Protein AF-A0A518F0Y2-F1 (afdb_monomer_lite)

InterPro domains:
  IPR009056 Cytochrome c-like domain [PS51007] (23-108)
  IPR011047 Quinoprotein alcohol dehydrogenase-like superfamily [SSF50998] (307-714)
  IPR011429 Cytochrome C, Planctomycete-type [PF07635] (36-89)
  IPR032675 Leucine-rich repeat domain superfamily [G3DSA:3.80.10.10] (140-283)
  IPR036909 Cytochrome c-like domain superfamily [SSF46626] (6-109)

pLDDT: mean 71.18, std 20.07, range [22.66, 96.62]

Structure (mmCIF, N/CA/C/O backbone):
data_AF-A0A518F0Y2-F1
#
_entry.id   AF-A0A518F0Y2-F1
#
loop_
_atom_site.group_PDB
_atom_site.id
_atom_site.type_symbol
_atom_site.label_atom_id
_atom_site.label_alt_id
_atom_site.label_comp_id
_atom_site.label_asym_id
_atom_site.label_entity_id
_atom_site.label_seq_id
_atom_site.pdbx_PDB_ins_code
_atom_site.Cartn_x
_atom_site.Cartn_y
_atom_site.Cartn_z
_atom_site.occupancy
_atom_site.B_iso_or_equiv
_atom_site.auth_seq_id
_atom_site.auth_comp_id
_atom_site.auth_asym_id
_atom_site.auth_atom_id
_atom_site.pdbx_PDB_model_num
ATOM 1 N N . MET A 1 1 ? 1.409 -26.902 78.560 1.00 34.28 1 MET A N 1
ATOM 2 C CA . MET A 1 1 ? 1.433 -27.677 77.304 1.00 34.28 1 MET A CA 1
ATOM 3 C C . MET A 1 1 ? 0.020 -27.699 76.756 1.00 34.28 1 MET A C 1
ATOM 5 O O . MET A 1 1 ? -0.877 -28.073 77.493 1.00 34.28 1 MET A O 1
ATOM 9 N N . SER A 1 2 ? -0.119 -27.240 75.514 1.00 31.28 2 SER A N 1
ATOM 10 C CA . SER A 1 2 ? -1.080 -27.724 74.513 1.00 31.28 2 SER A CA 1
ATOM 11 C C . SER A 1 2 ? -2.583 -27.605 74.809 1.00 31.28 2 SER A C 1
ATOM 13 O O . SER A 1 2 ? -3.170 -28.407 75.525 1.00 31.28 2 SER A O 1
ATOM 15 N N . ALA A 1 3 ? -3.190 -26.620 74.146 1.00 28.39 3 ALA A N 1
ATOM 16 C CA . ALA A 1 3 ? -4.611 -26.537 73.790 1.00 28.39 3 ALA A CA 1
ATOM 17 C C . ALA A 1 3 ? -4.981 -27.620 72.730 1.00 28.39 3 ALA A C 1
ATOM 19 O O . ALA A 1 3 ? -4.119 -28.451 72.432 1.00 28.39 3 ALA A O 1
ATOM 20 N N . PRO A 1 4 ? -6.125 -27.574 72.007 1.00 48.03 4 PRO A N 1
ATOM 21 C CA . PRO A 1 4 ? -7.420 -26.915 72.232 1.00 48.03 4 PRO A CA 1
ATOM 22 C C . PRO A 1 4 ? -8.639 -27.823 71.916 1.00 48.03 4 PRO A C 1
ATOM 24 O O . PRO A 1 4 ? -8.541 -28.927 71.387 1.00 48.03 4 PRO A O 1
ATOM 27 N N . THR A 1 5 ? -9.816 -27.273 72.198 1.00 36.25 5 THR A N 1
ATOM 28 C CA . THR A 1 5 ? -11.145 -27.632 71.694 1.00 36.25 5 THR A CA 1
ATOM 29 C C . THR A 1 5 ? -11.364 -27.178 70.238 1.00 36.25 5 THR A C 1
ATOM 31 O O . THR A 1 5 ? -11.044 -26.055 69.863 1.00 36.25 5 THR A O 1
ATOM 34 N N . LEU A 1 6 ? -11.979 -28.057 69.449 1.00 35.78 6 LEU A N 1
ATOM 35 C CA . LEU A 1 6 ? -12.622 -27.879 68.136 1.00 35.78 6 LEU A CA 1
ATOM 36 C C . LEU A 1 6 ? -13.903 -28.743 68.234 1.00 35.78 6 LEU A C 1
ATOM 38 O O . LEU A 1 6 ? -13.894 -29.727 68.965 1.00 35.78 6 LEU A O 1
ATOM 42 N N . LEU A 1 7 ? -15.043 -28.530 67.588 1.00 29.47 7 LEU A N 1
ATOM 43 C CA . LEU A 1 7 ? -15.467 -27.753 66.429 1.00 29.47 7 LEU A CA 1
ATOM 44 C C . LEU A 1 7 ? -16.998 -27.974 66.373 1.00 29.47 7 LEU A C 1
ATOM 46 O O . LEU A 1 7 ? -17.438 -29.057 66.748 1.00 29.47 7 LEU A O 1
ATOM 50 N N . TRP A 1 8 ? -17.778 -27.002 65.890 1.00 25.17 8 TRP A N 1
ATOM 51 C CA . TRP A 1 8 ? -18.892 -27.173 64.930 1.00 25.17 8 TRP A CA 1
ATOM 52 C C . TRP A 1 8 ? -19.729 -25.891 64.856 1.00 25.17 8 TRP A C 1
ATOM 54 O O . TRP A 1 8 ? -20.584 -25.646 65.700 1.00 25.17 8 TRP A O 1
ATOM 64 N N . ALA A 1 9 ? -19.511 -25.113 63.796 1.00 28.66 9 ALA A N 1
ATOM 65 C CA . ALA A 1 9 ? -20.587 -24.488 63.030 1.00 28.66 9 ALA A CA 1
ATOM 66 C C . ALA A 1 9 ? -20.048 -24.126 61.638 1.00 28.66 9 ALA A C 1
ATOM 68 O O . ALA A 1 9 ? -19.031 -23.449 61.505 1.00 28.66 9 ALA A O 1
ATOM 69 N N . LEU A 1 10 ? -20.715 -24.669 60.623 1.00 31.75 10 LEU A N 1
ATOM 70 C CA . LEU A 1 10 ? -20.417 -24.565 59.202 1.00 31.75 10 LEU A CA 1
ATOM 71 C C . LEU A 1 10 ? -21.051 -23.305 58.586 1.00 31.75 10 LEU A C 1
ATOM 73 O O . LEU A 1 10 ? -22.204 -22.991 58.860 1.00 31.75 10 LEU A O 1
ATOM 77 N N . TRP A 1 11 ? -20.276 -22.707 57.679 1.00 33.47 11 TRP A N 1
ATOM 78 C CA . TRP A 1 11 ? -20.659 -22.126 56.382 1.00 33.47 11 TRP A CA 1
ATOM 79 C C . TRP A 1 11 ? -21.450 -20.811 56.355 1.00 33.47 11 TRP A C 1
ATOM 81 O O . TRP A 1 11 ? -22.664 -20.777 56.193 1.00 33.47 11 TRP A O 1
ATOM 91 N N . ALA A 1 12 ? -20.680 -19.723 56.309 1.00 27.97 12 ALA A N 1
ATOM 92 C CA . ALA A 1 12 ? -20.886 -18.638 55.355 1.00 27.97 12 ALA A CA 1
ATOM 93 C C . ALA A 1 12 ? -19.501 -18.258 54.805 1.00 27.97 12 ALA A C 1
ATOM 95 O O . ALA A 1 12 ? -18.705 -17.619 55.491 1.00 27.97 12 ALA A O 1
ATOM 96 N N . SER A 1 13 ? -19.159 -18.729 53.605 1.00 30.70 13 SER A N 1
ATOM 97 C CA . SER A 1 13 ? -17.982 -18.254 52.879 1.00 30.70 13 SER A CA 1
ATOM 98 C C . SER A 1 13 ? -18.293 -16.861 52.337 1.00 30.70 13 SER A C 1
ATOM 100 O O . SER A 1 13 ? -18.835 -16.721 51.244 1.00 30.70 13 SER A O 1
ATOM 102 N N . ALA A 1 14 ? -17.991 -15.838 53.133 1.00 32.81 14 ALA A N 1
ATOM 103 C CA . ALA A 1 14 ? -17.827 -14.490 52.618 1.00 32.81 14 ALA A CA 1
ATOM 104 C C . ALA A 1 14 ? -16.587 -14.487 51.711 1.00 32.81 14 ALA A C 1
ATOM 106 O O . ALA A 1 14 ? -15.484 -14.802 52.163 1.00 32.81 14 ALA A O 1
ATOM 107 N N . LEU A 1 15 ? -16.790 -14.188 50.427 1.00 33.59 15 LEU A N 1
ATOM 108 C CA . LEU A 1 15 ? -15.713 -13.813 49.513 1.00 33.59 15 LEU A CA 1
ATOM 109 C C . LEU A 1 15 ? -14.981 -12.585 50.089 1.00 33.59 15 LEU A C 1
ATOM 111 O O . LEU A 1 15 ? -15.625 -11.742 50.721 1.00 33.59 15 LEU A O 1
ATOM 115 N N . PRO A 1 16 ? -13.655 -12.470 49.917 1.00 37.22 16 PRO A N 1
ATOM 116 C CA . PRO A 1 16 ? -12.916 -11.324 50.420 1.00 37.22 16 PRO A CA 1
ATOM 117 C C . PRO A 1 16 ? -13.244 -10.090 49.569 1.00 37.22 16 PRO A C 1
ATOM 119 O O . PRO A 1 16 ? -12.707 -9.913 48.484 1.00 37.22 16 PRO A O 1
ATOM 122 N N . THR A 1 17 ? -14.119 -9.225 50.077 1.00 36.81 17 THR A N 1
ATOM 123 C CA . THR A 1 17 ? -14.357 -7.874 49.552 1.00 36.81 17 THR A CA 1
ATOM 124 C C . THR A 1 17 ? -13.256 -6.945 50.070 1.00 36.81 17 THR A C 1
ATOM 126 O O . THR A 1 17 ? -13.396 -6.323 51.127 1.00 36.81 17 THR A O 1
ATOM 129 N N . GLY A 1 18 ? -12.119 -6.910 49.382 1.00 38.72 18 GLY A N 1
ATOM 130 C CA . GLY A 1 18 ? -11.084 -5.889 49.555 1.00 38.72 18 GLY A CA 1
ATOM 131 C C . GLY A 1 18 ? -10.828 -5.187 48.218 1.00 38.72 18 GLY A C 1
ATOM 132 O O . GLY A 1 18 ? -11.017 -5.827 47.184 1.00 38.72 18 GLY A O 1
ATOM 133 N N . PRO A 1 19 ? -10.421 -3.902 48.205 1.00 43.97 19 PRO A N 1
ATOM 134 C CA . PRO A 1 19 ? -10.054 -3.227 46.961 1.00 43.97 19 PRO A CA 1
ATOM 135 C C . PRO A 1 19 ? -8.930 -4.012 46.270 1.00 43.97 19 PRO A C 1
ATOM 137 O O . PRO A 1 19 ? -7.999 -4.462 46.944 1.00 43.97 19 PRO A O 1
ATOM 140 N N . ALA A 1 20 ? -9.035 -4.205 44.949 1.00 52.69 20 ALA A N 1
ATOM 141 C CA . ALA A 1 20 ? -7.972 -4.817 44.150 1.00 52.69 20 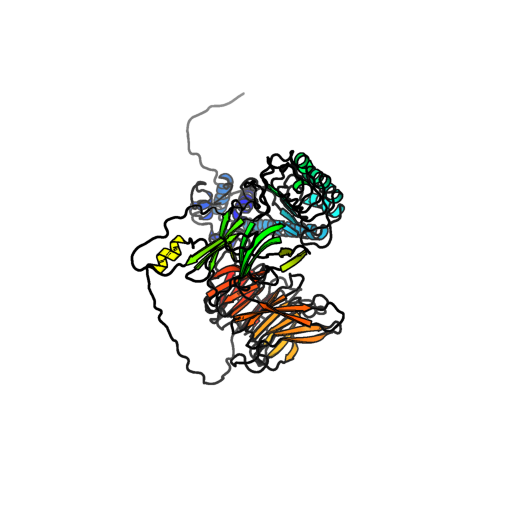ALA A CA 1
ATOM 142 C C . ALA A 1 20 ? -6.644 -4.106 44.448 1.00 52.69 20 ALA A C 1
ATOM 144 O O . ALA A 1 20 ? -6.603 -2.875 44.465 1.00 52.69 20 ALA A O 1
ATOM 145 N N . SER A 1 21 ? -5.567 -4.850 44.716 1.00 61.75 21 SER A N 1
ATOM 146 C CA . SER A 1 21 ? -4.260 -4.205 44.854 1.00 61.75 21 SER A CA 1
ATOM 147 C C . SER A 1 21 ? -3.838 -3.626 43.496 1.00 61.75 21 SER A C 1
ATOM 149 O O . SER A 1 21 ? -4.169 -4.205 42.461 1.00 61.75 21 SER A O 1
ATOM 151 N N . ASP A 1 22 ? -3.084 -2.519 43.468 1.00 72.19 22 ASP A N 1
ATOM 152 C CA . ASP A 1 22 ? -2.592 -1.898 42.217 1.00 72.19 22 ASP A CA 1
ATOM 153 C C . ASP A 1 22 ? -1.890 -2.905 41.287 1.00 72.19 22 ASP A C 1
ATOM 155 O O . ASP A 1 22 ? -1.898 -2.769 40.063 1.00 72.19 22 ASP A O 1
ATOM 159 N N . LYS A 1 23 ? -1.304 -3.956 41.873 1.00 81.81 23 LYS A N 1
ATOM 160 C CA . LYS A 1 23 ? -0.696 -5.070 41.150 1.00 81.81 23 LYS A CA 1
ATOM 161 C C . LYS A 1 23 ? -1.731 -5.972 40.467 1.00 81.81 23 LYS A C 1
ATOM 163 O O . LYS A 1 23 ? -1.532 -6.330 39.312 1.00 81.81 23 LYS A O 1
ATOM 168 N N . ASP A 1 24 ? -2.818 -6.324 41.149 1.00 86.38 24 ASP A N 1
ATOM 169 C CA . ASP A 1 24 ? -3.848 -7.216 40.600 1.00 86.38 24 ASP A CA 1
ATOM 170 C C . ASP A 1 24 ? -4.545 -6.584 39.386 1.00 86.38 24 ASP A C 1
ATOM 172 O O . ASP A 1 24 ? -4.853 -7.274 38.412 1.00 86.38 24 ASP A O 1
ATOM 176 N N . LEU A 1 25 ? -4.747 -5.260 39.421 1.00 87.75 25 LEU A N 1
ATOM 177 C CA . LEU A 1 25 ? -5.256 -4.498 38.281 1.00 87.75 25 LEU A CA 1
ATOM 178 C C . LEU A 1 25 ? -4.242 -4.450 37.131 1.00 87.75 25 LEU A C 1
ATOM 180 O O . LEU A 1 25 ? -4.625 -4.625 35.977 1.00 87.75 25 LEU A O 1
ATOM 184 N N . ALA A 1 26 ? -2.955 -4.245 37.428 1.00 87.19 26 ALA A N 1
ATOM 185 C CA . ALA A 1 26 ? -1.901 -4.234 36.416 1.00 87.19 26 ALA A CA 1
ATOM 186 C C . ALA A 1 26 ? -1.762 -5.590 35.698 1.00 87.19 26 ALA A C 1
ATOM 188 O O . ALA A 1 26 ? -1.655 -5.625 34.471 1.00 87.19 26 ALA A O 1
ATOM 189 N N . ASP A 1 27 ? -1.817 -6.699 36.441 1.00 86.75 27 ASP A N 1
ATOM 190 C CA . ASP A 1 27 ? -1.743 -8.059 35.892 1.00 86.75 27 ASP A CA 1
ATOM 191 C C . ASP A 1 27 ? -2.977 -8.371 35.016 1.00 86.75 27 ASP A C 1
ATOM 193 O O . ASP A 1 27 ? -2.870 -8.953 33.927 1.00 86.75 27 ASP A O 1
ATOM 197 N N . ALA A 1 28 ? -4.164 -7.921 35.440 1.00 90.25 28 ALA A N 1
ATOM 198 C CA . ALA A 1 28 ? -5.382 -8.047 34.646 1.00 90.25 28 ALA A CA 1
ATOM 199 C C . ALA A 1 28 ? -5.334 -7.193 33.369 1.00 90.25 28 ALA A C 1
ATOM 201 O O . ALA A 1 28 ? -5.647 -7.689 32.283 1.00 90.25 28 ALA A O 1
ATOM 202 N N . PHE A 1 29 ? -4.873 -5.943 33.474 1.00 91.00 29 PHE A N 1
ATOM 203 C CA . PHE A 1 29 ? -4.671 -5.053 32.334 1.00 91.00 29 PHE A CA 1
ATOM 204 C C . PHE A 1 29 ? -3.691 -5.647 31.323 1.00 91.00 29 PHE A C 1
ATOM 206 O O . PHE A 1 29 ? -3.992 -5.647 30.136 1.00 91.00 29 PHE A O 1
ATOM 213 N N . ALA A 1 30 ? -2.564 -6.213 31.764 1.00 86.56 30 ALA A N 1
ATOM 214 C CA . ALA A 1 30 ? -1.592 -6.846 30.871 1.00 86.56 30 ALA A CA 1
ATOM 215 C C . ALA A 1 30 ? -2.219 -7.991 30.055 1.00 86.56 30 ALA A C 1
ATOM 217 O O . ALA A 1 30 ? -1.937 -8.155 28.867 1.00 86.56 30 ALA A O 1
ATOM 218 N N . THR A 1 31 ? -3.137 -8.745 30.664 1.00 86.62 31 THR A N 1
ATOM 219 C CA . THR A 1 31 ? -3.864 -9.809 29.963 1.00 86.62 31 THR A CA 1
ATOM 220 C C . THR A 1 31 ? -4.841 -9.241 28.925 1.00 86.62 31 THR A C 1
ATOM 222 O O . THR A 1 31 ? -4.953 -9.785 27.824 1.00 86.62 31 THR A O 1
ATOM 225 N N . VAL A 1 32 ? -5.517 -8.127 29.235 1.00 88.31 32 VAL A N 1
ATOM 226 C CA . VAL A 1 32 ? -6.382 -7.406 28.282 1.00 88.31 32 VAL A CA 1
ATOM 227 C C . VAL A 1 32 ? -5.562 -6.780 27.150 1.00 88.31 32 VAL A C 1
ATOM 229 O O . VAL A 1 32 ? -5.931 -6.921 25.985 1.00 88.31 32 VAL A O 1
ATOM 232 N N . GLU A 1 33 ? -4.426 -6.154 27.455 1.00 85.56 33 GLU A N 1
ATOM 233 C CA . GLU A 1 33 ? -3.478 -5.613 26.474 1.00 85.56 33 GLU A CA 1
ATOM 234 C C . GLU A 1 33 ? -3.060 -6.707 25.484 1.00 85.56 33 GLU A C 1
ATOM 236 O O . GLU A 1 33 ? -3.120 -6.523 24.270 1.00 85.56 33 GLU A O 1
ATOM 241 N N . ALA A 1 34 ? -2.723 -7.895 25.979 1.00 77.50 34 ALA A N 1
ATOM 242 C CA . ALA A 1 34 ? -2.258 -8.980 25.129 1.00 77.50 34 ALA A CA 1
ATOM 243 C C . ALA A 1 34 ? -3.354 -9.636 24.270 1.00 77.50 34 ALA A C 1
ATOM 245 O O . ALA A 1 34 ? -3.082 -10.064 23.148 1.00 77.50 34 ALA A O 1
ATOM 246 N N . ARG A 1 35 ? -4.581 -9.757 24.792 1.00 83.12 35 ARG A N 1
ATOM 247 C CA . ARG A 1 35 ? -5.659 -10.550 24.167 1.00 83.12 35 ARG A CA 1
ATOM 248 C C . ARG A 1 35 ? -6.687 -9.699 23.421 1.00 83.12 35 ARG A C 1
ATOM 250 O O . ARG A 1 35 ? -7.344 -10.203 22.513 1.00 83.12 35 ARG A O 1
ATOM 257 N N . CYS A 1 36 ? -6.827 -8.425 23.784 1.00 83.94 36 CYS A N 1
ATOM 258 C CA . CYS A 1 36 ? -7.900 -7.565 23.288 1.00 83.94 36 CYS A CA 1
ATOM 259 C C . CYS A 1 36 ? -7.391 -6.420 22.405 1.00 83.94 36 CYS A C 1
ATOM 261 O O . CYS A 1 36 ? -8.071 -6.081 21.437 1.00 83.94 36 CYS A O 1
ATOM 263 N N . PHE A 1 37 ? -6.202 -5.851 22.656 1.00 82.81 37 PHE A N 1
ATOM 264 C CA . PHE A 1 37 ? -5.726 -4.663 21.917 1.00 82.81 37 PHE A CA 1
ATOM 265 C C . PHE A 1 37 ? -5.473 -4.947 20.433 1.00 82.81 37 PHE A C 1
ATOM 267 O O . PHE A 1 37 ? -5.514 -4.045 19.607 1.00 82.81 37 PHE A O 1
ATOM 274 N N . GLU A 1 38 ? -5.290 -6.206 20.040 1.00 72.19 38 GLU A N 1
ATOM 275 C CA . GLU A 1 38 ? -5.215 -6.545 18.617 1.00 72.19 38 GLU A CA 1
ATOM 276 C C . GLU A 1 38 ? -6.479 -6.133 17.847 1.00 72.19 38 GLU A C 1
ATOM 278 O O . GLU A 1 38 ? -6.395 -5.740 16.684 1.00 72.19 38 GLU A O 1
ATOM 283 N N . CYS A 1 39 ? -7.643 -6.248 18.489 1.00 76.12 39 CYS A N 1
ATOM 284 C CA . CYS A 1 39 ? -8.940 -5.915 17.911 1.00 76.12 39 CYS A CA 1
ATOM 285 C C . CYS A 1 39 ? -9.560 -4.649 18.506 1.00 76.12 39 CYS A C 1
ATOM 287 O O . CYS A 1 39 ? -10.537 -4.172 17.944 1.00 76.12 39 CYS A O 1
ATOM 289 N N . HIS A 1 40 ? -9.036 -4.137 19.619 1.00 82.81 40 HIS A N 1
ATOM 290 C CA . HIS A 1 40 ? -9.579 -3.005 20.368 1.00 82.81 40 HIS A CA 1
ATOM 291 C C . HIS A 1 40 ? -8.502 -1.963 20.723 1.00 82.81 40 HIS A C 1
ATOM 293 O O . HIS A 1 40 ? -8.590 -1.353 21.779 1.00 82.81 40 HIS A O 1
ATOM 299 N N . ALA A 1 41 ? -7.480 -1.760 19.890 1.00 72.62 41 ALA A N 1
ATOM 300 C CA . ALA A 1 41 ? -6.503 -0.681 20.040 1.00 72.62 41 ALA A CA 1
ATOM 301 C C . ALA A 1 41 ? -5.992 -0.125 18.701 1.00 72.62 41 ALA A C 1
ATOM 303 O O . ALA A 1 41 ? -6.023 -0.790 17.659 1.00 72.62 41 ALA A O 1
ATOM 304 N N . GLY A 1 42 ? -5.467 1.101 18.722 1.00 68.56 42 GLY A N 1
ATOM 305 C CA . GLY A 1 42 ? -4.908 1.773 17.553 1.00 68.56 42 GLY A CA 1
ATOM 306 C C . GLY A 1 42 ? -5.925 1.876 16.414 1.00 68.56 42 GLY A C 1
ATOM 307 O O . GLY A 1 42 ? -7.042 2.357 16.608 1.00 68.56 42 GLY A O 1
ATOM 308 N N . SER A 1 43 ? -5.549 1.413 15.220 1.00 50.19 43 SER A N 1
ATOM 309 C CA . SER A 1 43 ? -6.425 1.349 14.040 1.00 50.19 43 SER A CA 1
ATOM 310 C C . SER A 1 43 ? -7.285 0.082 13.972 1.00 50.19 43 SER A C 1
ATOM 312 O O . SER A 1 43 ? -7.968 -0.126 12.976 1.00 50.19 43 SER A O 1
ATOM 314 N N . ASN A 1 44 ? -7.264 -0.782 14.991 1.00 51.94 44 ASN A N 1
ATOM 315 C CA . ASN A 1 44 ? -8.153 -1.932 15.108 1.00 51.94 44 ASN A CA 1
ATOM 316 C C . ASN A 1 44 ? -9.048 -1.722 16.310 1.00 51.94 44 ASN A C 1
ATOM 318 O O . ASN A 1 44 ? -8.670 -1.993 17.438 1.00 51.94 44 ASN A O 1
ATOM 322 N N . VAL A 1 45 ? -10.248 -1.243 16.070 1.00 75.69 45 VAL A N 1
ATOM 323 C CA . VAL A 1 45 ? -11.259 -1.109 17.098 1.00 75.69 45 VAL A CA 1
ATOM 324 C C . VAL A 1 45 ? -12.407 -2.030 16.595 1.00 75.69 45 VAL A C 1
ATOM 326 O O . VAL A 1 45 ? -12.759 -2.057 15.420 1.00 75.69 45 VAL A O 1
ATOM 329 N N . LYS A 1 46 ? -12.929 -2.967 17.371 1.00 69.69 46 LYS A N 1
ATOM 330 C CA . LYS A 1 46 ? -14.047 -3.830 16.941 1.00 69.69 46 LYS A CA 1
ATOM 331 C C . LYS A 1 46 ? -15.225 -3.496 17.827 1.00 69.69 46 LYS A C 1
ATOM 333 O O . LYS A 1 46 ? -15.048 -3.118 18.980 1.00 69.69 46 LYS A O 1
ATOM 338 N N . GLY A 1 47 ? -16.430 -3.511 17.269 1.00 72.69 47 GLY A N 1
ATOM 339 C CA . GLY A 1 47 ? -17.634 -3.183 18.040 1.00 72.69 47 GLY A CA 1
ATOM 340 C C . GLY A 1 47 ? -17.659 -1.780 18.674 1.00 72.69 47 GLY A C 1
ATOM 341 O O . GLY A 1 47 ? -18.425 -1.558 19.600 1.00 72.69 47 GLY A O 1
ATOM 342 N N . GLY A 1 48 ? -16.848 -0.817 18.222 1.00 72.94 48 GLY A N 1
ATOM 343 C CA . GLY A 1 48 ? -16.895 0.562 18.744 1.00 72.94 48 GLY A CA 1
ATOM 344 C C . GLY A 1 48 ? -16.112 0.785 20.020 1.00 72.94 48 GLY A C 1
ATOM 345 O O . GLY A 1 48 ? -16.321 1.818 20.661 1.00 72.94 48 GLY A O 1
ATOM 346 N N . LEU A 1 49 ? -15.276 -0.181 20.401 1.00 80.38 49 LEU A N 1
ATOM 347 C CA . LEU A 1 49 ? -14.606 -0.227 21.690 1.00 80.38 49 LEU A CA 1
ATOM 348 C C . LEU A 1 49 ? -13.085 -0.141 21.522 1.00 80.38 49 LEU A C 1
ATOM 350 O O . LEU A 1 49 ? -12.487 -1.036 20.921 1.00 80.38 49 LEU A O 1
ATOM 354 N N . ARG A 1 50 ? -12.485 0.932 22.053 1.00 82.56 50 ARG A N 1
ATOM 355 C CA . ARG A 1 50 ? -11.045 1.232 22.003 1.00 82.56 50 ARG A CA 1
ATOM 356 C C . ARG A 1 50 ? -10.442 1.154 23.415 1.00 82.56 50 ARG A C 1
ATOM 358 O O . ARG A 1 50 ? -10.580 2.084 24.196 1.00 82.56 50 ARG A O 1
ATOM 365 N N . LEU A 1 51 ? -9.819 0.030 23.750 1.00 86.56 51 LEU A N 1
ATOM 366 C CA . LEU A 1 51 ? -9.268 -0.294 25.070 1.00 86.56 51 LEU A CA 1
ATOM 367 C C . LEU A 1 51 ? -7.839 0.230 25.301 1.00 86.56 51 LEU A C 1
ATOM 369 O O . LEU A 1 51 ? -7.346 0.128 26.418 1.00 86.56 51 LEU A O 1
ATOM 373 N N . ASP A 1 52 ? -7.170 0.815 24.306 1.00 81.94 52 ASP A N 1
ATOM 374 C CA . ASP A 1 52 ? -5.937 1.597 24.518 1.00 81.94 52 ASP A CA 1
ATOM 375 C C . ASP A 1 52 ? -6.208 3.065 24.892 1.00 81.94 52 ASP A C 1
ATOM 377 O O . ASP A 1 52 ? -5.279 3.857 25.035 1.00 81.94 52 ASP A O 1
ATOM 381 N N . GLU A 1 53 ? -7.472 3.421 25.126 1.00 83.94 53 GLU A N 1
ATOM 382 C CA . GLU A 1 53 ? -7.892 4.722 25.637 1.00 83.94 53 GLU A CA 1
ATOM 383 C C . GLU A 1 53 ? -8.815 4.581 26.843 1.00 83.94 53 GLU A C 1
ATOM 385 O O . GLU A 1 53 ? -9.654 3.682 26.909 1.00 83.94 53 GLU A O 1
ATOM 390 N N . MET A 1 54 ? -8.740 5.551 27.758 1.00 88.56 54 MET A N 1
ATOM 391 C CA . MET A 1 54 ? -9.625 5.619 28.925 1.00 88.56 54 MET A CA 1
ATOM 392 C C . MET A 1 54 ? -11.109 5.608 28.534 1.00 88.56 54 MET A C 1
ATOM 394 O O . MET A 1 54 ? -11.935 4.976 29.190 1.00 88.56 54 MET A O 1
ATOM 398 N N . SER A 1 55 ? -11.442 6.286 27.433 1.00 85.50 55 SER A N 1
ATOM 399 C CA . SER A 1 55 ? -12.807 6.422 26.924 1.00 85.50 55 SER A CA 1
ATOM 400 C C . SER A 1 55 ? -13.469 5.065 26.651 1.00 85.50 55 SER A C 1
ATOM 402 O O . SER A 1 55 ? -14.650 4.888 26.952 1.00 85.50 55 SER A O 1
ATOM 404 N N . GLY A 1 56 ? -12.725 4.087 26.124 1.00 86.56 56 GLY A N 1
ATOM 405 C CA . GLY A 1 56 ? -13.264 2.760 25.852 1.00 86.56 56 GLY A CA 1
ATOM 406 C C . GLY A 1 56 ? -13.464 1.938 27.114 1.00 86.56 56 GLY A C 1
ATOM 407 O O . GLY A 1 56 ? -14.503 1.295 27.230 1.00 86.56 56 GLY A O 1
ATOM 408 N N . TRP A 1 57 ? -12.546 2.016 28.082 1.00 92.00 57 TRP A N 1
ATOM 409 C CA . TRP A 1 57 ? -12.737 1.373 29.386 1.00 92.00 57 TRP A CA 1
ATOM 410 C C . TRP A 1 57 ? -14.011 1.880 30.056 1.00 92.00 57 TRP A C 1
ATOM 412 O O . TRP A 1 57 ? -14.893 1.076 30.349 1.00 92.00 57 TRP A O 1
ATOM 422 N N . LEU A 1 58 ? -14.167 3.203 30.177 1.00 87.88 58 LEU A N 1
ATOM 423 C CA . LEU A 1 58 ? -15.340 3.831 30.793 1.00 87.88 58 LEU A CA 1
ATOM 424 C C . LEU A 1 58 ? -16.652 3.522 30.062 1.00 87.88 58 LEU A C 1
ATOM 426 O O . LEU A 1 58 ? -17.687 3.384 30.701 1.00 87.88 58 LEU A O 1
ATOM 430 N N . LYS A 1 59 ? -16.623 3.388 28.732 1.00 87.19 59 LYS A N 1
ATOM 431 C CA . LYS A 1 59 ? -17.802 3.015 27.932 1.00 87.19 59 LYS A CA 1
ATOM 432 C C . LYS A 1 59 ? -18.198 1.542 28.095 1.00 87.19 59 LYS A C 1
ATOM 434 O O . LYS A 1 59 ? -19.320 1.175 27.761 1.00 87.19 59 LYS A O 1
ATOM 439 N N . SER A 1 60 ? -17.270 0.697 28.536 1.00 88.75 60 SER A N 1
ATOM 440 C CA . SER A 1 60 ? -17.432 -0.762 28.581 1.00 88.75 60 SER A CA 1
ATOM 441 C C . SER A 1 60 ? -17.741 -1.324 29.969 1.00 88.75 60 SER A C 1
ATOM 443 O O . SER A 1 60 ? -18.018 -2.519 30.097 1.00 88.75 60 SER A O 1
ATOM 445 N N . ILE A 1 61 ? -17.701 -0.466 30.989 1.00 91.81 61 ILE A N 1
ATOM 446 C CA . ILE A 1 61 ? -17.978 -0.809 32.381 1.00 91.81 61 ILE A CA 1
ATOM 447 C C . ILE A 1 61 ? -19.191 -0.037 32.891 1.00 91.81 61 ILE A C 1
ATOM 449 O O . ILE A 1 61 ? -19.424 1.105 32.499 1.00 91.81 61 ILE A O 1
ATOM 453 N N . ASP A 1 62 ? -19.921 -0.647 33.813 1.00 87.81 62 ASP A N 1
ATOM 454 C CA . ASP A 1 62 ? -20.981 -0.003 34.575 1.00 87.81 62 ASP A CA 1
ATOM 455 C C . ASP A 1 62 ? -20.522 0.130 36.037 1.00 87.81 62 ASP A C 1
ATOM 457 O O . ASP A 1 62 ? -20.261 -0.858 36.724 1.00 87.81 62 ASP A O 1
ATOM 461 N N . ARG A 1 63 ? -20.364 1.378 36.499 1.00 85.94 63 ARG A N 1
ATOM 462 C CA . ARG A 1 63 ? -19.892 1.700 37.860 1.00 85.94 63 ARG A CA 1
ATOM 463 C C . ARG A 1 63 ? -20.979 1.497 38.917 1.00 85.94 63 ARG A C 1
ATOM 465 O O . ARG A 1 63 ? -20.650 1.361 40.091 1.00 85.94 63 ARG A O 1
ATOM 472 N N . GLU A 1 64 ? -22.251 1.529 38.525 1.00 81.50 64 GLU A N 1
ATOM 473 C CA . GLU A 1 64 ? -23.389 1.334 39.427 1.00 81.50 64 GLU A CA 1
ATOM 474 C C . GLU A 1 64 ? -23.732 -0.153 39.559 1.00 81.50 64 GLU A C 1
ATOM 476 O O . GLU A 1 64 ? -24.107 -0.606 40.642 1.00 81.50 64 GLU A O 1
ATOM 481 N N . SER A 1 65 ? -23.541 -0.915 38.480 1.00 83.44 65 SER A N 1
ATOM 482 C CA . SER A 1 65 ? -23.741 -2.361 38.441 1.00 83.44 65 SER A CA 1
ATOM 483 C C . SER A 1 65 ? -22.575 -3.069 37.738 1.00 83.44 65 SER A C 1
ATOM 485 O O . SER A 1 65 ? -22.648 -3.375 36.550 1.00 83.44 65 SER A O 1
ATOM 487 N N . PRO A 1 66 ? -21.489 -3.402 38.463 1.00 77.81 66 PRO A N 1
ATOM 488 C CA . PRO A 1 66 ? -20.300 -4.024 37.876 1.00 77.81 66 PRO A CA 1
ATOM 489 C C . PRO A 1 66 ? -20.604 -5.293 37.073 1.00 77.81 66 PRO A C 1
ATOM 491 O O . PRO A 1 66 ? -20.015 -5.502 36.016 1.00 77.81 66 PRO A O 1
ATOM 494 N N . VAL A 1 67 ? -21.568 -6.101 37.523 1.00 75.00 67 VAL A N 1
ATOM 495 C CA . VAL A 1 67 ? -22.011 -7.331 36.842 1.00 75.00 67 VAL A CA 1
ATOM 496 C C . VAL A 1 67 ? -22.689 -7.086 35.490 1.00 75.00 67 VAL A C 1
ATOM 498 O O . VAL A 1 67 ? -22.679 -7.983 34.651 1.00 75.00 67 VAL A O 1
ATOM 501 N N . ASP A 1 68 ? -23.216 -5.882 35.260 1.00 83.19 68 ASP A N 1
ATOM 502 C CA . ASP A 1 68 ? -23.836 -5.472 33.995 1.00 83.19 68 ASP A CA 1
ATOM 503 C C . ASP A 1 68 ? -22.817 -4.834 33.028 1.00 83.19 68 ASP A C 1
ATOM 505 O O . ASP A 1 68 ? -23.167 -4.410 31.927 1.00 83.19 68 ASP A O 1
ATOM 509 N N . SER A 1 69 ? -21.531 -4.794 33.403 1.00 90.75 69 SER A N 1
ATOM 510 C CA . SER A 1 69 ? -20.455 -4.324 32.526 1.00 90.75 69 SER A CA 1
ATOM 511 C C . SER A 1 69 ? -20.320 -5.222 31.295 1.00 90.75 69 SER A C 1
ATOM 513 O O . SER A 1 69 ? -19.898 -6.376 31.400 1.00 90.75 69 SER A O 1
ATOM 515 N N . GLU A 1 70 ? -20.580 -4.665 30.110 1.00 90.69 70 GLU A N 1
ATOM 516 C CA . GLU A 1 70 ? -20.460 -5.359 28.818 1.00 90.69 70 GLU A CA 1
ATOM 517 C C . GLU A 1 70 ? -19.077 -6.012 28.635 1.00 90.69 70 GLU A C 1
ATOM 519 O O . GLU A 1 70 ? -18.965 -7.116 28.092 1.00 90.69 70 GLU A O 1
ATOM 524 N N . LEU A 1 71 ? -18.016 -5.361 29.131 1.00 91.12 71 LEU A N 1
ATOM 525 C CA . LEU A 1 71 ? -16.657 -5.901 29.117 1.00 91.12 71 LEU A CA 1
ATOM 526 C C . LEU A 1 71 ? -16.562 -7.219 29.901 1.00 91.12 71 LEU A C 1
ATOM 528 O O . LEU A 1 71 ? -16.099 -8.225 29.362 1.00 91.12 71 LEU A O 1
ATOM 532 N N . LEU A 1 72 ? -17.035 -7.232 31.152 1.00 91.75 72 LEU A N 1
ATOM 533 C CA . LEU A 1 72 ? -16.992 -8.418 32.012 1.00 91.75 72 LEU A CA 1
ATOM 534 C C . LEU A 1 72 ? -17.904 -9.530 31.492 1.00 91.75 72 LEU A C 1
ATOM 536 O O . LEU A 1 72 ? -17.507 -10.698 31.519 1.00 91.75 72 LEU A O 1
ATOM 540 N N . TYR A 1 73 ? -19.080 -9.175 30.969 1.00 92.00 73 TYR A N 1
ATOM 541 C CA . TYR A 1 73 ? -20.009 -10.119 30.353 1.00 92.00 73 TYR A CA 1
ATOM 542 C C . TYR A 1 73 ? -19.329 -10.899 29.221 1.00 92.00 73 TYR A C 1
ATOM 544 O O . TYR A 1 73 ? -19.201 -12.122 29.305 1.00 92.00 73 TYR A O 1
ATOM 552 N N . ARG A 1 74 ? -18.783 -10.207 28.210 1.00 92.06 74 ARG A N 1
ATOM 553 C CA . ARG A 1 74 ? -18.151 -10.860 27.045 1.00 92.06 74 ARG A CA 1
ATOM 554 C C . ARG A 1 74 ? -16.929 -11.702 27.403 1.00 92.06 74 ARG A C 1
ATOM 556 O O . ARG A 1 74 ? -16.667 -12.721 26.755 1.00 92.06 74 ARG A O 1
ATOM 563 N N . MET A 1 75 ? -16.182 -11.284 28.423 1.00 92.06 75 MET A N 1
ATOM 564 C CA . MET A 1 75 ? -14.994 -11.988 28.915 1.00 92.06 75 MET A CA 1
ATOM 565 C C . MET A 1 75 ? -15.349 -13.278 29.664 1.00 92.06 75 MET A C 1
ATOM 567 O O . MET A 1 75 ? -14.610 -14.260 29.559 1.00 92.06 75 MET A O 1
ATOM 571 N N . SER A 1 76 ? -16.500 -13.305 30.339 1.00 89.62 76 SER A N 1
ATOM 572 C CA . SER A 1 76 ? -16.959 -14.431 31.166 1.00 89.62 76 SER A CA 1
ATOM 573 C C . SER A 1 76 ? -17.717 -15.517 30.392 1.00 89.62 76 SER A C 1
ATOM 575 O O . SER A 1 76 ? -17.941 -16.602 30.927 1.00 89.62 76 SER A O 1
ATOM 577 N N . LEU A 1 77 ? -18.121 -15.251 29.145 1.00 90.19 77 LEU A N 1
ATOM 578 C CA . LEU A 1 77 ? -18.848 -16.218 28.317 1.00 90.19 77 LEU A CA 1
ATOM 579 C C . LEU A 1 77 ? -18.008 -17.472 27.968 1.00 90.19 77 LEU A C 1
ATOM 581 O O . LEU A 1 77 ? -16.781 -17.378 27.838 1.00 90.19 77 LEU A O 1
ATOM 585 N N . PRO A 1 78 ? -18.649 -18.643 27.765 1.00 86.62 78 PRO A N 1
ATOM 586 C CA . PRO A 1 78 ? -17.991 -19.849 27.259 1.00 86.62 78 PRO A CA 1
ATOM 587 C C . PRO A 1 78 ? -17.278 -19.626 25.918 1.00 86.62 78 PRO A C 1
ATOM 589 O O . PRO A 1 78 ? -17.694 -18.806 25.108 1.00 86.62 78 PRO A O 1
ATOM 592 N N . ALA A 1 79 ? -16.200 -20.372 25.656 1.00 79.44 79 ALA A N 1
ATOM 593 C CA . ALA A 1 79 ? -15.370 -20.174 24.460 1.00 79.44 79 ALA A CA 1
ATOM 594 C C . ALA A 1 79 ? -16.082 -20.484 23.127 1.00 79.44 79 ALA A C 1
ATOM 596 O O . ALA A 1 79 ? -15.618 -20.048 22.077 1.00 79.44 79 ALA A O 1
ATOM 597 N N . ASP A 1 80 ? -17.165 -21.258 23.163 1.00 82.94 80 ASP A N 1
ATOM 598 C CA . ASP A 1 80 ? -18.005 -21.611 22.018 1.00 82.94 80 ASP A CA 1
ATOM 599 C C . ASP A 1 80 ? -19.176 -20.640 21.793 1.00 82.94 80 ASP A C 1
ATOM 601 O O . ASP A 1 80 ? -19.881 -20.757 20.788 1.00 82.94 80 ASP A O 1
ATOM 605 N N . ASP A 1 81 ? -19.368 -19.672 22.690 1.00 89.75 81 ASP A N 1
ATOM 606 C CA . ASP A 1 81 ? -20.394 -18.647 22.553 1.00 89.75 81 ASP A CA 1
ATOM 607 C C . ASP A 1 81 ? -19.965 -17.573 21.532 1.00 89.75 81 ASP A C 1
ATOM 609 O O . ASP A 1 81 ? -18.808 -17.150 21.462 1.00 89.75 81 ASP A O 1
ATOM 613 N N . VAL A 1 82 ? -20.915 -17.149 20.697 1.00 85.88 82 VAL A N 1
ATOM 614 C CA . VAL A 1 82 ? -20.689 -16.224 19.577 1.00 85.88 82 VAL A CA 1
ATOM 615 C C . VAL A 1 82 ? -20.325 -14.809 20.023 1.00 85.88 82 VAL A C 1
ATOM 617 O O . VAL A 1 82 ? -19.658 -14.093 19.275 1.00 85.88 82 VAL A O 1
ATOM 620 N N . ASP A 1 83 ? -20.748 -14.407 21.221 1.00 86.88 83 ASP A N 1
ATOM 621 C CA . ASP A 1 83 ? -20.484 -13.084 21.790 1.00 86.88 83 ASP A CA 1
ATOM 622 C C . ASP A 1 83 ? -19.230 -13.050 22.663 1.00 86.88 83 ASP A C 1
ATOM 624 O O . ASP A 1 83 ? -18.777 -11.977 23.087 1.00 86.88 83 ASP A O 1
ATOM 628 N N . ALA A 1 84 ? -18.647 -14.221 22.900 1.00 88.25 84 ALA A N 1
ATOM 629 C CA . ALA A 1 84 ? -17.517 -14.402 23.773 1.00 88.25 84 ALA A CA 1
ATOM 630 C C . ALA A 1 84 ? -16.255 -13.770 23.168 1.00 88.25 84 ALA A C 1
ATOM 632 O O . ALA A 1 84 ? -15.871 -14.043 22.031 1.00 88.25 84 ALA A O 1
ATOM 633 N N . MET A 1 85 ? -15.559 -12.958 23.966 1.00 88.19 85 MET A N 1
ATOM 634 C CA . MET A 1 85 ? -14.327 -12.285 23.550 1.00 88.19 85 MET A CA 1
ATOM 635 C C . MET A 1 85 ? -13.114 -12.782 24.363 1.00 88.19 85 MET A C 1
ATOM 637 O O . MET A 1 85 ? -13.219 -12.902 25.585 1.00 88.19 85 MET A O 1
ATOM 641 N N . PRO A 1 86 ? -11.954 -13.050 23.725 1.00 85.69 86 PRO A N 1
ATOM 642 C CA . PRO A 1 86 ? -11.706 -12.963 22.284 1.00 85.69 86 PRO A CA 1
ATOM 643 C C . PRO A 1 86 ? -12.403 -14.103 21.502 1.00 85.69 86 PRO A C 1
ATOM 645 O O . PRO A 1 86 ? -12.584 -15.192 22.048 1.00 85.69 86 PRO A O 1
ATOM 648 N N . PRO A 1 87 ? -12.770 -13.884 20.220 1.00 77.06 87 PRO A N 1
ATOM 649 C CA . PRO A 1 87 ? -13.501 -14.868 19.409 1.00 77.06 87 PRO A CA 1
ATOM 650 C C . PRO A 1 87 ? -12.615 -16.032 18.937 1.00 77.06 87 PRO A C 1
ATOM 652 O O . PRO A 1 87 ? -13.105 -17.050 18.454 1.00 77.06 87 PRO A O 1
ATOM 655 N N . LYS A 1 88 ? -11.292 -15.853 19.001 1.00 71.12 88 LYS A N 1
ATOM 656 C CA . LYS A 1 88 ? -10.262 -16.856 18.720 1.00 71.12 88 LYS A CA 1
ATOM 657 C C . LYS A 1 88 ? -9.094 -16.631 19.676 1.00 71.12 88 LYS A C 1
ATOM 659 O O . LYS A 1 88 ? -8.826 -15.487 20.040 1.00 71.12 88 LYS A O 1
ATOM 664 N N . GLY A 1 89 ? -8.402 -17.708 20.023 1.00 70.06 89 GLY A N 1
ATOM 665 C CA . GLY A 1 89 ? -7.296 -17.700 20.973 1.00 70.06 89 GLY A CA 1
ATOM 666 C C . GLY A 1 89 ? -7.735 -17.894 22.420 1.00 70.06 89 GLY A C 1
ATOM 667 O O . GLY A 1 89 ? -8.904 -18.134 22.728 1.00 70.06 89 GLY A O 1
ATOM 668 N N . ASP A 1 90 ? -6.758 -17.831 23.314 1.00 75.31 90 ASP A N 1
ATOM 669 C CA . ASP A 1 90 ? -6.947 -18.108 24.733 1.00 75.31 90 ASP A CA 1
ATOM 670 C C . ASP A 1 90 ? -7.866 -17.085 25.432 1.00 75.31 90 ASP A C 1
ATOM 672 O O . ASP A 1 90 ? -7.710 -15.864 25.298 1.00 75.31 90 ASP A O 1
ATOM 676 N N . ARG A 1 91 ? -8.751 -17.584 26.301 1.00 83.38 91 ARG A N 1
ATOM 677 C CA . ARG A 1 91 ? -9.609 -16.765 27.171 1.00 83.38 91 ARG A CA 1
ATOM 678 C C . ARG A 1 91 ? -8.810 -16.043 28.248 1.00 83.38 91 ARG A C 1
ATOM 680 O O . ARG A 1 91 ? -7.754 -16.515 28.682 1.00 83.38 91 ARG A O 1
ATOM 687 N N . ILE A 1 92 ? -9.327 -14.902 28.695 1.00 86.62 92 ILE A N 1
ATOM 688 C CA . ILE A 1 92 ? -8.823 -14.267 29.911 1.00 86.62 92 ILE A CA 1
ATOM 689 C C . ILE A 1 92 ? -9.107 -15.175 31.120 1.00 86.62 92 ILE A C 1
ATOM 691 O O . ILE A 1 92 ? -10.101 -15.901 31.140 1.00 86.62 92 ILE A O 1
ATOM 695 N N . SER A 1 93 ? -8.214 -15.180 32.108 1.00 87.44 93 SER A N 1
ATOM 696 C CA . SER A 1 93 ? -8.377 -16.012 33.300 1.00 87.44 93 SER A CA 1
ATOM 697 C C . SER A 1 93 ? -9.480 -15.468 34.213 1.00 87.44 93 SER A C 1
ATOM 699 O O . SER A 1 93 ? -9.649 -14.255 34.335 1.00 87.44 93 SER A O 1
ATOM 701 N N . GLU A 1 94 ? -10.181 -16.357 34.923 1.00 88.88 94 GLU A N 1
ATOM 702 C CA . GLU A 1 94 ? -11.183 -15.962 35.931 1.00 88.88 94 GLU A CA 1
ATOM 703 C C . GLU A 1 94 ? -10.591 -15.030 36.999 1.00 88.88 94 GLU A C 1
ATOM 705 O O . GLU A 1 94 ? -11.259 -14.108 37.462 1.00 88.88 94 GLU A O 1
ATOM 710 N N . ALA A 1 95 ? -9.313 -15.218 37.348 1.00 87.56 95 ALA A N 1
ATOM 711 C CA . ALA A 1 95 ? -8.596 -14.342 38.270 1.00 87.56 95 ALA A CA 1
ATOM 712 C C . ALA A 1 95 ? -8.477 -12.908 37.728 1.00 87.56 95 ALA A C 1
ATOM 714 O O . ALA A 1 95 ? -8.755 -11.961 38.456 1.00 87.56 95 ALA A O 1
ATOM 715 N N . ALA A 1 96 ? -8.129 -12.735 36.448 1.00 90.00 96 ALA A N 1
ATOM 716 C CA . ALA A 1 96 ? -8.044 -11.413 35.832 1.00 90.00 96 ALA A CA 1
ATOM 717 C C . ALA A 1 96 ? -9.428 -10.758 35.669 1.00 90.00 96 ALA A C 1
ATOM 719 O O . ALA A 1 96 ? -9.554 -9.559 35.905 1.00 90.00 96 ALA A O 1
ATOM 720 N N . ILE A 1 97 ? -10.472 -11.533 35.345 1.00 91.44 97 ILE A N 1
ATOM 721 C CA . ILE A 1 97 ? -11.863 -11.038 35.342 1.00 91.44 97 ILE A CA 1
ATOM 722 C C . ILE A 1 97 ? -12.247 -10.541 36.743 1.00 91.44 97 ILE A C 1
ATOM 724 O O . ILE A 1 97 ? -12.754 -9.431 36.882 1.00 91.44 97 ILE A O 1
ATOM 728 N N . THR A 1 98 ? -11.941 -11.324 37.781 1.00 91.50 98 THR A N 1
ATOM 729 C CA . THR A 1 98 ? -12.215 -10.966 39.183 1.00 91.50 98 THR A CA 1
ATOM 730 C C . THR A 1 98 ? -11.480 -9.682 39.584 1.00 91.50 98 THR A C 1
ATOM 732 O O . THR A 1 98 ? -12.068 -8.809 40.215 1.00 91.50 98 THR A O 1
ATOM 735 N N . SER A 1 99 ? -10.216 -9.512 39.183 1.00 91.94 99 SER A N 1
ATOM 736 C CA . SER A 1 99 ? -9.457 -8.281 39.444 1.00 91.94 99 SER A CA 1
ATOM 737 C C . SER A 1 99 ? -10.072 -7.051 38.772 1.00 91.94 99 SER A C 1
ATOM 739 O O . SER A 1 99 ? -10.140 -5.991 39.393 1.00 91.94 99 SER A O 1
ATOM 741 N N . LEU A 1 100 ? -10.557 -7.182 37.530 1.00 91.69 100 LEU A N 1
ATOM 742 C CA . LEU A 1 100 ? -11.271 -6.100 36.843 1.00 91.69 100 LEU A CA 1
ATOM 743 C C . LEU A 1 100 ? -12.599 -5.781 37.531 1.00 91.69 100 LEU A C 1
ATOM 745 O O . LEU A 1 100 ? -12.907 -4.610 37.728 1.00 91.69 100 LEU A O 1
ATOM 749 N N . GLN A 1 101 ? -13.352 -6.801 37.950 1.00 91.50 101 GLN A N 1
ATOM 750 C CA . GLN A 1 101 ? -14.588 -6.614 38.707 1.00 91.50 101 GLN A CA 1
ATOM 751 C C . GLN A 1 101 ? -14.339 -5.853 40.014 1.00 91.50 101 GLN A C 1
ATOM 753 O O . GLN A 1 101 ? -15.007 -4.854 40.272 1.00 91.50 101 GLN A O 1
ATOM 758 N N . ASN A 1 102 ? -13.331 -6.257 40.789 1.00 91.56 102 ASN A N 1
ATOM 759 C CA . ASN A 1 102 ? -12.961 -5.587 42.036 1.00 91.56 102 ASN A CA 1
ATOM 760 C C . ASN A 1 102 ? -12.536 -4.126 41.810 1.00 91.56 102 ASN A C 1
ATOM 762 O O . ASN A 1 102 ? -12.807 -3.268 42.648 1.00 91.56 102 ASN A O 1
ATOM 766 N N . TRP A 1 103 ? -11.874 -3.821 40.688 1.00 90.94 103 TRP A N 1
ATOM 767 C CA . TRP A 1 103 ? -11.541 -2.443 40.319 1.00 90.94 103 TRP A CA 1
ATOM 768 C C . TRP A 1 103 ? -12.789 -1.609 40.006 1.00 90.94 103 TRP A C 1
ATOM 770 O O . TRP A 1 103 ? -12.880 -0.470 40.465 1.00 90.94 103 TRP A O 1
ATOM 780 N N . ILE A 1 104 ? -13.774 -2.170 39.295 1.00 91.12 104 ILE A N 1
ATOM 781 C CA . ILE A 1 104 ? -15.046 -1.486 39.012 1.00 91.12 104 ILE A CA 1
ATOM 782 C C . ILE A 1 104 ? -15.831 -1.261 40.315 1.00 91.12 104 ILE A C 1
ATOM 784 O O . ILE A 1 104 ? -16.276 -0.143 40.567 1.00 91.12 104 ILE A O 1
ATOM 788 N N . GLU A 1 105 ? -15.921 -2.275 41.184 1.00 90.19 105 GLU A N 1
ATOM 789 C CA . GLU A 1 105 ? -16.565 -2.197 42.509 1.00 90.19 105 GLU A CA 1
ATOM 790 C C . GLU A 1 105 ? -15.902 -1.168 43.437 1.00 90.19 105 GLU A C 1
ATOM 792 O O . GLU A 1 105 ? -16.581 -0.496 44.215 1.00 90.19 105 GLU A O 1
ATOM 797 N N . ALA A 1 106 ? -14.583 -0.991 43.330 1.00 88.06 106 ALA A N 1
ATOM 798 C CA . ALA A 1 106 ? -13.837 0.045 44.046 1.00 88.06 106 ALA A CA 1
ATOM 799 C C . ALA A 1 106 ? -14.051 1.461 43.472 1.00 88.06 106 ALA A C 1
ATOM 801 O O . ALA A 1 106 ? -13.446 2.423 43.949 1.00 88.06 106 ALA A O 1
ATOM 802 N N . GLY A 1 107 ? -14.917 1.603 42.467 1.00 87.69 107 GLY A N 1
ATOM 803 C CA . GLY A 1 107 ? -15.278 2.870 41.852 1.00 87.69 107 GLY A CA 1
ATOM 804 C C . GLY A 1 107 ? -14.547 3.161 40.548 1.00 87.69 107 GLY A C 1
ATOM 805 O O . GLY A 1 107 ? -14.636 4.298 40.098 1.00 87.69 107 GLY A O 1
ATOM 806 N N . ALA A 1 108 ? -13.868 2.182 39.937 1.00 89.81 108 ALA A N 1
ATOM 807 C CA . ALA A 1 108 ? -13.136 2.312 38.676 1.00 89.81 108 ALA A CA 1
ATOM 808 C C . ALA A 1 108 ? -12.169 3.509 38.677 1.00 89.81 108 ALA A C 1
ATOM 810 O O . ALA A 1 108 ? -12.395 4.502 37.986 1.00 89.81 108 ALA A O 1
ATOM 811 N N . ASP A 1 109 ? -11.111 3.436 39.491 1.00 88.56 109 ASP A N 1
ATOM 812 C CA . ASP A 1 109 ? -10.111 4.505 39.588 1.00 88.56 109 ASP A CA 1
ATOM 813 C C . ASP A 1 109 ? -9.460 4.790 38.222 1.00 88.56 109 ASP A C 1
ATOM 815 O O . ASP A 1 109 ? -8.659 4.005 37.699 1.00 88.56 109 ASP A O 1
ATOM 819 N N . GLU A 1 110 ? -9.824 5.939 37.656 1.00 89.88 110 GLU A N 1
ATOM 820 C CA . GLU A 1 110 ? -9.352 6.433 36.368 1.00 89.88 110 GLU A CA 1
ATOM 821 C C . GLU A 1 110 ? -7.861 6.790 36.412 1.00 89.88 110 GLU A C 1
ATOM 823 O O . GLU A 1 110 ? -7.171 6.632 35.409 1.00 89.88 110 GLU A O 1
ATOM 828 N N . GLN A 1 111 ? -7.312 7.219 37.555 1.00 86.50 111 GLN A N 1
ATOM 829 C CA . GLN A 1 111 ? -5.885 7.555 37.640 1.00 86.50 111 GLN A CA 1
ATOM 830 C C . GLN A 1 111 ? -5.017 6.302 37.522 1.00 86.50 111 GLN A C 1
ATOM 832 O O . GLN A 1 111 ? -4.049 6.294 36.754 1.00 86.50 111 GLN A O 1
ATOM 837 N N . ALA A 1 112 ? -5.392 5.230 38.224 1.00 87.25 112 ALA A N 1
ATOM 838 C CA . ALA A 1 112 ? -4.706 3.945 38.146 1.00 87.25 112 ALA A CA 1
ATOM 839 C C . ALA A 1 112 ? -4.741 3.373 36.717 1.00 87.25 112 ALA A C 1
ATOM 841 O O . ALA A 1 112 ? -3.704 2.994 36.167 1.00 87.25 112 ALA A O 1
ATOM 842 N N . MET A 1 113 ? -5.912 3.388 36.070 1.00 89.06 113 MET A N 1
ATOM 843 C CA . MET A 1 113 ? -6.055 2.905 34.694 1.00 89.06 113 MET A CA 1
ATOM 844 C C . MET A 1 113 ? -5.305 3.795 33.684 1.00 89.06 113 MET A C 1
ATOM 846 O O . MET A 1 113 ? -4.642 3.285 32.779 1.00 89.06 113 MET A O 1
ATOM 850 N N . GLN A 1 114 ? -5.305 5.121 33.864 1.00 86.44 114 GLN A N 1
ATOM 851 C CA . GLN A 1 114 ? -4.579 6.045 32.986 1.00 86.44 114 GLN A CA 1
ATOM 852 C C . GLN A 1 114 ? -3.064 5.825 33.062 1.00 86.44 114 GLN A C 1
ATOM 854 O O . GLN A 1 114 ? -2.371 5.926 32.044 1.00 86.44 114 GLN A O 1
ATOM 859 N N . ALA A 1 115 ? -2.536 5.502 34.246 1.00 84.50 115 ALA A N 1
ATOM 860 C CA . ALA A 1 115 ? -1.126 5.175 34.422 1.00 84.50 115 ALA A CA 1
ATOM 861 C C . ALA A 1 115 ? -0.739 3.896 33.655 1.00 84.50 115 ALA A C 1
ATOM 863 O O . ALA A 1 115 ? 0.296 3.873 32.984 1.00 84.50 115 ALA A O 1
ATOM 864 N N . LEU A 1 116 ? -1.590 2.862 33.687 1.00 88.88 116 LEU A N 1
ATOM 865 C CA . LEU A 1 116 ? -1.380 1.607 32.952 1.00 88.88 116 LEU A CA 1
ATOM 866 C C . LEU A 1 116 ? -1.413 1.813 31.432 1.00 88.88 116 LEU A C 1
ATOM 868 O O . LEU A 1 116 ? -0.502 1.359 30.732 1.00 88.88 116 LEU A O 1
ATOM 872 N N . LEU A 1 117 ? -2.400 2.565 30.937 1.00 84.88 117 LEU A N 1
ATOM 873 C CA . LEU A 1 117 ? -2.513 2.946 29.526 1.00 84.88 117 LEU A CA 1
ATOM 874 C C . LEU A 1 117 ? -1.284 3.731 29.052 1.00 84.88 117 LEU A C 1
ATOM 876 O O . LEU A 1 117 ? -0.679 3.400 28.035 1.00 84.88 117 LEU A O 1
ATOM 880 N N . SER A 1 118 ? -0.849 4.725 29.829 1.00 76.06 118 SER A N 1
ATOM 881 C CA . SER A 1 118 ? 0.330 5.537 29.496 1.00 76.06 118 SER A CA 1
ATOM 882 C C . SER A 1 118 ? 1.607 4.689 29.450 1.00 76.06 118 SER A C 1
ATOM 884 O O . SER A 1 118 ? 2.432 4.846 28.547 1.00 76.06 118 SER A O 1
ATOM 886 N N . ALA A 1 119 ? 1.758 3.740 30.381 1.00 80.25 119 ALA A N 1
ATOM 887 C CA . ALA A 1 119 ? 2.882 2.810 30.391 1.00 80.25 119 ALA A CA 1
ATOM 888 C C . ALA A 1 119 ? 2.866 1.857 29.179 1.00 80.25 119 ALA A C 1
ATOM 890 O O . ALA A 1 119 ? 3.923 1.592 28.602 1.00 80.25 119 ALA A O 1
ATOM 891 N N . SER A 1 120 ? 1.692 1.370 28.764 1.00 79.69 120 SER A N 1
ATOM 892 C CA . SER A 1 120 ? 1.520 0.559 27.546 1.00 79.69 120 SER A CA 1
ATOM 893 C C . SER A 1 120 ? 1.917 1.329 26.282 1.00 79.69 120 SER A C 1
ATOM 895 O O . SER A 1 120 ? 2.730 0.846 25.481 1.00 79.69 120 SER A O 1
ATOM 897 N N . THR A 1 121 ? 1.441 2.567 26.140 1.00 73.94 121 THR A N 1
ATOM 898 C CA . THR A 1 121 ? 1.790 3.445 25.015 1.00 73.94 121 THR A CA 1
ATOM 899 C C . THR A 1 121 ? 3.294 3.704 24.957 1.00 73.94 121 THR A C 1
ATOM 901 O O . THR A 1 121 ? 3.908 3.538 23.901 1.00 73.94 121 THR A O 1
ATOM 904 N N . ALA A 1 122 ? 3.925 4.014 26.095 1.00 69.69 122 ALA A N 1
ATOM 905 C CA . ALA A 1 122 ? 5.370 4.221 26.172 1.00 69.69 122 ALA A CA 1
ATOM 906 C C . ALA A 1 122 ? 6.167 2.969 25.756 1.00 69.69 122 ALA A C 1
ATOM 908 O O . ALA A 1 122 ? 7.093 3.078 24.949 1.00 69.69 122 ALA A O 1
ATOM 909 N N . ARG A 1 123 ? 5.779 1.771 26.229 1.00 79.44 123 ARG A N 1
ATOM 910 C CA . ARG A 1 123 ? 6.398 0.495 25.810 1.00 79.44 123 ARG A CA 1
ATOM 911 C C . ARG A 1 123 ? 6.273 0.275 24.303 1.00 79.44 123 ARG A C 1
ATOM 913 O O . ARG A 1 123 ? 7.236 -0.131 23.649 1.00 79.44 123 ARG A O 1
ATOM 920 N N . THR A 1 124 ? 5.099 0.556 23.742 1.00 69.81 124 THR A N 1
ATOM 921 C CA . THR A 1 124 ? 4.826 0.395 22.308 1.00 69.81 124 THR A CA 1
ATOM 922 C C . THR A 1 124 ? 5.678 1.340 21.463 1.00 69.81 124 THR A C 1
ATOM 924 O O . THR A 1 124 ? 6.284 0.901 20.480 1.00 69.81 124 THR A O 1
ATOM 927 N N . LEU A 1 125 ? 5.778 2.611 21.859 1.00 66.06 125 LEU A N 1
ATOM 928 C CA . LEU A 1 125 ? 6.608 3.614 21.188 1.00 66.06 125 LEU A CA 1
ATOM 929 C C . LEU A 1 125 ? 8.095 3.271 21.274 1.00 66.06 125 LEU A C 1
ATOM 931 O O . LEU A 1 125 ? 8.777 3.260 20.250 1.00 66.06 125 LEU A O 1
ATOM 935 N N . GLN A 1 126 ? 8.585 2.912 22.464 1.00 71.12 126 GLN A N 1
ATOM 936 C CA . GLN A 1 126 ? 9.978 2.511 22.662 1.00 71.12 126 GLN A CA 1
ATOM 937 C C . GLN A 1 126 ? 10.338 1.332 21.756 1.00 71.12 126 GLN A C 1
ATOM 939 O O . GLN A 1 126 ? 11.340 1.373 21.044 1.00 71.12 126 GLN A O 1
ATOM 944 N N . ARG A 1 127 ? 9.488 0.302 21.725 1.00 73.81 127 ARG A N 1
ATOM 945 C CA . ARG A 1 127 ? 9.711 -0.879 20.893 1.00 73.81 127 ARG A CA 1
ATOM 946 C C . ARG A 1 127 ? 9.671 -0.554 19.400 1.00 73.81 127 ARG A C 1
ATOM 948 O O . ARG A 1 127 ? 10.516 -1.052 18.661 1.00 73.81 127 ARG A O 1
ATOM 955 N N . ARG A 1 128 ? 8.732 0.286 18.949 1.00 69.38 128 ARG A N 1
ATOM 956 C CA . ARG A 1 128 ? 8.706 0.783 17.561 1.00 69.38 128 ARG A CA 1
ATOM 957 C C . ARG A 1 128 ? 10.007 1.504 17.206 1.00 69.38 128 ARG A C 1
ATOM 959 O O . ARG A 1 128 ? 10.587 1.198 16.169 1.00 69.38 128 ARG A O 1
ATOM 966 N N . GLY A 1 129 ? 10.503 2.369 18.090 1.00 65.81 129 GLY A N 1
ATOM 967 C CA . GLY A 1 129 ? 11.788 3.049 17.923 1.00 65.81 129 GLY A CA 1
ATOM 968 C C . GLY A 1 129 ? 12.970 2.079 17.828 1.00 65.81 129 GLY A C 1
ATOM 969 O O . GLY A 1 129 ? 13.804 2.210 16.933 1.00 65.81 129 GLY A O 1
ATOM 970 N N . THR A 1 130 ? 13.021 1.054 18.686 1.00 76.69 130 THR A N 1
ATOM 971 C CA . THR A 1 130 ? 14.065 0.015 18.637 1.00 76.69 130 THR A CA 1
ATOM 972 C C . THR A 1 130 ? 14.051 -0.751 17.315 1.00 76.69 130 THR A C 1
ATOM 974 O O . THR A 1 130 ? 15.103 -0.916 16.700 1.00 76.69 130 THR A O 1
ATOM 977 N N . ILE A 1 131 ? 12.873 -1.179 16.848 1.00 81.19 131 ILE A N 1
ATOM 978 C CA . ILE A 1 131 ? 12.738 -1.912 15.582 1.00 81.19 131 ILE A CA 1
ATOM 979 C C . ILE A 1 131 ? 13.103 -1.029 14.391 1.00 81.19 131 ILE A C 1
ATOM 981 O O . ILE A 1 131 ? 13.853 -1.474 13.528 1.00 81.19 131 ILE A O 1
ATOM 985 N N . SER A 1 132 ? 12.643 0.223 14.371 1.00 70.56 132 SER A N 1
ATOM 986 C CA . SER A 1 132 ? 13.008 1.179 13.323 1.00 70.56 132 SER A CA 1
ATOM 987 C C . SER A 1 132 ? 14.520 1.410 13.281 1.00 70.56 132 SER A C 1
ATOM 989 O O . SER A 1 132 ? 15.115 1.378 12.211 1.00 70.56 132 SER A O 1
ATOM 991 N N . SER A 1 133 ? 15.165 1.579 14.440 1.00 77.81 133 SER A N 1
ATOM 992 C CA . SER A 1 133 ? 16.621 1.737 14.519 1.00 77.81 133 SER A CA 1
ATOM 993 C C . SER A 1 133 ? 17.357 0.496 14.011 1.00 77.81 133 SER A C 1
ATOM 995 O O . SER A 1 133 ? 18.326 0.616 13.260 1.00 77.81 133 SER A O 1
ATOM 997 N N . LEU A 1 134 ? 16.897 -0.701 14.384 1.00 83.25 134 LEU A N 1
ATOM 998 C CA . LEU A 1 134 ? 17.481 -1.947 13.902 1.00 83.25 134 LEU A CA 1
ATOM 999 C C . LEU A 1 134 ? 17.334 -2.084 12.382 1.00 83.25 134 LEU A C 1
ATOM 1001 O O . LEU A 1 134 ? 18.336 -2.356 11.724 1.00 83.25 134 LEU A O 1
ATOM 1005 N N . ALA A 1 135 ? 16.137 -1.837 11.841 1.00 79.56 135 ALA A N 1
ATOM 1006 C CA . ALA A 1 135 ? 15.835 -1.873 10.409 1.00 79.56 135 ALA A CA 1
ATOM 1007 C C . ALA A 1 135 ? 16.805 -0.995 9.605 1.00 79.56 135 ALA A C 1
ATOM 1009 O O . ALA A 1 135 ? 17.434 -1.476 8.660 1.00 79.56 135 ALA A O 1
ATOM 1010 N N . THR A 1 136 ? 17.027 0.248 10.049 1.00 77.12 136 THR A N 1
ATOM 1011 C CA . THR A 1 136 ? 18.000 1.163 9.436 1.00 77.12 136 THR A CA 1
ATOM 1012 C C . THR A 1 136 ? 19.429 0.620 9.510 1.00 77.12 136 THR A C 1
ATOM 1014 O O . THR A 1 136 ? 20.144 0.644 8.512 1.00 77.12 136 THR A O 1
ATOM 1017 N N . ARG A 1 137 ? 19.865 0.099 10.667 1.00 84.25 137 ARG A N 1
ATOM 1018 C CA . ARG A 1 137 ? 21.245 -0.399 10.851 1.00 84.25 137 ARG A CA 1
ATOM 1019 C C . ARG A 1 137 ? 21.564 -1.614 9.978 1.00 84.25 137 ARG A C 1
ATOM 1021 O O . ARG A 1 137 ? 22.694 -1.736 9.506 1.00 84.25 137 ARG A O 1
ATOM 1028 N N . ILE A 1 138 ? 20.598 -2.511 9.785 1.00 84.88 138 ILE A N 1
ATOM 1029 C CA . ILE A 1 138 ? 20.786 -3.743 8.998 1.00 84.88 138 ILE A CA 1
ATOM 1030 C C . ILE A 1 138 ? 20.345 -3.600 7.535 1.00 84.88 138 ILE A C 1
ATOM 1032 O O . ILE A 1 138 ? 20.507 -4.541 6.759 1.00 84.88 138 ILE A O 1
ATOM 1036 N N . GLY A 1 139 ? 19.781 -2.447 7.156 1.00 78.50 139 GLY A N 1
ATOM 1037 C CA . GLY A 1 139 ? 19.297 -2.180 5.802 1.00 78.50 139 GLY A CA 1
ATOM 1038 C C . GLY A 1 139 ? 18.139 -3.086 5.379 1.00 78.50 139 GLY A C 1
ATOM 1039 O O . GLY A 1 139 ? 18.079 -3.482 4.216 1.00 78.50 139 GLY A O 1
ATOM 1040 N N . ALA A 1 140 ? 17.255 -3.450 6.310 1.00 82.62 140 ALA A N 1
ATOM 1041 C CA . ALA A 1 140 ? 16.127 -4.344 6.050 1.00 82.62 140 ALA A CA 1
ATOM 1042 C C . ALA A 1 140 ? 14.789 -3.656 6.298 1.00 82.62 140 ALA A C 1
ATOM 1044 O O . ALA A 1 140 ? 14.673 -2.787 7.162 1.00 82.62 140 ALA A O 1
ATOM 1045 N N . VAL A 1 141 ? 13.752 -4.131 5.616 1.00 79.25 141 VAL A N 1
ATOM 1046 C CA . VAL A 1 141 ? 12.362 -3.852 5.983 1.00 79.25 141 VAL A CA 1
ATOM 1047 C C . VAL A 1 141 ? 11.938 -4.875 7.038 1.00 79.25 141 VAL A C 1
ATOM 1049 O O . VAL A 1 141 ? 12.004 -6.080 6.788 1.00 79.25 141 VAL A O 1
ATOM 1052 N N . ILE A 1 142 ? 11.529 -4.402 8.222 1.00 84.06 142 ILE A N 1
ATOM 1053 C CA . ILE A 1 142 ? 11.062 -5.247 9.332 1.00 84.06 142 ILE A CA 1
ATOM 1054 C C . ILE A 1 142 ? 9.574 -5.001 9.559 1.00 84.06 142 ILE A C 1
ATOM 1056 O O . ILE A 1 142 ? 9.165 -3.918 9.975 1.00 84.06 142 ILE A O 1
ATOM 1060 N N . GLU A 1 143 ? 8.767 -6.034 9.346 1.00 77.06 143 GLU A N 1
ATOM 1061 C CA . GLU A 1 143 ? 7.312 -5.974 9.481 1.00 77.06 143 GLU A CA 1
ATOM 1062 C C . GLU A 1 143 ? 6.840 -6.931 10.565 1.00 77.06 143 GLU A C 1
ATOM 1064 O O . GLU A 1 143 ? 7.308 -8.064 10.656 1.00 77.06 143 GLU A O 1
ATOM 1069 N N . ARG A 1 144 ? 5.875 -6.510 11.386 1.00 77.62 144 ARG A N 1
ATOM 1070 C CA . ARG A 1 144 ? 5.242 -7.413 12.354 1.00 77.62 144 ARG A CA 1
ATOM 1071 C C . ARG A 1 144 ? 4.303 -8.365 11.615 1.00 77.62 144 ARG A C 1
ATOM 1073 O O . ARG A 1 144 ? 3.407 -7.918 10.904 1.00 77.62 144 ARG A O 1
ATOM 1080 N N . VAL A 1 145 ? 4.462 -9.665 11.840 1.00 68.75 145 VAL A N 1
ATOM 1081 C CA . VAL A 1 145 ? 3.659 -10.712 11.197 1.00 68.75 145 VAL A CA 1
ATOM 1082 C C . VAL A 1 145 ? 2.730 -11.352 12.214 1.00 68.75 145 VAL A C 1
ATOM 1084 O O . VAL A 1 145 ? 3.092 -11.558 13.374 1.00 68.75 145 VAL A O 1
ATOM 1087 N N . ARG A 1 146 ? 1.521 -11.689 11.764 1.00 61.16 146 ARG A N 1
ATOM 1088 C CA . ARG A 1 146 ? 0.614 -12.556 12.513 1.00 61.16 146 ARG A CA 1
ATOM 1089 C C . ARG A 1 146 ? 0.881 -14.007 12.115 1.00 61.16 146 ARG A C 1
ATOM 1091 O O . ARG A 1 146 ? 0.846 -14.304 10.919 1.00 61.16 146 ARG A O 1
ATOM 1098 N N . PRO A 1 147 ? 1.122 -14.918 13.064 1.00 52.03 147 PRO A N 1
ATOM 1099 C CA . PRO A 1 147 ? 1.205 -16.330 12.741 1.00 52.03 147 PRO A CA 1
ATOM 1100 C C . PRO A 1 147 ? -0.156 -16.789 12.204 1.00 52.03 147 PRO A C 1
ATOM 1102 O O . PRO A 1 147 ? -1.185 -16.660 12.863 1.00 52.03 147 PRO A O 1
ATOM 1105 N N . SER A 1 148 ? -0.176 -17.310 10.983 1.00 38.81 148 SER A N 1
ATOM 1106 C CA . SER A 1 148 ? -1.350 -17.990 10.439 1.00 38.81 148 SER A CA 1
ATOM 1107 C C . SER A 1 148 ? -1.351 -19.410 11.010 1.00 38.81 148 SER A C 1
ATOM 1109 O O . SER A 1 148 ? -0.463 -20.189 10.686 1.00 38.81 148 SER A O 1
ATOM 1111 N N . GLY A 1 149 ? -2.312 -19.754 11.876 1.00 43.19 149 GLY A N 1
ATOM 1112 C CA . GLY A 1 149 ? -2.507 -21.148 12.316 1.00 43.19 149 GLY A CA 1
ATOM 1113 C C . GLY A 1 149 ? -2.225 -21.487 13.788 1.00 43.19 149 GLY A C 1
ATOM 1114 O O . GLY A 1 149 ? -1.827 -22.612 14.069 1.00 43.19 149 GLY A O 1
ATOM 1115 N N . GLY A 1 150 ? -2.451 -20.570 14.735 1.00 41.50 150 GLY A N 1
ATOM 1116 C CA . GLY A 1 150 ? -2.740 -20.920 16.141 1.00 41.50 150 GLY A CA 1
ATOM 1117 C C . GLY A 1 150 ? -1.597 -21.483 17.003 1.00 41.50 150 GLY A C 1
ATOM 1118 O O . GLY A 1 150 ? -1.838 -21.885 18.134 1.00 41.50 150 GLY A O 1
ATOM 1119 N N . ARG A 1 151 ? -0.350 -21.541 16.512 1.00 43.31 151 ARG A N 1
ATOM 1120 C CA . ARG A 1 151 ? 0.773 -22.178 17.241 1.00 43.31 151 ARG A CA 1
ATOM 1121 C C . ARG A 1 151 ? 1.565 -21.260 18.184 1.00 43.31 151 ARG A C 1
ATOM 1123 O O . ARG A 1 151 ? 2.379 -21.762 18.950 1.00 43.31 151 ARG A O 1
ATOM 1130 N N . TYR A 1 152 ? 1.337 -19.947 18.130 1.00 45.69 152 TYR A N 1
ATOM 1131 C CA . TYR A 1 152 ? 2.066 -18.931 18.911 1.00 45.69 152 TYR A CA 1
ATOM 1132 C C . TYR A 1 152 ? 1.108 -17.973 19.628 1.00 45.69 152 TYR A C 1
ATOM 1134 O O . TYR A 1 152 ? 1.354 -16.772 19.713 1.00 45.69 152 TYR A O 1
ATOM 1142 N N . GLU A 1 153 ? -0.026 -18.498 20.080 1.00 41.62 153 GLU A N 1
ATOM 1143 C CA . GLU A 1 153 ? -1.024 -17.734 20.816 1.00 41.62 153 GLU A CA 1
ATOM 1144 C C . GLU A 1 153 ? -0.751 -17.903 22.314 1.00 41.62 153 GLU A C 1
ATOM 1146 O O . GLU A 1 153 ? -0.810 -18.999 22.857 1.00 41.62 153 GLU A O 1
ATOM 1151 N N . GLY A 1 154 ? -0.363 -16.808 22.959 1.00 41.72 154 GLY A N 1
ATOM 1152 C CA . GLY A 1 154 ? -0.155 -16.703 24.397 1.00 41.72 154 GLY A CA 1
ATOM 1153 C C . GLY A 1 154 ? -0.026 -15.227 24.755 1.00 41.72 154 GLY A C 1
ATOM 1154 O O . GLY A 1 154 ? 0.527 -14.459 23.970 1.00 41.72 154 GLY A O 1
ATOM 1155 N N . ALA A 1 155 ? -0.560 -14.809 25.906 1.00 39.28 155 ALA A N 1
ATOM 1156 C CA . ALA A 1 155 ? -0.547 -13.401 26.318 1.00 39.28 155 ALA A CA 1
ATOM 1157 C C . ALA A 1 155 ? 0.882 -12.817 26.443 1.00 39.28 155 ALA A C 1
ATOM 1159 O O . ALA A 1 155 ? 1.086 -11.626 26.235 1.00 39.28 155 ALA A O 1
ATOM 1160 N N . ASP A 1 156 ? 1.872 -13.681 26.680 1.00 46.50 156 ASP A N 1
ATOM 1161 C CA . ASP A 1 156 ? 3.293 -13.330 26.790 1.00 46.50 156 ASP A CA 1
ATOM 1162 C C . ASP A 1 156 ? 4.098 -13.605 25.506 1.00 46.50 156 ASP A C 1
ATOM 1164 O O . ASP A 1 156 ? 5.329 -13.513 25.508 1.00 46.50 156 ASP A O 1
ATOM 1168 N N . ALA A 1 157 ? 3.444 -14.000 24.406 1.00 54.66 157 ALA A N 1
ATOM 1169 C CA . ALA A 1 157 ? 4.155 -14.404 23.200 1.00 54.66 157 ALA A CA 1
ATOM 1170 C C . ALA A 1 157 ? 4.880 -13.197 22.584 1.00 54.66 157 ALA A C 1
ATOM 1172 O O . ALA A 1 157 ? 4.246 -12.184 22.253 1.00 54.66 157 ALA A O 1
ATOM 1173 N N . PRO A 1 158 ? 6.211 -13.278 22.403 1.00 64.06 158 PRO A N 1
ATOM 1174 C CA . PRO A 1 158 ? 6.947 -12.182 21.832 1.00 64.06 158 PRO A CA 1
ATOM 1175 C C . PRO A 1 158 ? 6.456 -11.954 20.396 1.00 64.06 158 PRO A C 1
ATOM 1177 O O . PRO A 1 158 ? 6.167 -12.890 19.649 1.00 64.06 158 PRO A O 1
ATOM 1180 N N . PRO A 1 159 ? 6.346 -10.692 19.987 1.00 74.50 159 PRO A N 1
ATOM 1181 C CA . PRO A 1 159 ? 5.830 -10.333 18.680 1.00 74.50 159 PRO A CA 1
ATOM 1182 C C . PRO A 1 159 ? 6.740 -10.874 17.586 1.00 74.50 159 PRO A C 1
ATOM 1184 O O . PRO A 1 159 ? 7.957 -10.781 17.707 1.00 74.50 159 PRO A O 1
ATOM 1187 N N . LEU A 1 160 ? 6.138 -11.402 16.525 1.00 84.56 160 LEU A N 1
ATOM 1188 C CA . LEU A 1 160 ? 6.844 -12.057 15.432 1.00 84.56 160 LEU A CA 1
ATOM 1189 C C . LEU A 1 160 ? 7.057 -11.086 14.266 1.00 84.56 160 LEU A C 1
ATOM 1191 O O . LEU A 1 160 ? 6.223 -10.205 14.031 1.00 84.56 160 LEU A O 1
ATOM 1195 N N . TYR A 1 161 ? 8.152 -11.251 13.529 1.00 86.94 161 TYR A N 1
ATOM 1196 C CA . TYR A 1 161 ? 8.544 -10.366 12.438 1.00 86.94 161 TYR A CA 1
ATOM 1197 C C . TYR A 1 161 ? 8.931 -11.113 11.164 1.00 86.94 161 TYR A C 1
ATOM 1199 O O . TYR A 1 161 ? 9.515 -12.198 11.194 1.00 86.94 161 TYR A O 1
ATOM 1207 N N . ARG A 1 162 ? 8.651 -10.461 10.040 1.00 87.31 162 ARG A N 1
ATOM 1208 C CA . ARG A 1 162 ? 9.253 -10.702 8.734 1.00 87.31 162 ARG A CA 1
ATOM 1209 C C . ARG A 1 162 ? 10.385 -9.708 8.560 1.00 87.31 162 ARG A C 1
ATOM 1211 O O . ARG A 1 162 ? 10.205 -8.524 8.842 1.00 87.31 162 ARG A O 1
ATOM 1218 N N . VAL A 1 163 ? 11.511 -10.185 8.048 1.00 90.25 163 VAL A N 1
ATOM 1219 C CA . VAL A 1 163 ? 12.663 -9.345 7.724 1.00 90.25 163 VAL A CA 1
ATOM 1220 C C . VAL A 1 163 ? 13.029 -9.545 6.258 1.00 90.25 163 VAL A C 1
ATOM 1222 O O . VAL A 1 163 ? 13.292 -10.666 5.823 1.00 90.25 163 VAL A O 1
ATOM 1225 N N . SER A 1 164 ? 12.999 -8.469 5.476 1.00 87.44 164 SER A N 1
ATOM 1226 C CA . SER A 1 164 ? 13.170 -8.526 4.023 1.00 87.44 164 SER A CA 1
ATOM 1227 C C . SER A 1 164 ? 14.264 -7.583 3.536 1.00 87.44 164 SER A C 1
ATOM 1229 O O . SER A 1 164 ? 14.258 -6.393 3.855 1.00 87.44 164 SER A O 1
ATOM 1231 N N . TRP A 1 165 ? 15.155 -8.121 2.702 1.00 86.06 165 TRP A N 1
ATOM 1232 C CA . TRP A 1 165 ? 16.150 -7.373 1.927 1.00 86.06 165 TRP A CA 1
ATOM 1233 C C . TRP A 1 165 ? 15.813 -7.323 0.432 1.00 86.06 165 TRP A C 1
ATOM 1235 O O . TRP A 1 165 ? 16.535 -6.701 -0.335 1.00 86.06 165 TRP A O 1
ATOM 1245 N N . SER A 1 166 ? 14.705 -7.935 0.003 1.00 74.12 166 SER A N 1
ATOM 1246 C CA . SER A 1 166 ? 14.325 -8.023 -1.416 1.00 74.12 166 SER A CA 1
ATOM 1247 C C . SER A 1 166 ? 14.038 -6.677 -2.083 1.00 74.12 166 SER A C 1
ATOM 1249 O O . SER A 1 166 ? 14.112 -6.574 -3.300 1.00 74.12 166 SER A O 1
ATOM 1251 N N . HIS A 1 167 ? 13.734 -5.644 -1.296 1.00 57.31 167 HIS A N 1
ATOM 1252 C CA . HIS A 1 167 ? 13.495 -4.281 -1.783 1.00 57.31 167 HIS A CA 1
ATOM 1253 C C . HIS A 1 167 ? 14.754 -3.402 -1.737 1.00 57.31 167 HIS A C 1
ATOM 1255 O O . HIS A 1 167 ? 14.678 -2.211 -2.031 1.00 57.31 167 HIS A O 1
ATOM 1261 N N . ASN A 1 168 ? 15.901 -3.957 -1.331 1.00 59.50 168 ASN A N 1
ATOM 1262 C CA . ASN A 1 168 ? 17.137 -3.207 -1.166 1.00 59.50 168 ASN A CA 1
ATOM 1263 C C . ASN A 1 168 ? 18.132 -3.556 -2.291 1.00 59.50 168 ASN A C 1
ATOM 1265 O O . ASN A 1 168 ? 18.510 -4.723 -2.420 1.00 59.50 168 ASN A O 1
ATOM 1269 N N . PRO A 1 169 ? 18.602 -2.576 -3.090 1.00 55.59 169 PRO A N 1
ATOM 1270 C CA . PRO A 1 169 ? 19.626 -2.824 -4.106 1.00 55.59 169 PRO A CA 1
ATOM 1271 C C . PRO A 1 169 ? 21.001 -3.169 -3.506 1.00 55.59 169 PRO A C 1
ATOM 1273 O O . PRO A 1 169 ? 21.883 -3.641 -4.224 1.00 55.59 169 PRO A O 1
ATOM 1276 N N . VAL A 1 170 ? 21.205 -2.940 -2.205 1.00 69.88 170 VAL A N 1
ATOM 1277 C CA . VAL A 1 170 ? 22.460 -3.199 -1.493 1.00 69.88 170 VAL A CA 1
ATOM 1278 C C . VAL A 1 170 ? 22.360 -4.499 -0.694 1.00 69.88 170 VAL A C 1
ATOM 1280 O O . VAL A 1 170 ? 21.503 -4.653 0.175 1.00 69.88 170 VAL A O 1
ATOM 1283 N N . VAL A 1 171 ? 23.274 -5.433 -0.969 1.00 81.31 171 VAL A N 1
ATOM 1284 C CA . VAL A 1 171 ? 23.404 -6.700 -0.231 1.00 81.31 171 VAL A CA 1
ATOM 1285 C C . VAL A 1 171 ? 23.938 -6.420 1.183 1.00 81.31 171 VAL A C 1
ATOM 1287 O O . VAL A 1 171 ? 24.921 -5.684 1.308 1.00 81.31 171 VAL A O 1
ATOM 1290 N N . PRO A 1 172 ? 23.342 -6.990 2.248 1.00 86.94 172 PRO A N 1
ATOM 1291 C CA . PRO A 1 172 ? 23.818 -6.766 3.610 1.00 86.94 172 PRO A CA 1
ATOM 1292 C C . PRO A 1 172 ? 25.193 -7.399 3.846 1.00 86.94 172 PRO A C 1
ATOM 1294 O O . PRO A 1 172 ? 25.520 -8.451 3.294 1.00 86.94 172 PRO A O 1
ATOM 1297 N N . THR A 1 173 ? 25.994 -6.781 4.713 1.00 90.88 173 THR A N 1
ATOM 1298 C CA . THR A 1 173 ? 27.258 -7.364 5.186 1.00 90.88 173 THR A CA 1
ATOM 1299 C C . THR A 1 173 ? 27.010 -8.467 6.222 1.00 90.88 173 THR A C 1
ATOM 1301 O O . THR A 1 173 ? 25.953 -8.516 6.856 1.00 90.88 173 THR A O 1
ATOM 1304 N N . SER A 1 174 ? 28.002 -9.333 6.462 1.00 92.19 174 SER A N 1
ATOM 1305 C CA . SER A 1 174 ? 27.927 -10.350 7.525 1.00 92.19 174 SER A CA 1
ATOM 1306 C C . SER A 1 174 ? 27.647 -9.733 8.900 1.00 92.19 174 SER A C 1
ATOM 1308 O O . SER A 1 174 ? 26.820 -10.251 9.637 1.00 92.19 174 SER A O 1
ATOM 1310 N N . GLU A 1 175 ? 28.258 -8.586 9.215 1.00 90.94 175 GLU A N 1
ATOM 1311 C CA . GLU A 1 175 ? 28.019 -7.859 10.472 1.00 90.94 175 GLU A CA 1
ATOM 1312 C C . GLU A 1 175 ? 26.561 -7.384 10.588 1.00 90.94 175 GLU A C 1
ATOM 1314 O O . GLU A 1 175 ? 25.940 -7.483 11.648 1.00 90.94 175 GLU A O 1
ATOM 1319 N N . GLN A 1 176 ? 25.977 -6.899 9.489 1.00 91.06 176 GLN A N 1
ATOM 1320 C CA . GLN A 1 176 ? 24.570 -6.498 9.458 1.00 91.06 176 GLN A CA 1
ATOM 1321 C C . GLN A 1 176 ? 23.629 -7.695 9.632 1.00 91.06 176 GLN A C 1
ATOM 1323 O O . GLN A 1 176 ? 22.623 -7.574 10.329 1.00 91.06 176 GLN A O 1
ATOM 1328 N N . LEU A 1 177 ? 23.957 -8.852 9.050 1.00 92.06 177 LEU A N 1
ATOM 1329 C CA . LEU A 1 177 ? 23.183 -10.081 9.234 1.00 92.06 177 LEU A CA 1
ATOM 1330 C C . LEU A 1 177 ? 23.301 -10.640 10.653 1.00 92.06 177 LEU A C 1
ATOM 1332 O O . LEU A 1 177 ? 22.300 -11.074 11.220 1.00 92.06 177 LEU A O 1
ATOM 1336 N N . GLU A 1 178 ? 24.484 -10.584 11.263 1.00 93.19 178 GLU A N 1
ATOM 1337 C CA . GLU A 1 178 ? 24.696 -11.022 12.645 1.00 93.19 178 GLU A CA 1
ATOM 1338 C C . GLU A 1 178 ? 23.828 -10.229 13.629 1.00 93.19 178 GLU A C 1
ATOM 1340 O O . GLU A 1 178 ? 23.276 -10.808 14.565 1.00 93.19 178 GLU A O 1
ATOM 1345 N N . ARG A 1 179 ? 23.605 -8.930 13.382 1.00 93.25 179 ARG A N 1
ATOM 1346 C CA . ARG A 1 179 ? 22.708 -8.076 14.187 1.00 93.25 179 ARG A CA 1
ATOM 1347 C C . ARG A 1 179 ? 21.253 -8.548 14.210 1.00 93.25 179 ARG A C 1
ATOM 1349 O O . ARG A 1 179 ? 20.514 -8.150 15.107 1.00 93.25 179 ARG A O 1
ATOM 1356 N N . LEU A 1 180 ? 20.844 -9.442 13.305 1.00 92.44 180 LEU A N 1
ATOM 1357 C CA . LEU A 1 180 ? 19.544 -10.114 13.384 1.00 92.44 180 LEU A CA 1
ATOM 1358 C C . LEU A 1 180 ? 19.407 -10.977 14.654 1.00 92.44 180 LEU A C 1
ATOM 1360 O O . LEU A 1 180 ? 18.296 -11.357 15.011 1.00 92.44 180 LEU A O 1
ATOM 1364 N N . MET A 1 181 ? 20.501 -11.227 15.388 1.00 92.81 181 MET A N 1
ATOM 1365 C CA . MET A 1 181 ? 20.459 -11.848 16.713 1.00 92.81 181 MET A CA 1
ATOM 1366 C C . MET A 1 181 ? 19.601 -11.056 17.710 1.00 92.81 181 MET A C 1
ATOM 1368 O O . MET A 1 181 ? 19.080 -11.642 18.650 1.00 92.81 181 MET A O 1
ATOM 1372 N N . GLU A 1 182 ? 19.409 -9.746 17.489 1.00 91.81 182 GLU A N 1
ATOM 1373 C CA . GLU A 1 182 ? 18.489 -8.909 18.274 1.00 91.81 182 GLU A CA 1
ATOM 1374 C C . GLU A 1 182 ? 17.015 -9.365 18.132 1.00 91.81 182 GLU A C 1
ATOM 1376 O O . GLU A 1 182 ? 16.189 -9.003 18.965 1.00 91.81 182 GLU A O 1
ATOM 1381 N N . LEU A 1 183 ? 16.682 -10.160 17.100 1.00 91.81 183 LEU A N 1
ATOM 1382 C CA . LEU A 1 183 ? 15.339 -10.673 16.784 1.00 91.81 183 LEU A CA 1
ATOM 1383 C C . LEU A 1 183 ? 15.317 -12.192 16.515 1.00 91.81 183 LEU A C 1
ATOM 1385 O O . LEU A 1 183 ? 14.423 -12.689 15.821 1.00 91.81 183 LEU A O 1
ATOM 1389 N N . ASP A 1 184 ? 16.279 -12.952 17.034 1.00 90.25 184 ASP A N 1
ATOM 1390 C CA . ASP A 1 184 ? 16.440 -14.386 16.749 1.00 90.25 184 ASP A CA 1
ATOM 1391 C C . ASP A 1 184 ? 15.210 -15.235 17.129 1.00 90.25 184 ASP A C 1
ATOM 1393 O O . ASP A 1 184 ? 14.783 -16.111 16.370 1.00 90.25 184 ASP A O 1
ATOM 1397 N N . GLN A 1 185 ? 14.591 -14.931 18.271 1.00 89.56 185 GLN A N 1
ATOM 1398 C CA . GLN A 1 185 ? 13.378 -15.591 18.764 1.00 89.56 185 GLN A CA 1
ATOM 1399 C C . GLN A 1 185 ? 12.095 -15.093 18.088 1.00 89.56 185 GLN A C 1
ATOM 1401 O O . GLN A 1 185 ? 11.025 -15.656 18.308 1.00 89.56 185 GLN A O 1
ATOM 1406 N N . GLN A 1 186 ? 12.176 -14.021 17.299 1.00 89.88 186 GLN A N 1
ATOM 1407 C CA . GLN A 1 186 ? 11.011 -13.298 16.787 1.00 89.88 186 GLN A CA 1
ATOM 1408 C C . GLN A 1 186 ? 10.916 -13.328 15.260 1.00 89.88 186 GLN A C 1
ATOM 1410 O O . GLN A 1 186 ? 9.846 -13.087 14.709 1.00 89.88 186 GLN A O 1
ATOM 1415 N N . THR A 1 187 ? 12.004 -13.637 14.557 1.00 92.94 187 THR A N 1
ATOM 1416 C CA . THR A 1 187 ? 12.032 -13.672 13.091 1.00 92.94 187 THR A CA 1
ATOM 1417 C C . THR A 1 187 ? 11.410 -14.966 12.573 1.00 92.94 187 THR A C 1
ATOM 1419 O O . THR A 1 187 ? 11.990 -16.042 12.708 1.00 92.94 187 THR A O 1
ATOM 1422 N N . VAL A 1 188 ? 10.229 -14.860 11.962 1.00 92.00 188 VAL A N 1
ATOM 1423 C CA . VAL A 1 188 ? 9.464 -16.003 11.427 1.00 92.00 188 VAL A CA 1
ATOM 1424 C C . VAL A 1 188 ? 9.581 -16.162 9.922 1.00 92.00 188 VAL A C 1
ATOM 1426 O O . VAL A 1 188 ? 9.359 -17.256 9.395 1.00 92.00 188 VAL A O 1
ATOM 1429 N N . GLU A 1 189 ? 9.965 -15.093 9.232 1.00 92.94 189 GLU A N 1
ATOM 1430 C CA . GLU A 1 189 ? 10.147 -15.080 7.789 1.00 92.94 189 GLU A CA 1
ATOM 1431 C C . GLU A 1 189 ? 11.356 -14.225 7.413 1.00 92.94 189 GLU A C 1
ATOM 1433 O O . GLU A 1 189 ? 11.517 -13.114 7.925 1.00 92.94 189 GLU A O 1
ATOM 1438 N N . ILE A 1 190 ? 12.178 -14.744 6.499 1.00 94.62 190 ILE A N 1
ATOM 1439 C CA . ILE A 1 190 ? 13.258 -13.994 5.855 1.00 94.62 190 ILE A CA 1
ATOM 1440 C C . ILE A 1 190 ? 13.075 -13.997 4.342 1.00 94.62 190 ILE A C 1
ATOM 1442 O O . ILE A 1 190 ? 12.678 -15.010 3.753 1.00 94.62 190 ILE A O 1
ATOM 1446 N N . SER A 1 191 ? 13.420 -12.876 3.714 1.00 92.31 191 SER A N 1
ATOM 1447 C CA . SER A 1 191 ? 13.469 -12.772 2.258 1.00 92.31 191 SER A CA 1
ATOM 1448 C C . SER A 1 191 ? 14.776 -12.159 1.776 1.00 92.31 191 SER A C 1
ATOM 1450 O O . SER A 1 191 ? 15.097 -11.013 2.096 1.00 92.31 191 SER A O 1
ATOM 1452 N N . PHE A 1 192 ? 15.483 -12.938 0.960 1.00 91.75 192 PHE A N 1
ATOM 1453 C CA . PHE A 1 192 ? 16.635 -12.527 0.156 1.00 91.75 192 PHE A CA 1
ATOM 1454 C C . PHE A 1 192 ? 16.344 -12.641 -1.346 1.00 91.75 192 PHE A C 1
ATOM 1456 O O . PHE A 1 192 ? 17.265 -12.588 -2.163 1.00 91.75 192 PHE A O 1
ATOM 1463 N N . ALA A 1 193 ? 15.074 -12.818 -1.719 1.00 86.19 193 ALA A N 1
ATOM 1464 C CA . ALA A 1 193 ? 14.657 -12.986 -3.103 1.00 86.19 193 ALA A CA 1
ATOM 1465 C C . ALA A 1 193 ? 15.197 -11.857 -3.990 1.00 86.19 193 ALA A C 1
ATOM 1467 O O . ALA A 1 193 ? 15.080 -10.685 -3.626 1.00 86.19 193 ALA A O 1
ATOM 1468 N N . GLY A 1 194 ? 15.796 -12.222 -5.127 1.00 80.38 194 GLY A N 1
ATOM 1469 C CA . GLY A 1 194 ? 16.340 -11.281 -6.112 1.00 80.38 194 GLY A CA 1
ATOM 1470 C C . GLY A 1 194 ? 17.595 -10.516 -5.680 1.00 80.38 194 GLY A C 1
ATOM 1471 O O . GLY A 1 194 ? 18.016 -9.610 -6.395 1.00 80.38 194 GLY A O 1
ATOM 1472 N N . THR A 1 195 ? 18.199 -10.857 -4.539 1.00 85.19 195 THR A N 1
ATOM 1473 C CA . THR A 1 195 ? 19.410 -10.187 -4.039 1.00 85.19 195 THR A CA 1
ATOM 1474 C C . THR A 1 195 ? 20.693 -10.919 -4.449 1.00 85.19 195 THR A C 1
ATOM 1476 O O . THR A 1 195 ? 20.688 -12.101 -4.797 1.00 85.19 195 THR A O 1
ATOM 1479 N N . GLY A 1 196 ? 21.832 -10.228 -4.348 1.00 87.12 196 GLY A N 1
ATOM 1480 C CA . GLY A 1 196 ? 23.169 -10.803 -4.541 1.00 87.12 196 GLY A CA 1
ATOM 1481 C C . GLY A 1 196 ? 23.715 -11.581 -3.336 1.00 87.12 196 GLY A C 1
ATOM 1482 O O . GLY A 1 196 ? 24.927 -11.588 -3.133 1.00 87.12 196 GLY A O 1
ATOM 1483 N N . VAL A 1 197 ? 22.854 -12.181 -2.505 1.00 91.94 197 VAL A N 1
ATOM 1484 C CA . VAL A 1 197 ? 23.285 -12.956 -1.329 1.00 91.94 197 VAL A CA 1
ATOM 1485 C C . VAL A 1 197 ? 24.105 -14.189 -1.743 1.00 91.94 197 VAL A C 1
ATOM 1487 O O . VAL A 1 197 ? 23.799 -14.845 -2.743 1.00 91.94 197 VAL A O 1
ATOM 1490 N N . THR A 1 198 ? 25.141 -14.513 -0.965 1.00 93.19 198 THR A N 1
ATOM 1491 C CA . THR A 1 198 ? 26.044 -15.653 -1.202 1.00 93.19 198 THR A CA 1
ATOM 1492 C C . THR A 1 198 ? 25.928 -16.711 -0.103 1.00 93.19 198 THR A C 1
ATOM 1494 O O . THR A 1 198 ? 25.341 -16.469 0.958 1.00 93.19 198 THR A O 1
ATOM 1497 N N . ASP A 1 199 ? 26.508 -17.891 -0.339 1.00 96.25 199 ASP A N 1
ATOM 1498 C CA . ASP A 1 199 ? 26.521 -18.991 0.633 1.00 96.25 199 ASP A CA 1
ATOM 1499 C C . ASP A 1 199 ? 27.220 -18.575 1.946 1.00 96.25 199 ASP A C 1
ATOM 1501 O O . ASP A 1 199 ? 26.780 -18.945 3.037 1.00 96.25 199 ASP A O 1
ATOM 1505 N N . GLU A 1 200 ? 28.266 -17.745 1.857 1.00 93.12 200 GLU A N 1
ATOM 1506 C CA . GLU A 1 200 ? 28.998 -17.205 3.009 1.00 93.12 200 GLU A CA 1
ATOM 1507 C C . GLU A 1 200 ? 28.132 -16.266 3.857 1.00 93.12 200 GLU A C 1
ATOM 1509 O O . GLU A 1 200 ? 28.209 -16.294 5.087 1.00 93.12 200 GLU A O 1
ATOM 1514 N N . LEU A 1 201 ? 27.280 -15.456 3.221 1.00 91.94 201 LEU A N 1
ATOM 1515 C CA . LEU A 1 201 ? 26.360 -14.563 3.926 1.00 91.94 201 LEU A CA 1
ATOM 1516 C C . LEU A 1 201 ? 25.266 -15.348 4.658 1.00 91.94 201 LEU A C 1
ATOM 1518 O O . LEU A 1 201 ? 24.975 -15.047 5.816 1.00 91.94 201 LEU A O 1
ATOM 1522 N N . LEU A 1 202 ? 24.710 -16.403 4.049 1.00 94.25 202 LEU A N 1
ATOM 1523 C CA . LEU A 1 202 ? 23.776 -17.292 4.754 1.00 94.25 202 LEU A CA 1
ATOM 1524 C C . LEU A 1 202 ? 24.438 -18.016 5.934 1.00 94.25 202 LEU A C 1
ATOM 1526 O O . LEU A 1 202 ? 23.788 -18.242 6.955 1.00 94.25 202 LEU A O 1
ATOM 1530 N N . ALA A 1 203 ? 25.729 -18.341 5.840 1.00 93.31 203 ALA A N 1
ATOM 1531 C CA . ALA A 1 203 ? 26.472 -18.929 6.954 1.00 93.31 203 ALA A CA 1
ATOM 1532 C C . ALA A 1 203 ? 26.659 -17.964 8.142 1.00 93.31 203 ALA A C 1
ATOM 1534 O O . ALA A 1 203 ? 26.739 -18.429 9.290 1.00 93.31 203 ALA A O 1
ATOM 1535 N N . ALA A 1 204 ? 26.682 -16.652 7.874 1.00 93.62 204 ALA A N 1
ATOM 1536 C CA . ALA A 1 204 ? 26.764 -15.584 8.872 1.00 93.62 204 ALA A CA 1
ATOM 1537 C C . ALA A 1 204 ? 25.431 -15.301 9.587 1.00 93.62 204 ALA A C 1
ATOM 1539 O O . ALA A 1 204 ? 25.427 -14.616 10.609 1.00 93.62 204 ALA A O 1
ATOM 1540 N N . LEU A 1 205 ? 24.303 -15.842 9.103 1.00 94.69 205 LEU A N 1
ATOM 1541 C CA . LEU A 1 205 ? 23.037 -15.705 9.818 1.00 94.69 205 LEU A CA 1
ATOM 1542 C C . LEU A 1 205 ? 23.157 -16.275 11.242 1.00 94.69 205 LEU A C 1
ATOM 1544 O O . LEU A 1 205 ? 23.714 -17.370 11.432 1.00 94.69 205 LEU A O 1
ATOM 1548 N N . PRO A 1 206 ? 22.590 -15.585 12.247 1.00 95.50 206 PRO A N 1
ATOM 1549 C CA . PRO A 1 206 ? 22.468 -16.142 13.584 1.00 95.50 206 PRO A CA 1
ATOM 1550 C C . PRO A 1 206 ? 21.543 -17.367 13.561 1.00 95.50 206 PRO A C 1
ATOM 1552 O O . PRO A 1 206 ? 20.879 -17.670 12.568 1.00 95.50 206 PRO A O 1
ATOM 1555 N N . LYS A 1 207 ? 21.484 -18.110 14.669 1.00 95.75 207 LYS A N 1
ATOM 1556 C CA . LYS A 1 207 ? 20.448 -19.142 14.813 1.00 95.75 207 LYS A CA 1
ATOM 1557 C C . LYS A 1 207 ? 19.084 -18.456 14.841 1.00 95.75 207 LYS A C 1
ATOM 1559 O O . LYS A 1 207 ? 18.906 -17.529 15.616 1.00 95.75 207 LYS A O 1
ATOM 1564 N N . LEU A 1 208 ? 18.137 -18.930 14.038 1.00 95.25 208 LEU A N 1
ATOM 1565 C CA . LEU A 1 208 ? 16.786 -18.373 13.939 1.00 95.25 208 LEU A CA 1
ATOM 1566 C C . LEU A 1 208 ? 15.765 -19.472 14.277 1.00 95.25 208 LEU A C 1
ATOM 1568 O O . LEU A 1 208 ? 15.143 -20.046 13.380 1.00 95.25 208 LEU A O 1
ATOM 1572 N N . PRO A 1 209 ? 15.600 -19.828 15.565 1.00 91.62 209 PRO A N 1
ATOM 1573 C CA . PRO A 1 209 ? 14.736 -20.940 15.976 1.00 91.62 209 PRO A CA 1
ATOM 1574 C C . PRO A 1 209 ? 13.252 -20.717 15.645 1.00 91.62 209 PRO A C 1
ATOM 1576 O O . PRO A 1 209 ? 12.500 -21.685 15.479 1.00 91.62 209 PRO A O 1
ATOM 1579 N N . ALA A 1 210 ? 12.830 -19.456 15.518 1.00 89.75 210 ALA A N 1
ATOM 1580 C CA . ALA A 1 210 ? 11.473 -19.078 15.143 1.00 89.75 210 ALA A CA 1
ATOM 1581 C C . ALA A 1 210 ? 11.224 -19.082 13.624 1.00 89.75 210 ALA A C 1
ATOM 1583 O O . ALA A 1 210 ? 10.068 -19.006 13.213 1.00 89.75 210 ALA A O 1
ATOM 1584 N N . LEU A 1 211 ? 12.263 -19.220 12.789 1.00 94.88 211 LEU A N 1
ATOM 1585 C CA . LEU A 1 211 ? 12.122 -19.101 11.339 1.00 94.88 211 LEU A CA 1
ATOM 1586 C C . LEU A 1 211 ? 11.307 -20.263 10.759 1.00 94.88 211 LEU A C 1
ATOM 1588 O O . LEU A 1 211 ? 11.596 -21.433 11.024 1.00 94.88 211 LEU A O 1
ATOM 1592 N N . ARG A 1 212 ? 10.286 -19.937 9.960 1.00 92.62 212 ARG A N 1
ATOM 1593 C CA . ARG A 1 212 ? 9.395 -20.905 9.294 1.00 92.62 212 ARG A CA 1
ATOM 1594 C C . ARG A 1 212 ? 9.388 -20.767 7.782 1.00 92.62 212 ARG A C 1
ATOM 1596 O O . ARG A 1 212 ? 9.134 -21.748 7.089 1.00 92.62 212 ARG A O 1
ATOM 1603 N N . ARG A 1 213 ? 9.673 -19.576 7.260 1.00 93.25 213 ARG A N 1
ATOM 1604 C CA . ARG A 1 213 ? 9.540 -19.275 5.834 1.00 93.25 213 ARG A CA 1
ATOM 1605 C C . ARG A 1 213 ? 10.803 -18.602 5.313 1.00 93.25 213 ARG A C 1
ATOM 1607 O O . ARG A 1 213 ? 11.245 -17.605 5.880 1.00 93.25 213 ARG A O 1
ATOM 1614 N N . ALA A 1 214 ? 11.372 -19.147 4.242 1.00 95.88 214 ALA A N 1
ATOM 1615 C CA . ALA A 1 214 ? 12.543 -18.576 3.586 1.00 95.88 214 ALA A CA 1
ATOM 1616 C C . ALA A 1 214 ? 12.322 -18.429 2.077 1.00 95.88 214 ALA A C 1
ATOM 1618 O O . ALA A 1 214 ? 12.003 -19.398 1.380 1.00 95.88 214 ALA A O 1
ATOM 1619 N N . HIS A 1 215 ? 12.527 -17.204 1.598 1.00 92.12 215 HIS A N 1
ATOM 1620 C CA . HIS A 1 215 ? 12.461 -16.818 0.192 1.00 92.12 215 HIS A CA 1
ATOM 1621 C C . HIS A 1 215 ? 13.877 -16.520 -0.321 1.00 92.12 215 HIS A C 1
ATOM 1623 O O . HIS A 1 215 ? 14.486 -15.524 0.078 1.00 92.12 215 HIS A O 1
ATOM 1629 N N . LEU A 1 216 ? 14.422 -17.421 -1.145 1.00 94.19 216 LEU A N 1
ATOM 1630 C CA . LEU A 1 216 ? 15.801 -17.396 -1.657 1.00 94.19 216 LEU A CA 1
ATOM 1631 C C . LEU A 1 216 ? 15.862 -17.424 -3.193 1.00 94.19 216 LEU A C 1
ATOM 1633 O O . LEU A 1 216 ? 16.920 -17.655 -3.779 1.00 94.19 216 LEU A O 1
ATOM 1637 N N . GLU A 1 217 ? 14.727 -17.252 -3.858 1.00 87.06 217 GLU A N 1
ATOM 1638 C CA . GLU A 1 217 ? 14.621 -17.325 -5.305 1.00 87.06 217 GLU A CA 1
ATOM 1639 C C . GLU A 1 217 ? 15.446 -16.249 -6.017 1.00 87.06 217 GLU A C 1
ATOM 1641 O O . GLU A 1 217 ? 15.606 -15.130 -5.525 1.00 87.06 217 GLU A O 1
ATOM 1646 N N . ARG A 1 218 ? 15.925 -16.576 -7.225 1.00 82.88 218 ARG A N 1
ATOM 1647 C CA . ARG A 1 218 ? 16.717 -15.666 -8.074 1.00 82.88 218 ARG A CA 1
ATOM 1648 C C . ARG A 1 218 ? 17.995 -15.164 -7.386 1.00 82.88 218 ARG A C 1
ATOM 1650 O O . ARG A 1 218 ? 18.368 -14.002 -7.521 1.00 82.88 218 ARG A O 1
ATOM 1657 N N . THR A 1 219 ? 18.658 -16.050 -6.655 1.00 90.38 219 THR A N 1
ATOM 1658 C CA . THR A 1 219 ? 19.960 -15.808 -6.020 1.00 90.38 219 THR A CA 1
ATOM 1659 C C . THR A 1 219 ? 21.012 -16.746 -6.613 1.00 90.38 219 THR A C 1
ATOM 1661 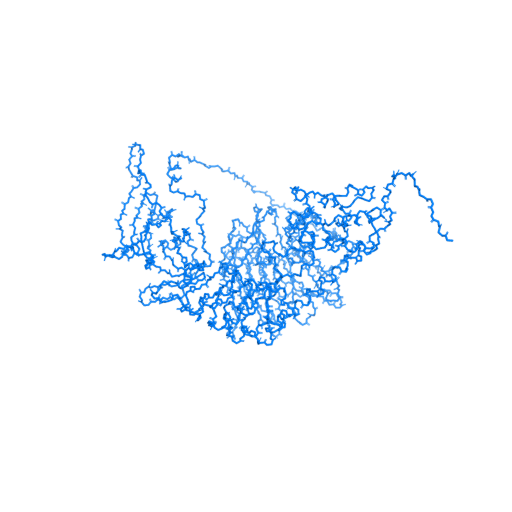O O . THR A 1 219 ? 20.695 -17.676 -7.358 1.00 90.38 219 THR A O 1
ATOM 1664 N N . GLN A 1 220 ? 22.282 -16.533 -6.269 1.00 90.44 220 GLN A N 1
ATOM 1665 C CA . GLN A 1 220 ? 23.391 -17.390 -6.715 1.00 90.44 220 GLN A CA 1
ATOM 1666 C C . GLN A 1 220 ? 23.699 -18.533 -5.732 1.00 90.44 220 GLN A C 1
ATOM 1668 O O . GLN A 1 220 ? 24.764 -19.142 -5.801 1.00 90.44 220 GLN A O 1
ATOM 1673 N N . LEU A 1 221 ? 22.774 -18.822 -4.815 1.00 95.38 221 LEU A N 1
ATOM 1674 C CA . LEU A 1 221 ? 22.977 -19.797 -3.750 1.00 95.38 221 LEU A CA 1
ATOM 1675 C C . LEU A 1 221 ? 23.095 -21.226 -4.281 1.00 95.38 221 LEU A C 1
ATOM 1677 O O . LEU A 1 221 ? 22.403 -21.625 -5.226 1.00 95.38 221 LEU A O 1
ATOM 1681 N N . THR A 1 222 ? 23.952 -22.007 -3.628 1.00 95.94 222 THR A N 1
ATOM 1682 C CA . THR A 1 222 ? 24.154 -23.430 -3.922 1.00 95.94 222 THR A CA 1
ATOM 1683 C C . THR A 1 222 ? 23.587 -24.316 -2.809 1.00 95.94 222 THR A C 1
ATOM 1685 O O . THR A 1 222 ? 23.014 -23.839 -1.825 1.00 95.94 222 THR A O 1
ATOM 1688 N N . ASP A 1 223 ? 23.774 -25.635 -2.936 1.00 95.06 223 ASP A N 1
ATOM 1689 C CA . ASP A 1 223 ? 23.458 -26.594 -1.869 1.00 95.06 223 ASP A CA 1
ATOM 1690 C C . ASP A 1 223 ? 24.105 -26.194 -0.525 1.00 95.06 223 ASP A C 1
ATOM 1692 O O . ASP A 1 223 ? 23.534 -26.458 0.531 1.00 95.06 223 ASP A O 1
ATOM 1696 N N . ALA A 1 224 ? 25.283 -25.550 -0.554 1.00 96.38 224 ALA A N 1
ATOM 1697 C CA . ALA A 1 224 ? 26.015 -25.147 0.645 1.00 96.38 224 ALA A CA 1
ATOM 1698 C C . ALA A 1 224 ? 25.325 -23.998 1.398 1.00 96.38 224 ALA A C 1
ATOM 1700 O O . ALA A 1 224 ? 25.184 -24.079 2.619 1.00 96.38 224 ALA A O 1
ATOM 1701 N N . GLY A 1 225 ? 24.838 -22.972 0.694 1.00 96.25 225 GLY A N 1
ATOM 1702 C CA . GLY A 1 225 ? 24.081 -21.879 1.309 1.00 96.25 225 GLY A CA 1
ATOM 1703 C C . GLY A 1 225 ? 22.770 -22.363 1.922 1.00 96.25 225 GLY A C 1
ATOM 1704 O O . GLY A 1 225 ? 22.445 -22.014 3.058 1.00 96.25 225 GLY A O 1
ATOM 1705 N N . VAL A 1 226 ? 22.047 -23.249 1.226 1.00 96.38 226 VAL A N 1
ATOM 1706 C CA . VAL A 1 226 ? 20.823 -23.850 1.779 1.00 96.38 226 VAL A CA 1
ATOM 1707 C C . VAL A 1 226 ? 21.139 -24.724 2.994 1.00 96.38 226 VAL A C 1
ATOM 1709 O O . VAL A 1 226 ? 20.436 -24.638 3.998 1.00 96.38 226 VAL A O 1
ATOM 1712 N N . ALA A 1 227 ? 22.217 -25.512 2.960 1.00 96.62 227 ALA A N 1
ATOM 1713 C CA . ALA A 1 227 ? 22.649 -26.301 4.114 1.00 96.62 227 ALA A CA 1
ATOM 1714 C C . ALA A 1 227 ? 22.995 -25.417 5.322 1.00 96.62 227 ALA A C 1
ATOM 1716 O O . ALA A 1 227 ? 22.635 -25.750 6.454 1.00 96.62 227 ALA A O 1
ATOM 1717 N N . ALA A 1 228 ? 23.638 -24.269 5.088 1.00 96.19 228 ALA A N 1
ATOM 1718 C CA . ALA A 1 228 ? 23.907 -23.287 6.129 1.00 96.19 228 ALA A CA 1
ATOM 1719 C C . ALA A 1 228 ? 22.603 -22.751 6.742 1.00 96.19 228 ALA A C 1
ATOM 1721 O O . ALA A 1 228 ? 22.468 -22.746 7.966 1.00 96.19 228 ALA A O 1
ATOM 1722 N N . LEU A 1 229 ? 21.611 -22.395 5.917 1.00 96.31 229 LEU A N 1
ATOM 1723 C CA . LEU A 1 229 ? 20.300 -21.954 6.400 1.00 96.31 229 LEU A CA 1
ATOM 1724 C C . LEU A 1 229 ? 19.588 -23.043 7.218 1.00 96.31 229 LEU A C 1
ATOM 1726 O O . LEU A 1 229 ? 19.107 -22.759 8.314 1.00 96.31 229 LEU A O 1
ATOM 1730 N N . VAL A 1 230 ? 19.555 -24.288 6.732 1.00 95.31 230 VAL A N 1
ATOM 1731 C CA . VAL A 1 230 ? 18.940 -25.433 7.434 1.00 95.31 230 VAL A CA 1
ATOM 1732 C C . VAL A 1 230 ? 19.551 -25.617 8.826 1.00 95.31 230 VAL A C 1
ATOM 1734 O O . VAL A 1 230 ? 18.830 -25.840 9.798 1.00 95.31 230 VAL A O 1
ATOM 1737 N N . ALA A 1 231 ? 20.869 -25.443 8.961 1.00 94.81 231 ALA A N 1
ATOM 1738 C CA . ALA A 1 231 ? 21.556 -25.528 10.250 1.00 94.81 231 ALA A CA 1
ATOM 1739 C C . ALA A 1 231 ? 21.193 -24.388 11.225 1.00 94.81 231 ALA A C 1
ATOM 1741 O O . ALA A 1 231 ? 21.319 -24.551 12.444 1.00 94.81 231 ALA A O 1
ATOM 1742 N N . ARG A 1 232 ? 20.762 -23.225 10.718 1.00 94.44 232 ARG A N 1
ATOM 1743 C CA . ARG A 1 232 ? 20.307 -22.081 11.529 1.00 94.44 232 ARG A CA 1
ATOM 1744 C C . ARG A 1 232 ? 18.814 -22.122 11.839 1.00 94.44 232 ARG A C 1
ATOM 1746 O O . ARG A 1 232 ? 18.414 -21.588 12.873 1.00 94.44 232 ARG A O 1
ATOM 1753 N N . ALA A 1 233 ? 18.023 -22.749 10.973 1.00 95.19 233 ALA A N 1
ATOM 1754 C CA . ALA A 1 233 ? 16.567 -22.739 11.000 1.00 95.19 233 ALA A CA 1
ATOM 1755 C C . ALA A 1 233 ? 15.982 -24.149 10.780 1.00 95.19 233 ALA A C 1
ATOM 1757 O O . ALA A 1 233 ? 15.381 -24.422 9.740 1.00 95.19 233 ALA A O 1
ATOM 1758 N N . PRO A 1 234 ? 16.111 -25.058 11.763 1.00 91.75 234 PRO A N 1
ATOM 1759 C CA . PRO A 1 234 ? 15.637 -26.439 11.627 1.00 91.75 234 PRO A CA 1
ATOM 1760 C C . PRO A 1 234 ? 14.105 -26.562 11.562 1.00 91.75 234 PRO A C 1
ATOM 1762 O O . PRO A 1 234 ? 13.587 -27.584 11.127 1.00 91.75 234 PRO A O 1
ATOM 1765 N N . GLY A 1 235 ? 13.366 -25.533 11.992 1.00 91.06 235 GLY A N 1
ATOM 1766 C CA . GLY A 1 235 ? 11.901 -25.520 11.986 1.00 91.06 235 GLY A CA 1
ATOM 1767 C C . GLY A 1 235 ? 11.270 -25.039 10.678 1.00 91.06 235 GLY A C 1
ATOM 1768 O O . GLY A 1 235 ? 10.101 -24.675 10.698 1.00 91.06 235 GLY A O 1
ATOM 1769 N N . LEU A 1 236 ? 12.021 -24.961 9.577 1.00 94.69 236 LEU A N 1
ATOM 1770 C CA . LEU A 1 236 ? 11.543 -24.390 8.319 1.00 94.69 236 LEU A CA 1
ATOM 1771 C C . LEU A 1 236 ? 10.379 -25.208 7.723 1.00 94.69 236 LEU A C 1
ATOM 1773 O O . LEU A 1 236 ? 10.480 -26.420 7.550 1.00 94.69 236 LEU A O 1
ATOM 1777 N N . GLU A 1 237 ? 9.287 -24.526 7.378 1.00 92.19 237 GLU A N 1
ATOM 1778 C CA . GLU A 1 237 ? 8.058 -25.114 6.823 1.00 92.19 237 GLU A CA 1
ATOM 1779 C C . GLU A 1 237 ? 7.894 -24.813 5.326 1.00 92.19 237 GLU A C 1
ATOM 1781 O O . GLU A 1 237 ? 7.295 -25.597 4.587 1.00 92.19 237 GLU A O 1
ATOM 1786 N N . TYR A 1 238 ? 8.456 -23.693 4.865 1.00 90.62 238 TYR A N 1
ATOM 1787 C CA . TYR A 1 238 ? 8.415 -23.243 3.477 1.00 90.62 238 TYR A CA 1
ATOM 1788 C C . TYR A 1 238 ? 9.807 -22.817 3.009 1.00 90.62 238 TYR A C 1
ATOM 1790 O O . TYR A 1 238 ? 10.433 -21.947 3.626 1.00 90.62 238 TYR A O 1
ATOM 1798 N N . LEU A 1 239 ? 10.252 -23.385 1.886 1.00 93.88 239 LEU A N 1
ATOM 1799 C CA . LEU A 1 239 ? 11.514 -23.035 1.241 1.00 93.88 239 LEU A CA 1
ATOM 1800 C C . LEU A 1 239 ? 11.316 -22.798 -0.258 1.00 93.88 239 LEU A C 1
ATOM 1802 O O . LEU A 1 239 ? 10.902 -23.696 -0.998 1.00 93.88 239 LEU A O 1
ATOM 1806 N N . ASN A 1 240 ? 11.676 -21.597 -0.708 1.00 90.56 240 ASN A N 1
ATOM 1807 C CA . ASN A 1 240 ? 11.728 -21.253 -2.122 1.00 90.56 240 ASN A CA 1
ATOM 1808 C C . ASN A 1 240 ? 13.176 -21.071 -2.583 1.00 90.56 240 ASN A C 1
ATOM 1810 O O . ASN A 1 240 ? 13.855 -20.153 -2.137 1.00 90.56 240 ASN A O 1
ATOM 1814 N N . VAL A 1 241 ? 13.633 -21.944 -3.481 1.00 91.31 241 VAL A N 1
ATOM 1815 C CA . VAL A 1 241 ? 14.976 -21.923 -4.096 1.00 91.31 241 VAL A CA 1
ATOM 1816 C C . VAL A 1 241 ? 14.882 -21.907 -5.622 1.00 91.31 241 VAL A C 1
ATOM 1818 O O . VAL A 1 241 ? 15.778 -22.361 -6.335 1.00 91.31 241 VAL A O 1
ATOM 1821 N N . HIS A 1 242 ? 13.766 -21.409 -6.141 1.00 84.69 242 HIS A N 1
ATOM 1822 C CA . HIS A 1 242 ? 13.538 -21.244 -7.567 1.00 84.69 242 HIS A CA 1
ATOM 1823 C C . HIS A 1 242 ? 14.646 -20.405 -8.235 1.00 84.69 242 HIS A C 1
ATOM 1825 O O . HIS A 1 242 ? 15.037 -19.356 -7.722 1.00 84.69 242 HIS A O 1
ATOM 1831 N N . SER A 1 243 ? 15.108 -20.835 -9.416 1.00 80.88 243 SER A N 1
ATOM 1832 C CA . SER A 1 243 ? 16.161 -20.143 -10.182 1.00 80.88 243 SER A CA 1
ATOM 1833 C C . SER A 1 243 ? 17.426 -19.861 -9.358 1.00 80.88 243 SER A C 1
ATOM 1835 O O . SER A 1 243 ? 17.908 -18.732 -9.301 1.00 80.88 243 SER A O 1
ATOM 1837 N N . THR A 1 244 ? 17.942 -20.898 -8.701 1.00 89.44 244 THR A N 1
ATOM 1838 C CA . THR A 1 244 ? 19.220 -20.885 -7.973 1.00 89.44 244 THR A CA 1
ATOM 1839 C C . THR A 1 244 ? 20.162 -21.959 -8.526 1.00 89.44 244 THR A C 1
ATOM 1841 O O . THR A 1 244 ? 19.776 -22.775 -9.372 1.00 89.44 244 THR A O 1
ATOM 1844 N N . ALA A 1 245 ? 21.404 -21.995 -8.040 1.00 91.50 245 ALA A N 1
ATOM 1845 C CA . ALA A 1 245 ? 22.416 -22.960 -8.468 1.00 91.50 245 ALA A CA 1
ATOM 1846 C C . ALA A 1 245 ? 22.332 -24.320 -7.739 1.00 91.50 245 ALA A C 1
ATOM 1848 O O . ALA A 1 245 ? 23.198 -25.177 -7.938 1.00 91.50 245 ALA A O 1
ATOM 1849 N N . VAL A 1 246 ? 21.298 -24.550 -6.921 1.00 91.00 246 VAL A N 1
ATOM 1850 C CA . VAL A 1 246 ? 21.088 -25.809 -6.184 1.00 91.00 246 VAL A CA 1
ATOM 1851 C C . VAL A 1 246 ? 20.978 -27.021 -7.117 1.00 91.00 246 VAL A C 1
ATOM 1853 O O . VAL A 1 246 ? 20.404 -26.964 -8.212 1.00 91.00 246 VAL A O 1
ATOM 1856 N N . SER A 1 247 ? 21.544 -28.142 -6.678 1.00 89.12 247 SER A N 1
ATOM 1857 C CA . SER A 1 247 ? 21.633 -29.391 -7.436 1.00 89.12 247 SER A CA 1
ATOM 1858 C C . SER A 1 247 ? 20.671 -30.453 -6.899 1.00 89.12 247 SER A C 1
ATOM 1860 O O . SER A 1 247 ? 19.932 -30.228 -5.943 1.00 89.12 247 SER A O 1
ATOM 1862 N N . ALA A 1 248 ? 20.676 -31.648 -7.500 1.00 84.44 248 ALA A N 1
ATOM 1863 C CA . ALA A 1 248 ? 19.887 -32.782 -7.011 1.00 84.44 248 ALA A CA 1
ATOM 1864 C C . ALA A 1 248 ? 20.213 -33.162 -5.551 1.00 84.44 248 ALA A C 1
ATOM 1866 O O . ALA A 1 248 ? 19.353 -33.704 -4.858 1.00 84.44 248 ALA A O 1
ATOM 1867 N N . ARG A 1 249 ? 21.412 -32.810 -5.054 1.00 88.00 249 ARG A N 1
ATOM 1868 C CA . ARG A 1 249 ? 21.813 -33.013 -3.651 1.00 88.00 249 ARG A CA 1
ATOM 1869 C C . ARG A 1 249 ? 20.992 -32.195 -2.662 1.00 88.00 249 ARG A C 1
ATOM 1871 O O . ARG A 1 249 ? 20.972 -32.530 -1.483 1.00 88.00 249 ARG A O 1
ATOM 1878 N N . LEU A 1 250 ? 20.276 -31.166 -3.117 1.00 89.44 250 LEU A N 1
ATOM 1879 C CA . LEU A 1 250 ? 19.348 -30.415 -2.278 1.00 89.44 250 LEU A CA 1
ATOM 1880 C C . LEU A 1 250 ? 18.362 -31.339 -1.545 1.00 89.44 250 LEU A C 1
ATOM 1882 O O . LEU A 1 250 ? 18.006 -31.049 -0.409 1.00 89.44 250 LEU A O 1
ATOM 1886 N N . ALA A 1 251 ? 17.956 -32.461 -2.154 1.00 86.44 251 ALA A N 1
ATOM 1887 C CA . ALA A 1 251 ? 17.067 -33.433 -1.518 1.00 86.44 251 ALA A CA 1
ATOM 1888 C C . ALA A 1 251 ? 17.657 -33.996 -0.211 1.00 86.44 251 ALA A C 1
ATOM 1890 O O . ALA A 1 251 ? 16.934 -34.153 0.768 1.00 86.44 251 ALA A O 1
ATOM 1891 N N . GLU A 1 252 ? 18.971 -34.236 -0.170 1.00 89.94 252 GLU A N 1
ATOM 1892 C CA . GLU A 1 252 ? 19.691 -34.673 1.033 1.00 89.94 252 GLU A CA 1
ATOM 1893 C C . GLU A 1 252 ? 19.838 -33.527 2.042 1.00 89.94 252 GLU A C 1
ATOM 1895 O O . GLU A 1 252 ? 19.717 -33.742 3.245 1.00 89.94 252 GLU A O 1
ATOM 1900 N N . VAL A 1 253 ? 20.052 -32.300 1.553 1.00 92.81 253 VAL A N 1
ATOM 1901 C CA . VAL A 1 253 ? 20.212 -31.095 2.385 1.00 92.81 253 VAL A CA 1
ATOM 1902 C C . VAL A 1 253 ? 18.935 -30.748 3.149 1.00 92.81 253 VAL A C 1
ATOM 1904 O O . VAL A 1 253 ? 19.014 -30.354 4.310 1.00 92.81 253 VAL A O 1
ATOM 1907 N N . VAL A 1 254 ? 17.764 -30.885 2.520 1.00 92.56 254 VAL A N 1
ATOM 1908 C CA . VAL A 1 254 ? 16.470 -30.551 3.143 1.00 92.56 254 VAL A CA 1
ATOM 1909 C C . VAL A 1 254 ? 15.830 -31.726 3.878 1.00 92.56 254 VAL A C 1
ATOM 1911 O O . VAL A 1 254 ? 14.874 -31.516 4.616 1.00 92.56 254 VAL A O 1
ATOM 1914 N N . ALA A 1 255 ? 16.351 -32.948 3.725 1.00 89.50 255 ALA A N 1
ATOM 1915 C CA . ALA A 1 255 ? 15.845 -34.137 4.414 1.00 89.50 255 ALA A CA 1
ATOM 1916 C C . ALA A 1 255 ? 15.735 -33.995 5.951 1.00 89.50 255 ALA A C 1
ATOM 1918 O O . ALA A 1 255 ? 14.789 -34.550 6.510 1.00 89.50 255 ALA A O 1
ATOM 1919 N N . PRO A 1 256 ? 16.624 -33.258 6.655 1.00 91.94 256 PRO A N 1
ATOM 1920 C CA . PRO A 1 256 ? 16.491 -33.022 8.094 1.00 91.94 256 PRO A CA 1
ATOM 1921 C C . PRO A 1 256 ? 15.335 -32.090 8.496 1.00 91.94 256 PRO A C 1
ATOM 1923 O O . PRO A 1 256 ? 15.028 -31.997 9.682 1.00 91.94 256 PRO A O 1
ATOM 1926 N N . LEU A 1 257 ? 14.714 -31.366 7.557 1.00 92.69 257 LEU A N 1
ATOM 1927 C CA . LEU A 1 257 ? 13.597 -30.465 7.848 1.00 92.69 257 LEU A CA 1
ATOM 1928 C C . LEU A 1 257 ? 12.288 -31.257 7.992 1.00 92.69 257 LEU A C 1
ATOM 1930 O O . LEU A 1 257 ? 11.482 -31.338 7.067 1.00 92.69 257 LEU A O 1
ATOM 1934 N N . GLU A 1 258 ? 12.049 -31.814 9.180 1.00 88.38 258 GLU A N 1
ATOM 1935 C CA . GLU A 1 258 ? 10.875 -32.656 9.484 1.00 88.38 258 GLU A CA 1
ATOM 1936 C C . GLU A 1 258 ? 9.520 -31.942 9.317 1.00 88.38 258 GLU A C 1
ATOM 1938 O O . GLU A 1 258 ? 8.473 -32.586 9.234 1.00 88.38 258 GLU A O 1
ATOM 1943 N N . HIS A 1 259 ? 9.522 -30.609 9.285 1.00 87.19 259 HIS A N 1
ATOM 1944 C CA . HIS A 1 259 ? 8.324 -29.782 9.150 1.00 87.19 259 HIS A CA 1
ATOM 1945 C C . HIS A 1 259 ? 8.192 -29.113 7.781 1.00 87.19 259 HIS A C 1
ATOM 1947 O O . HIS A 1 259 ? 7.270 -28.321 7.601 1.00 87.19 259 HIS A O 1
ATOM 1953 N N . LEU A 1 260 ? 9.063 -29.425 6.814 1.00 90.06 260 LEU A N 1
ATOM 1954 C CA . LEU A 1 260 ? 8.991 -28.833 5.482 1.00 90.06 260 LEU A CA 1
ATOM 1955 C C . LEU A 1 260 ? 7.721 -29.303 4.760 1.00 90.06 260 LEU A C 1
ATOM 1957 O O . LEU A 1 260 ? 7.600 -30.457 4.353 1.00 90.06 260 LEU A O 1
ATOM 1961 N N . GLN A 1 261 ? 6.771 -28.389 4.590 1.00 85.31 261 GLN A N 1
ATOM 1962 C CA . GLN A 1 261 ? 5.486 -28.647 3.939 1.00 85.31 261 GLN A CA 1
ATOM 1963 C C . GLN A 1 261 ? 5.537 -28.318 2.449 1.00 85.31 261 GLN A C 1
ATOM 1965 O O . GLN A 1 261 ? 4.845 -28.951 1.652 1.00 85.31 261 GLN A O 1
ATOM 1970 N N . GLN A 1 262 ? 6.344 -27.324 2.069 1.00 82.50 262 GLN A N 1
ATOM 1971 C CA . GLN A 1 262 ? 6.394 -26.827 0.701 1.00 82.50 262 GLN A CA 1
ATOM 1972 C C . GLN A 1 262 ? 7.826 -26.511 0.262 1.00 82.50 262 GLN A C 1
ATOM 1974 O O . GLN A 1 262 ? 8.526 -25.715 0.892 1.00 82.50 262 GLN A O 1
ATOM 1979 N N . LEU A 1 263 ? 8.218 -27.103 -0.872 1.00 86.56 263 LEU A N 1
ATOM 1980 C CA . LEU A 1 263 ? 9.485 -26.852 -1.553 1.00 86.56 263 LEU A CA 1
ATOM 1981 C C . LEU A 1 263 ? 9.237 -26.414 -2.999 1.00 86.56 263 LEU A C 1
ATOM 1983 O O . LEU A 1 263 ? 8.627 -27.141 -3.789 1.00 86.56 263 LEU A O 1
ATOM 1987 N N . VAL A 1 264 ? 9.767 -25.247 -3.357 1.00 82.75 264 VAL A N 1
ATOM 1988 C CA . VAL A 1 264 ? 9.742 -24.717 -4.724 1.00 82.75 264 VAL A CA 1
ATOM 1989 C C . VAL A 1 264 ? 11.166 -24.741 -5.286 1.00 82.75 264 VAL A C 1
ATOM 1991 O O . VAL A 1 264 ? 12.030 -24.007 -4.816 1.00 82.75 264 VAL A O 1
ATOM 1994 N N . ALA A 1 265 ? 11.423 -25.617 -6.266 1.00 81.88 265 ALA A N 1
ATOM 1995 C CA . ALA A 1 265 ? 12.777 -25.903 -6.766 1.00 81.88 265 ALA A CA 1
ATOM 1996 C C . ALA A 1 265 ? 12.862 -26.096 -8.296 1.00 81.88 265 ALA A C 1
ATOM 1998 O O . ALA A 1 265 ? 13.743 -26.802 -8.793 1.00 81.88 265 ALA A O 1
ATOM 1999 N N . PHE A 1 266 ? 11.944 -25.498 -9.060 1.00 73.94 266 PHE A N 1
ATOM 2000 C CA . PHE A 1 266 ? 11.999 -25.524 -10.525 1.00 73.94 266 PHE A CA 1
ATOM 2001 C C . PHE A 1 266 ? 13.012 -24.503 -11.075 1.00 73.94 266 PHE A C 1
ATOM 2003 O O . PHE A 1 266 ? 13.414 -23.566 -10.381 1.00 73.94 266 PHE A O 1
ATOM 2010 N N . ASN A 1 267 ? 13.456 -24.718 -12.318 1.00 72.94 267 ASN A N 1
ATOM 2011 C CA . ASN A 1 267 ? 14.555 -23.981 -12.957 1.00 72.94 267 ASN A CA 1
ATOM 2012 C C . ASN A 1 267 ? 15.874 -24.003 -12.155 1.00 72.94 267 ASN A C 1
ATOM 2014 O O . ASN A 1 267 ? 16.625 -23.034 -12.111 1.00 72.94 267 ASN A O 1
ATOM 2018 N N . THR A 1 268 ? 16.158 -25.135 -11.517 1.00 77.88 268 THR A N 1
ATOM 2019 C CA . THR A 1 268 ? 17.412 -25.409 -10.799 1.00 77.88 268 THR A CA 1
ATOM 2020 C C . THR A 1 268 ? 18.215 -26.481 -11.531 1.00 77.88 268 THR A C 1
ATOM 2022 O O . THR A 1 268 ? 17.660 -27.240 -12.338 1.00 77.88 268 THR A O 1
ATOM 2025 N N . SER A 1 269 ? 19.501 -26.624 -11.207 1.00 79.19 269 SER A N 1
ATOM 2026 C CA . SER A 1 269 ? 20.329 -27.726 -11.722 1.00 79.19 269 SER A CA 1
ATOM 2027 C C . SER A 1 269 ? 19.744 -29.101 -11.365 1.00 79.19 269 SER A C 1
ATOM 2029 O O . SER A 1 269 ? 19.892 -30.050 -12.130 1.00 79.19 269 SER A O 1
ATOM 2031 N N . ALA A 1 270 ? 19.015 -29.198 -10.248 1.00 67.94 270 ALA A N 1
ATOM 2032 C CA . ALA A 1 270 ? 18.298 -30.398 -9.818 1.00 67.94 270 ALA A CA 1
ATOM 2033 C C . ALA A 1 270 ? 17.162 -30.829 -10.767 1.00 67.94 270 ALA A C 1
ATOM 2035 O O . ALA A 1 270 ? 16.873 -32.015 -10.893 1.00 67.94 270 ALA A O 1
ATOM 2036 N N . SER A 1 271 ? 16.512 -29.863 -11.424 1.00 62.03 271 SER A N 1
ATOM 2037 C CA . SER A 1 271 ? 15.330 -30.079 -12.276 1.00 62.03 271 SER A CA 1
ATOM 2038 C C . SER A 1 271 ? 15.644 -30.309 -13.763 1.00 62.03 271 SER A C 1
ATOM 2040 O O . SER A 1 271 ? 14.753 -30.670 -14.523 1.00 62.03 271 SER A O 1
ATOM 2042 N N . ARG A 1 272 ? 16.903 -30.116 -14.188 1.00 59.00 272 ARG A N 1
ATOM 2043 C CA . ARG A 1 272 ? 17.341 -30.194 -15.600 1.00 59.00 272 ARG A CA 1
ATOM 2044 C C . ARG A 1 272 ? 17.823 -31.590 -16.042 1.00 59.00 272 ARG A C 1
ATOM 2046 O O . ARG A 1 272 ? 18.221 -31.765 -17.191 1.00 59.00 272 ARG A O 1
ATOM 2053 N N . GLY A 1 273 ? 17.818 -32.585 -15.151 1.00 53.84 273 GLY A N 1
ATOM 2054 C CA . GLY A 1 273 ? 18.209 -33.966 -15.462 1.00 53.84 273 GLY A CA 1
ATOM 2055 C C . GLY A 1 273 ? 17.105 -34.767 -16.169 1.00 53.84 273 GLY A C 1
ATOM 2056 O O . GLY A 1 273 ? 15.924 -34.513 -15.973 1.00 53.84 273 GLY A O 1
ATOM 2057 N N . LYS A 1 274 ? 17.480 -35.785 -16.963 1.00 44.94 274 LYS A N 1
ATOM 2058 C CA . LYS A 1 274 ? 16.534 -36.743 -17.591 1.00 44.94 274 LYS A CA 1
ATOM 2059 C C . LYS A 1 274 ? 15.904 -37.735 -16.595 1.00 44.94 274 LYS A C 1
ATOM 2061 O O . LYS A 1 274 ? 15.089 -38.568 -16.987 1.00 44.94 274 LYS A O 1
ATOM 2066 N N . GLU A 1 275 ? 16.318 -37.696 -15.333 1.00 52.88 275 GLU A N 1
ATOM 2067 C CA . GLU A 1 275 ? 15.847 -38.591 -14.277 1.00 52.88 275 GLU A CA 1
ATOM 2068 C C . GLU A 1 275 ? 14.564 -38.057 -13.624 1.00 52.88 275 GLU A C 1
ATOM 2070 O O . GLU A 1 275 ? 14.266 -36.864 -13.676 1.00 52.88 275 GLU A O 1
ATOM 2075 N N . ARG A 1 276 ? 13.773 -38.949 -13.010 1.00 56.75 276 ARG A N 1
ATOM 2076 C CA . ARG A 1 276 ? 12.607 -38.536 -12.211 1.00 56.75 276 ARG A CA 1
ATOM 2077 C C . ARG A 1 276 ? 13.067 -37.553 -11.135 1.00 56.75 276 ARG A C 1
ATOM 2079 O O . ARG A 1 276 ? 14.085 -37.805 -10.500 1.00 56.75 276 ARG A O 1
ATOM 2086 N N . SER A 1 277 ? 12.296 -36.481 -10.921 1.00 62.97 277 SER A N 1
ATOM 2087 C CA . SER A 1 277 ? 12.609 -35.460 -9.913 1.00 62.97 277 SER A CA 1
ATOM 2088 C C . SER A 1 277 ? 13.020 -36.120 -8.585 1.00 62.97 277 SER A C 1
ATOM 2090 O O . SER A 1 277 ? 12.222 -36.892 -8.036 1.00 62.97 277 SER A O 1
ATOM 2092 N N . PRO A 1 278 ? 14.225 -35.830 -8.050 1.00 65.00 278 PRO A N 1
ATOM 2093 C CA . PRO A 1 278 ? 14.726 -36.446 -6.816 1.00 65.00 278 PRO A CA 1
ATOM 2094 C C . PRO A 1 278 ? 13.894 -36.056 -5.588 1.00 65.00 278 PRO A C 1
ATOM 2096 O O . PRO A 1 278 ? 14.029 -36.630 -4.515 1.00 65.00 278 PRO A O 1
ATOM 2099 N N . PHE A 1 279 ? 12.995 -35.095 -5.757 1.00 67.69 279 PHE A N 1
ATOM 2100 C CA . PHE A 1 279 ? 12.136 -34.561 -4.722 1.00 67.69 279 PHE A CA 1
ATOM 2101 C C . PHE A 1 279 ? 10.713 -35.125 -4.783 1.00 67.69 279 PHE A C 1
ATOM 2103 O O . PHE A 1 279 ? 9.844 -34.584 -4.122 1.00 67.69 279 PHE A O 1
ATOM 2110 N N . ALA A 1 280 ? 10.418 -36.163 -5.575 1.00 64.19 280 ALA A N 1
ATOM 2111 C CA . ALA A 1 280 ? 9.049 -36.678 -5.734 1.00 64.19 280 ALA A CA 1
ATOM 2112 C C . ALA A 1 280 ? 8.347 -37.058 -4.408 1.00 64.19 280 ALA A C 1
ATOM 2114 O O . ALA A 1 280 ? 7.120 -37.086 -4.348 1.00 64.19 280 ALA A O 1
ATOM 2115 N N . SER A 1 281 ? 9.113 -37.351 -3.354 1.00 63.47 281 SER A N 1
ATOM 2116 C CA . SER A 1 281 ? 8.621 -37.625 -1.997 1.00 63.47 281 SER A CA 1
ATOM 2117 C C . SER A 1 281 ? 8.309 -36.372 -1.168 1.00 63.47 281 SER A C 1
ATOM 2119 O O . SER A 1 281 ? 7.631 -36.473 -0.151 1.00 63.47 281 SER A O 1
ATOM 2121 N N . LEU A 1 282 ? 8.810 -35.208 -1.576 1.00 60.75 282 LEU A N 1
ATOM 2122 C CA . LEU A 1 282 ? 8.579 -33.903 -0.964 1.00 60.75 282 LEU A CA 1
ATOM 2123 C C . LEU A 1 282 ? 7.529 -33.207 -1.834 1.00 60.75 282 LEU A C 1
ATOM 2125 O O . LEU A 1 282 ? 7.727 -33.121 -3.039 1.00 60.75 282 LEU A O 1
ATOM 2129 N N . GLY A 1 283 ? 6.398 -32.753 -1.291 1.00 61.28 283 GLY A N 1
ATOM 2130 C CA . GLY A 1 283 ? 5.316 -32.154 -2.088 1.00 61.28 283 GLY A CA 1
ATOM 2131 C C . GLY A 1 283 ? 5.803 -31.009 -2.991 1.00 61.28 283 GLY A C 1
ATOM 2132 O O . GLY A 1 283 ? 5.888 -29.864 -2.555 1.00 61.28 283 GLY A O 1
ATOM 2133 N N . GLN A 1 284 ? 6.141 -31.323 -4.247 1.00 63.00 284 GLN A N 1
ATOM 2134 C CA . GLN A 1 284 ? 6.710 -30.378 -5.202 1.00 63.00 284 GLN A CA 1
ATOM 2135 C C . GLN A 1 284 ? 5.629 -29.737 -6.051 1.00 63.00 284 GLN A C 1
ATOM 2137 O O . GLN A 1 284 ? 4.761 -30.418 -6.600 1.00 63.00 284 GLN A O 1
ATOM 2142 N N . GLN A 1 285 ? 5.750 -28.428 -6.245 1.00 64.00 285 GLN A N 1
ATOM 2143 C CA . GLN A 1 285 ? 4.928 -27.718 -7.214 1.00 64.00 285 GLN A CA 1
ATOM 2144 C C . GLN A 1 285 ? 5.591 -27.724 -8.597 1.00 64.00 285 GLN A C 1
ATOM 2146 O O . GLN A 1 285 ? 6.760 -27.365 -8.740 1.00 64.00 285 GLN A O 1
ATOM 2151 N N . GLN A 1 286 ? 4.834 -28.171 -9.603 1.00 61.97 286 GLN A N 1
ATOM 2152 C CA . GLN A 1 286 ? 5.214 -28.128 -11.018 1.00 61.97 286 GLN A CA 1
ATOM 2153 C C . GLN A 1 286 ? 4.996 -26.719 -11.595 1.00 61.97 286 GLN A C 1
ATOM 2155 O O . GLN A 1 286 ? 4.141 -25.992 -11.080 1.00 61.97 286 GLN A O 1
ATOM 2160 N N . PRO A 1 287 ? 5.696 -26.349 -12.687 1.00 65.25 287 PRO A N 1
ATOM 2161 C CA . PRO A 1 287 ? 5.437 -25.088 -13.368 1.00 65.25 287 PRO A CA 1
ATOM 2162 C C . PRO A 1 287 ? 3.995 -25.042 -13.889 1.00 65.25 287 PRO A C 1
ATOM 2164 O O . PRO A 1 287 ? 3.473 -26.031 -14.422 1.00 65.25 287 PRO A O 1
ATOM 2167 N N . ARG A 1 288 ? 3.320 -23.903 -13.716 1.00 67.25 288 ARG A N 1
ATOM 2168 C CA . ARG A 1 288 ? 1.903 -23.755 -14.072 1.00 67.25 288 ARG A CA 1
ATOM 2169 C C . ARG A 1 288 ? 1.751 -23.586 -15.585 1.00 67.25 288 ARG A C 1
ATOM 2171 O O . ARG A 1 288 ? 2.534 -22.891 -16.221 1.00 67.25 288 ARG A O 1
ATOM 2178 N N . ARG A 1 289 ? 0.723 -24.207 -16.176 1.00 71.12 289 ARG A N 1
ATOM 2179 C CA . ARG A 1 289 ? 0.308 -23.955 -17.569 1.00 71.12 289 ARG A CA 1
ATOM 2180 C C . ARG A 1 289 ? -0.942 -23.098 -17.576 1.00 71.12 289 ARG A C 1
ATOM 2182 O O . ARG A 1 289 ? -1.860 -23.336 -16.787 1.00 71.12 289 ARG A O 1
ATOM 2189 N N . ILE A 1 290 ? -0.977 -22.133 -18.478 1.00 69.31 290 ILE A N 1
ATOM 2190 C CA . ILE A 1 290 ? -2.050 -21.154 -18.575 1.00 69.31 290 ILE A CA 1
ATOM 2191 C C . ILE A 1 290 ? -2.523 -21.103 -20.019 1.00 69.31 290 ILE A C 1
ATOM 2193 O O . ILE A 1 290 ? -1.738 -20.888 -20.935 1.00 69.31 290 ILE A O 1
ATOM 2197 N N . LEU A 1 291 ? -3.817 -21.326 -20.212 1.00 70.00 291 LEU A N 1
ATOM 2198 C CA . LEU A 1 291 ? -4.476 -21.151 -21.498 1.00 70.00 291 LEU A CA 1
ATOM 2199 C C . LEU A 1 291 ? -5.247 -19.841 -21.442 1.00 70.00 291 LEU A C 1
ATOM 2201 O O . LEU A 1 291 ? -6.022 -19.643 -20.498 1.00 70.00 291 LEU A O 1
ATOM 2205 N N . GLY A 1 292 ? -5.051 -18.976 -22.431 1.00 68.56 292 GLY A N 1
ATOM 2206 C CA . GLY A 1 292 ? -5.726 -17.693 -22.430 1.00 68.56 292 GLY A CA 1
ATOM 2207 C C . GLY A 1 292 ? -6.013 -17.101 -23.793 1.00 68.56 292 GLY A C 1
ATOM 2208 O O . GLY A 1 292 ? -5.591 -17.611 -24.830 1.00 68.56 292 GLY A O 1
ATOM 2209 N N . VAL A 1 293 ? -6.814 -16.044 -23.761 1.00 63.12 293 VAL A N 1
ATOM 2210 C CA . VAL A 1 293 ? -7.230 -15.269 -24.927 1.00 63.12 293 VAL A CA 1
ATOM 2211 C C . VAL A 1 293 ? -6.818 -13.830 -24.681 1.00 63.12 293 VAL A C 1
ATOM 2213 O O . VAL A 1 293 ? -7.097 -13.294 -23.612 1.00 63.12 293 VAL A O 1
ATOM 2216 N N . ASP A 1 294 ? -6.151 -13.238 -25.660 1.00 64.19 294 ASP A N 1
ATOM 2217 C CA . ASP A 1 294 ? -5.883 -11.811 -25.742 1.00 64.19 294 ASP A CA 1
ATOM 2218 C C . ASP A 1 294 ? -6.970 -11.176 -26.615 1.00 64.19 294 ASP A C 1
ATOM 2220 O O . ASP A 1 294 ? -6.991 -11.338 -27.843 1.00 64.19 294 ASP A O 1
ATOM 2224 N N . GLY A 1 295 ? -7.901 -10.479 -25.962 1.00 58.19 295 GLY A N 1
ATOM 2225 C CA . GLY A 1 295 ? -8.985 -9.774 -26.637 1.00 58.19 295 GLY A CA 1
ATOM 2226 C C . GLY A 1 295 ? -8.533 -8.536 -27.414 1.00 58.19 295 GLY A C 1
ATOM 2227 O O . GLY A 1 295 ? -9.169 -8.182 -28.407 1.00 58.19 295 GLY A O 1
ATOM 2228 N N . ALA A 1 296 ? -7.418 -7.912 -27.023 1.00 56.78 296 ALA A N 1
ATOM 2229 C CA . ALA A 1 296 ? -6.882 -6.724 -27.680 1.00 56.78 296 ALA A CA 1
ATOM 2230 C C . ALA A 1 296 ? -6.179 -7.090 -28.996 1.00 56.78 296 ALA A C 1
ATOM 2232 O O . ALA A 1 296 ? -6.473 -6.505 -30.040 1.00 56.78 296 ALA A O 1
ATOM 2233 N N . SER A 1 297 ? -5.309 -8.106 -28.974 1.00 59.75 297 SER A N 1
ATOM 2234 C CA . SER A 1 297 ? -4.594 -8.583 -30.173 1.00 59.75 297 SER A CA 1
ATOM 2235 C C . SER A 1 297 ? -5.376 -9.616 -30.984 1.00 59.75 297 SER A C 1
ATOM 2237 O O . SER A 1 297 ? -4.908 -10.054 -32.038 1.00 59.75 297 SER A O 1
ATOM 2239 N N . ARG A 1 298 ? -6.555 -10.017 -30.495 1.00 70.38 298 ARG A N 1
ATOM 2240 C CA . ARG A 1 298 ? -7.433 -11.036 -31.078 1.00 70.38 298 ARG A CA 1
ATOM 2241 C C . ARG A 1 298 ? -6.755 -12.399 -31.251 1.00 70.38 298 ARG A C 1
ATOM 2243 O O . ARG A 1 298 ? -6.794 -12.983 -32.335 1.00 70.38 298 ARG A O 1
ATOM 2250 N N . ARG A 1 299 ? -6.111 -12.917 -30.200 1.00 73.50 299 ARG A N 1
ATOM 2251 C CA . ARG A 1 299 ? -5.356 -14.188 -30.244 1.00 73.50 299 ARG A CA 1
ATOM 2252 C C . ARG A 1 299 ? -5.744 -15.139 -29.123 1.00 73.50 299 ARG A C 1
ATOM 2254 O O . ARG A 1 299 ? -6.033 -14.709 -28.016 1.00 73.50 299 ARG A O 1
ATOM 2261 N N . ALA A 1 300 ? -5.683 -16.438 -29.388 1.00 76.12 300 ALA A N 1
ATOM 2262 C CA . ALA A 1 300 ? -5.649 -17.467 -28.350 1.00 76.12 300 ALA A CA 1
ATOM 2263 C C . ALA A 1 300 ? -4.207 -17.940 -28.165 1.00 76.12 300 ALA A C 1
ATOM 2265 O O . ALA A 1 300 ? -3.495 -18.114 -29.156 1.00 76.12 300 ALA A O 1
ATOM 2266 N N . VAL A 1 301 ? -3.779 -18.159 -26.922 1.00 76.56 301 VAL A N 1
ATOM 2267 C CA . VAL A 1 301 ? -2.411 -18.579 -26.614 1.00 76.56 301 VAL A CA 1
ATOM 2268 C C . VAL A 1 301 ? -2.335 -19.598 -25.477 1.00 76.56 301 VAL A C 1
ATOM 2270 O O . VAL A 1 301 ? -3.218 -19.692 -24.621 1.00 76.56 301 VAL A O 1
ATOM 2273 N N . LEU A 1 302 ? -1.236 -20.349 -25.455 1.00 78.38 302 LEU A N 1
ATOM 2274 C CA . LEU A 1 302 ? -0.859 -21.282 -24.400 1.00 78.38 302 LEU A CA 1
ATOM 2275 C C . LEU A 1 302 ? 0.502 -20.884 -23.835 1.00 78.38 302 LEU A C 1
ATOM 2277 O O . LEU A 1 302 ? 1.473 -20.754 -24.579 1.00 78.38 302 LEU A O 1
ATOM 2281 N N . LEU A 1 303 ? 0.563 -20.748 -22.516 1.00 75.00 303 LEU A N 1
ATOM 2282 C CA . LEU A 1 303 ? 1.723 -20.284 -21.774 1.00 75.00 303 LEU A CA 1
ATOM 2283 C C . LEU A 1 303 ? 2.186 -21.330 -20.753 1.00 75.00 303 LEU A C 1
ATOM 2285 O O . LEU A 1 303 ? 1.371 -22.041 -20.150 1.00 75.00 303 LEU A O 1
ATOM 2289 N N . ARG A 1 304 ? 3.493 -21.379 -20.501 1.00 76.25 304 ARG A N 1
ATOM 2290 C CA . ARG A 1 304 ? 4.119 -22.152 -19.420 1.00 76.25 304 ARG A CA 1
ATOM 2291 C C . ARG A 1 304 ? 4.879 -21.220 -18.494 1.00 76.25 304 ARG A C 1
ATOM 2293 O O . ARG A 1 304 ? 5.772 -20.525 -18.946 1.00 76.25 304 ARG A O 1
ATOM 2300 N N . GLU A 1 305 ? 4.570 -21.241 -17.206 1.00 71.25 305 GLU A N 1
ATOM 2301 C CA . GLU A 1 305 ? 5.317 -20.495 -16.195 1.00 71.25 305 GLU A CA 1
ATOM 2302 C C . GLU A 1 305 ? 6.751 -21.034 -16.113 1.00 71.25 305 GLU A C 1
ATOM 2304 O O . GLU A 1 305 ? 6.961 -22.214 -15.829 1.00 71.25 305 GLU A O 1
ATOM 2309 N N . THR A 1 306 ? 7.737 -20.196 -16.414 1.00 62.03 306 THR A N 1
ATOM 2310 C CA . THR A 1 306 ? 9.169 -20.530 -16.370 1.00 62.03 306 THR A CA 1
ATOM 2311 C C . THR A 1 306 ? 9.843 -19.983 -15.112 1.00 62.03 306 THR A C 1
ATOM 2313 O O . THR A 1 306 ? 10.767 -20.613 -14.593 1.00 62.03 306 THR A O 1
ATOM 2316 N N . SER A 1 307 ? 9.327 -18.873 -14.577 1.00 60.25 307 SER A N 1
ATOM 2317 C CA . SER A 1 307 ? 9.570 -18.335 -13.232 1.00 60.25 307 SER A CA 1
ATOM 2318 C C . SER A 1 307 ? 8.279 -17.760 -12.656 1.00 60.25 307 SER A C 1
ATOM 2320 O O . SER A 1 307 ? 7.327 -17.575 -13.402 1.00 60.25 307 SER A O 1
ATOM 2322 N N . LEU A 1 308 ? 8.219 -17.487 -11.346 1.00 58.81 308 LEU A N 1
ATOM 2323 C CA . LEU A 1 308 ? 7.089 -16.745 -10.762 1.00 58.81 308 LEU A CA 1
ATOM 2324 C C . LEU A 1 308 ? 6.790 -15.506 -11.623 1.00 58.81 308 LEU A C 1
ATOM 2326 O O . LEU A 1 308 ? 7.696 -14.708 -11.864 1.00 58.81 308 LEU A O 1
ATOM 2330 N N . GLU A 1 309 ? 5.557 -15.414 -12.129 1.00 56.88 309 GLU A N 1
ATOM 2331 C CA . GLU A 1 309 ? 5.063 -14.317 -12.988 1.00 56.88 309 GLU A CA 1
ATOM 2332 C C . GLU A 1 309 ? 5.779 -14.163 -14.348 1.00 56.88 309 GLU A C 1
ATOM 2334 O O . GLU A 1 309 ? 5.631 -13.165 -15.053 1.00 56.88 309 GLU A O 1
ATOM 2339 N N . THR A 1 310 ? 6.540 -15.173 -14.766 1.00 59.94 310 THR A N 1
ATOM 2340 C CA . THR A 1 310 ? 7.223 -15.222 -16.063 1.00 59.94 310 THR A CA 1
ATOM 2341 C C . THR A 1 310 ? 6.804 -16.460 -16.829 1.00 59.94 310 THR A C 1
ATOM 2343 O O . THR A 1 310 ? 6.774 -17.563 -16.285 1.00 59.94 310 THR A O 1
ATOM 2346 N N . TYR A 1 311 ? 6.507 -16.296 -18.107 1.00 71.25 311 TYR A N 1
ATOM 2347 C CA . TYR A 1 311 ? 5.762 -17.260 -18.886 1.00 71.25 311 TYR A CA 1
ATOM 2348 C C . TYR A 1 311 ? 6.320 -17.379 -20.301 1.00 71.25 311 TYR A C 1
ATOM 2350 O O . TYR A 1 311 ? 6.509 -16.401 -21.006 1.00 71.25 311 TYR A O 1
ATOM 2358 N N . GLU A 1 312 ? 6.556 -18.597 -20.750 1.00 77.50 312 GLU A N 1
ATOM 2359 C CA . GLU A 1 312 ? 6.955 -18.924 -22.112 1.00 77.50 312 GLU A CA 1
ATOM 2360 C C . GLU A 1 312 ? 5.724 -19.184 -22.979 1.00 77.50 312 GLU A C 1
ATOM 2362 O O . GLU A 1 312 ? 4.850 -19.974 -22.609 1.00 77.50 312 GLU A O 1
ATOM 2367 N N . LEU A 1 313 ? 5.671 -18.539 -24.143 1.00 79.19 313 LEU A N 1
ATOM 2368 C CA . LEU A 1 313 ? 4.659 -18.761 -25.164 1.00 79.19 313 LEU A CA 1
ATOM 2369 C C . LEU A 1 313 ? 4.932 -20.073 -25.894 1.00 79.19 313 LEU A C 1
ATOM 2371 O O . LEU A 1 313 ? 5.859 -20.172 -26.694 1.00 79.19 313 LEU A O 1
ATOM 2375 N N . LEU A 1 314 ? 4.088 -21.068 -25.634 1.00 77.31 314 LEU A N 1
ATOM 2376 C CA . LEU A 1 314 ? 4.155 -22.374 -26.285 1.00 77.31 314 LEU A CA 1
ATOM 2377 C C . LEU A 1 314 ? 3.364 -22.405 -27.594 1.00 77.31 314 LEU A C 1
ATOM 2379 O O . LEU A 1 314 ? 3.707 -23.140 -28.513 1.00 77.31 314 LEU A O 1
ATOM 2383 N N . TRP A 1 315 ? 2.274 -21.645 -27.683 1.00 82.75 315 TRP A N 1
ATOM 2384 C CA . TRP A 1 315 ? 1.427 -21.608 -28.872 1.00 82.75 315 TRP A CA 1
ATOM 2385 C C . TRP A 1 315 ? 0.630 -20.313 -28.924 1.00 82.75 315 TRP A C 1
ATOM 2387 O O . TRP A 1 315 ? 0.133 -19.864 -27.895 1.00 82.75 315 TRP A O 1
ATOM 2397 N N . GLU A 1 316 ? 0.462 -19.759 -30.123 1.00 81.69 316 GLU A N 1
ATOM 2398 C CA . GLU A 1 316 ? -0.462 -18.661 -30.403 1.00 81.69 316 GLU A CA 1
ATOM 2399 C C . GLU A 1 316 ? -1.220 -18.885 -31.711 1.00 81.69 316 GLU A C 1
ATOM 2401 O O . GLU A 1 316 ? -0.705 -19.518 -32.639 1.00 81.69 316 GLU A O 1
ATOM 2406 N N . ARG A 1 317 ? -2.436 -18.336 -31.799 1.00 79.19 317 ARG A N 1
ATOM 2407 C CA . ARG A 1 317 ? -3.241 -18.317 -33.021 1.00 79.19 317 ARG A CA 1
ATOM 2408 C C . ARG A 1 317 ? -4.113 -17.053 -33.114 1.00 79.19 317 ARG A C 1
ATOM 2410 O O . ARG A 1 317 ? -4.837 -16.769 -32.159 1.00 79.19 317 ARG A O 1
ATOM 2417 N N . PRO A 1 318 ? -4.125 -16.343 -34.261 1.00 77.19 318 PRO A N 1
ATOM 2418 C CA . PRO A 1 318 ? -5.073 -15.259 -34.535 1.00 77.19 318 PRO A CA 1
ATOM 2419 C C . PRO A 1 318 ? -6.523 -15.744 -34.678 1.00 77.19 318 PRO A C 1
ATOM 2421 O O . PRO A 1 318 ? -6.780 -16.833 -35.194 1.00 77.19 318 PRO A O 1
ATOM 2424 N N . ILE A 1 319 ? -7.477 -14.909 -34.270 1.00 70.75 319 ILE A N 1
ATOM 2425 C CA . ILE A 1 319 ? -8.920 -15.138 -34.409 1.00 70.75 319 ILE A CA 1
ATOM 2426 C C . ILE A 1 319 ? -9.468 -14.095 -35.397 1.00 70.75 319 ILE A C 1
ATOM 2428 O O . ILE A 1 319 ? -9.501 -12.901 -35.106 1.00 70.75 319 ILE A O 1
ATOM 2432 N N . GLU A 1 320 ? -9.874 -14.543 -36.587 1.00 62.16 320 GLU A N 1
ATOM 2433 C CA . GLU A 1 320 ? -10.102 -13.687 -37.768 1.00 62.16 320 GLU A CA 1
ATOM 2434 C C . GLU A 1 320 ? -11.525 -13.088 -37.895 1.00 62.16 320 GLU A C 1
ATOM 2436 O O . GLU A 1 320 ? -11.892 -12.600 -38.963 1.00 62.16 320 GLU A O 1
ATOM 2441 N N . THR A 1 321 ? -12.360 -13.091 -36.849 1.00 58.69 321 THR A N 1
ATOM 2442 C CA . THR A 1 321 ? -13.756 -12.614 -36.971 1.00 58.69 321 THR A CA 1
ATOM 2443 C C . THR A 1 321 ? -13.894 -11.095 -36.852 1.00 58.69 321 THR A C 1
ATOM 2445 O O . THR A 1 321 ? -13.212 -10.442 -36.056 1.00 58.69 321 THR A O 1
ATOM 2448 N N . SER A 1 322 ? -14.804 -10.517 -37.649 1.00 49.62 322 SER A N 1
ATOM 2449 C CA . SER A 1 322 ? -15.125 -9.080 -37.649 1.00 49.62 322 SER A CA 1
ATOM 2450 C C . SER A 1 322 ? -15.760 -8.629 -36.332 1.00 49.62 322 SER A C 1
ATOM 2452 O O . SER A 1 322 ? -15.356 -7.598 -35.795 1.00 49.62 322 SER A O 1
ATOM 2454 N N . ASP A 1 323 ? -16.651 -9.455 -35.781 1.00 50.31 323 ASP A N 1
ATOM 2455 C CA . ASP A 1 323 ? -17.189 -9.339 -34.428 1.00 50.31 323 ASP A CA 1
ATOM 2456 C C . ASP A 1 323 ? -16.339 -10.230 -33.522 1.00 50.31 323 ASP A C 1
ATOM 2458 O O . ASP A 1 323 ? -16.412 -11.463 -33.583 1.00 50.31 323 ASP A O 1
ATOM 2462 N N . PHE A 1 324 ? -15.436 -9.636 -32.744 1.00 48.69 324 PHE A N 1
ATOM 2463 C CA . PHE A 1 324 ? -14.601 -10.409 -31.831 1.00 48.69 324 PHE A CA 1
ATOM 2464 C C . PHE A 1 324 ? -15.448 -10.869 -30.634 1.00 48.69 324 PHE A C 1
ATOM 2466 O O . PHE A 1 324 ? -15.529 -10.189 -29.618 1.00 48.69 324 PHE A O 1
ATOM 2473 N N . ASP A 1 325 ? -16.109 -12.017 -30.784 1.00 53.66 325 ASP A N 1
ATOM 2474 C CA . ASP A 1 325 ? -16.910 -12.683 -29.750 1.00 53.66 325 ASP A CA 1
ATOM 2475 C C . ASP A 1 325 ? -16.315 -14.075 -29.465 1.00 53.66 325 ASP A C 1
ATOM 2477 O O . ASP A 1 325 ? -16.944 -15.117 -29.661 1.00 53.66 325 ASP A O 1
ATOM 2481 N N . CYS A 1 326 ? -15.030 -14.112 -29.084 1.00 55.16 326 CYS A N 1
ATOM 2482 C CA . CYS A 1 326 ? -14.384 -15.338 -28.611 1.00 55.16 326 CYS A CA 1
ATOM 2483 C C . CYS A 1 326 ? -14.836 -15.620 -27.174 1.00 55.16 326 CYS A C 1
ATOM 2485 O O . CYS A 1 326 ? -14.198 -15.204 -26.207 1.00 55.16 326 CYS A O 1
ATOM 2487 N N . ARG A 1 327 ? -15.955 -16.332 -27.025 1.00 51.09 327 ARG A N 1
ATOM 2488 C CA . ARG A 1 327 ? -16.597 -16.537 -25.716 1.00 51.09 327 ARG A CA 1
ATOM 2489 C C . ARG A 1 327 ? -15.863 -17.505 -24.789 1.00 51.09 327 ARG A C 1
ATOM 2491 O O . ARG A 1 327 ? -16.097 -17.463 -23.582 1.00 51.09 327 ARG A O 1
ATOM 2498 N N . PHE A 1 328 ? -15.031 -18.407 -25.323 1.00 60.41 328 PHE A N 1
ATOM 2499 C CA . PHE A 1 328 ? -14.396 -19.470 -24.536 1.00 60.41 328 PHE A CA 1
ATOM 2500 C C . PHE A 1 328 ? -13.290 -20.231 -25.292 1.00 60.41 328 PHE A C 1
ATOM 2502 O O . PHE A 1 328 ? -13.407 -20.487 -26.493 1.00 60.41 328 PHE A O 1
ATOM 2509 N N . VAL A 1 329 ? -12.255 -20.661 -24.552 1.00 63.44 329 VAL A N 1
ATOM 2510 C CA . VAL A 1 329 ? -11.170 -21.543 -25.019 1.00 63.44 329 VAL A CA 1
ATOM 2511 C C . VAL A 1 329 ? -10.907 -22.665 -24.004 1.00 63.44 329 VAL A C 1
ATOM 2513 O O . VAL A 1 329 ? -10.838 -22.424 -22.794 1.00 63.44 329 VAL A O 1
ATOM 2516 N N . GLN A 1 330 ? -10.748 -23.903 -24.484 1.00 69.50 330 GLN A N 1
ATOM 2517 C CA . GLN A 1 330 ? -10.599 -25.100 -23.650 1.00 69.50 330 GLN A CA 1
ATOM 2518 C C . GLN A 1 330 ? -9.395 -25.955 -24.028 1.00 69.50 330 GLN A C 1
ATOM 2520 O O . GLN A 1 330 ? -9.200 -26.265 -25.196 1.00 69.50 330 GLN A O 1
ATOM 2525 N N . TRP A 1 331 ? -8.672 -26.460 -23.029 1.00 69.44 331 TRP A N 1
ATOM 2526 C CA . TRP A 1 331 ? -7.729 -27.563 -23.215 1.00 69.44 331 TRP A CA 1
ATOM 2527 C C . TRP A 1 331 ? -8.464 -28.905 -23.311 1.00 69.44 331 TRP A C 1
ATOM 2529 O O . TRP A 1 331 ? -9.347 -29.176 -22.497 1.00 69.44 331 TRP A O 1
ATOM 2539 N N . LEU A 1 332 ? -8.085 -29.753 -24.267 1.00 61.22 332 LEU A N 1
ATOM 2540 C CA . LEU A 1 332 ? -8.670 -31.083 -24.483 1.00 61.22 332 LEU A CA 1
ATOM 2541 C C . LEU A 1 332 ? -7.705 -32.242 -24.168 1.00 61.22 332 LEU A C 1
ATOM 2543 O O . LEU A 1 332 ? -8.124 -33.398 -24.200 1.00 61.22 332 LEU A O 1
ATOM 2547 N N . GLY A 1 333 ? -6.436 -31.956 -23.857 1.00 63.62 333 GLY A N 1
ATOM 2548 C CA . GLY A 1 333 ? -5.421 -32.958 -23.509 1.00 63.62 333 GLY A CA 1
ATOM 2549 C C . GLY A 1 333 ? -4.120 -32.814 -24.302 1.00 63.62 333 GLY A C 1
ATOM 2550 O O . GLY A 1 333 ? -4.091 -32.184 -25.360 1.00 63.62 333 GLY A O 1
ATOM 2551 N N . ASP A 1 334 ? -3.042 -33.410 -23.787 1.00 69.38 334 ASP A N 1
ATOM 2552 C CA . ASP A 1 334 ? -1.743 -33.449 -24.470 1.00 69.38 334 ASP A CA 1
ATOM 2553 C C . ASP A 1 334 ? -1.861 -34.218 -25.804 1.00 69.38 334 ASP A C 1
ATOM 2555 O O . ASP A 1 334 ? -2.561 -35.230 -25.900 1.00 69.38 334 ASP A O 1
ATOM 2559 N N . SER A 1 335 ? -1.157 -33.753 -26.838 1.00 61.88 335 SER A N 1
ATOM 2560 C CA . SER A 1 335 ? -1.080 -34.420 -28.145 1.00 61.88 335 SER A CA 1
ATOM 2561 C C . SER A 1 335 ? 0.302 -35.035 -28.295 1.00 61.88 335 SER A C 1
ATOM 2563 O O . SER A 1 335 ? 1.298 -34.306 -28.237 1.00 61.88 335 SER A O 1
ATOM 2565 N N . PRO A 1 336 ? 0.418 -36.361 -28.464 1.00 59.16 336 PRO A N 1
ATOM 2566 C CA . PRO A 1 336 ? 1.720 -36.968 -28.673 1.00 59.16 336 PRO A CA 1
ATOM 2567 C C . PRO A 1 336 ? 2.308 -36.534 -30.029 1.00 59.16 336 PRO A C 1
ATOM 2569 O O . PRO A 1 336 ? 1.552 -36.169 -30.933 1.00 59.16 336 PRO A O 1
ATOM 2572 N N . PRO A 1 337 ? 3.642 -36.539 -30.185 1.00 59.00 337 PRO A N 1
ATOM 2573 C CA . PRO A 1 337 ? 4.285 -36.375 -31.489 1.00 59.00 337 PRO A CA 1
ATOM 2574 C C . PRO A 1 337 ? 3.754 -37.400 -32.502 1.00 59.00 337 PRO A C 1
ATOM 2576 O O . PRO A 1 337 ? 3.351 -38.499 -32.108 1.00 59.00 337 PRO A O 1
ATOM 2579 N N . GLU A 1 338 ? 3.745 -37.065 -33.800 1.00 55.16 338 GLU A N 1
ATOM 2580 C CA . GLU A 1 338 ? 3.304 -37.999 -34.850 1.00 55.16 338 GLU A CA 1
ATOM 2581 C C . GLU A 1 338 ? 4.062 -39.337 -34.729 1.00 55.16 338 GLU A C 1
ATOM 2583 O O . GLU A 1 338 ? 5.265 -39.409 -34.967 1.00 55.16 338 GLU A O 1
ATOM 2588 N N . GLY A 1 339 ? 3.347 -40.401 -34.339 1.00 53.06 339 GLY A N 1
ATOM 2589 C CA . GLY A 1 339 ? 3.887 -41.758 -34.190 1.00 53.06 339 GLY A CA 1
ATOM 2590 C C . GLY A 1 339 ? 4.192 -42.231 -32.760 1.00 53.06 339 GLY A C 1
ATOM 2591 O O . GLY A 1 339 ? 4.543 -43.400 -32.595 1.00 53.06 339 GLY A O 1
ATOM 2592 N N . GLU A 1 340 ? 4.020 -41.404 -31.721 1.00 53.94 340 GLU A N 1
ATOM 2593 C CA . GLU A 1 340 ? 4.333 -41.771 -30.327 1.00 53.94 340 GLU A CA 1
ATOM 2594 C C . GLU A 1 340 ? 3.092 -41.928 -29.425 1.00 53.94 340 GLU A C 1
ATOM 2596 O O . GLU A 1 340 ? 2.012 -41.402 -29.692 1.00 53.94 340 GLU A O 1
ATOM 2601 N N . LYS A 1 341 ? 3.222 -42.688 -28.326 1.00 45.50 341 LYS A N 1
ATOM 2602 C CA . LYS A 1 341 ? 2.180 -42.786 -27.286 1.00 45.50 341 LYS A CA 1
ATOM 2603 C C . LYS A 1 341 ? 2.336 -41.641 -26.276 1.00 45.50 341 LYS A C 1
ATOM 2605 O O . LYS A 1 341 ? 3.471 -41.287 -25.966 1.00 45.50 341 LYS A O 1
ATOM 2610 N N . PRO A 1 342 ? 1.240 -41.114 -25.698 1.00 46.75 342 PRO A N 1
ATOM 2611 C CA . PRO A 1 342 ? 1.326 -40.051 -24.704 1.00 46.75 342 PRO A CA 1
ATOM 2612 C C . PRO A 1 342 ? 2.147 -40.515 -23.493 1.00 46.75 342 PRO A C 1
ATOM 2614 O O . PRO A 1 342 ? 1.750 -41.438 -22.779 1.00 46.75 342 PRO A O 1
ATOM 2617 N N . SER A 1 343 ? 3.306 -39.891 -23.277 1.00 46.09 343 SER A N 1
ATOM 2618 C CA . SER A 1 343 ? 4.097 -40.030 -22.056 1.00 46.09 343 SER A CA 1
ATOM 2619 C C . SER A 1 343 ? 3.774 -38.839 -21.150 1.00 46.09 343 SER A C 1
ATOM 2621 O O . SER A 1 343 ? 3.696 -37.708 -21.614 1.00 46.09 343 SER A O 1
ATOM 2623 N N . GLY A 1 344 ? 3.508 -39.080 -19.863 1.00 43.88 344 GLY A N 1
ATOM 2624 C CA . GLY A 1 344 ? 2.929 -38.085 -18.940 1.00 43.88 344 GLY A CA 1
ATOM 2625 C C . GLY A 1 344 ? 3.782 -36.842 -18.632 1.00 43.88 344 GLY A C 1
ATOM 2626 O O . GLY A 1 344 ? 3.371 -36.027 -17.812 1.00 43.88 344 GLY A O 1
ATOM 2627 N N . LEU A 1 345 ? 4.947 -36.691 -19.266 1.00 48.31 345 LEU A N 1
ATOM 2628 C CA . LEU A 1 345 ? 5.729 -35.456 -19.323 1.00 48.31 345 LEU A CA 1
ATOM 2629 C C . LEU A 1 345 ? 5.771 -34.978 -20.784 1.00 48.31 345 LEU A C 1
ATOM 2631 O O . LEU A 1 345 ? 6.805 -35.058 -21.440 1.00 48.31 345 LEU A O 1
ATOM 2635 N N . GLY A 1 346 ? 4.628 -34.547 -21.321 1.00 54.06 346 GLY A N 1
ATOM 2636 C CA . GLY A 1 346 ? 4.575 -33.941 -22.653 1.00 54.06 346 GLY A CA 1
ATOM 2637 C C . GLY A 1 346 ? 5.401 -32.648 -22.724 1.00 54.06 346 GLY A C 1
ATOM 2638 O O . GLY A 1 346 ? 5.529 -31.933 -21.729 1.00 54.06 346 GLY A O 1
ATOM 2639 N N . ASP A 1 347 ? 5.915 -32.330 -23.914 1.00 60.34 347 ASP A N 1
ATOM 2640 C CA . ASP A 1 347 ? 6.682 -31.114 -24.262 1.00 60.34 347 ASP A CA 1
ATOM 2641 C C . ASP A 1 347 ? 5.942 -29.783 -24.006 1.00 60.34 347 ASP A C 1
ATOM 2643 O O . ASP A 1 347 ? 6.546 -28.714 -24.050 1.00 60.34 347 ASP A O 1
ATOM 2647 N N . GLY A 1 348 ? 4.650 -29.850 -23.681 1.00 66.06 348 GLY A N 1
ATOM 2648 C CA . GLY A 1 348 ? 3.791 -28.707 -23.392 1.00 66.06 348 GLY A CA 1
ATOM 2649 C C . GLY A 1 348 ? 2.702 -28.470 -24.438 1.00 66.06 348 GLY A C 1
ATOM 2650 O O . GLY A 1 348 ? 1.846 -27.625 -24.192 1.00 66.06 348 GLY A O 1
ATOM 2651 N N . HIS A 1 349 ? 2.676 -29.221 -25.548 1.00 72.88 349 HIS A N 1
ATOM 2652 C CA . HIS A 1 349 ? 1.670 -29.076 -26.610 1.00 72.88 349 HIS A CA 1
ATOM 2653 C C . HIS A 1 349 ? 0.516 -30.094 -26.525 1.00 72.88 349 HIS A C 1
ATOM 2655 O O . HIS A 1 349 ? 0.628 -31.176 -25.941 1.00 72.88 349 HIS A O 1
ATOM 2661 N N . GLY A 1 350 ? -0.623 -29.751 -27.135 1.00 77.00 350 GLY A N 1
ATOM 2662 C CA . GLY A 1 350 ? -1.850 -30.540 -27.073 1.00 77.00 350 GLY A CA 1
ATOM 2663 C C . GLY A 1 350 ? -3.001 -29.993 -27.906 1.00 77.00 350 GLY A C 1
ATOM 2664 O O . GLY A 1 350 ? -2.775 -29.244 -28.850 1.00 77.00 350 GLY A O 1
ATOM 2665 N N . ARG A 1 351 ? -4.234 -30.416 -27.608 1.00 75.19 351 ARG A N 1
ATOM 2666 C CA . ARG A 1 351 ? -5.431 -29.989 -28.353 1.00 75.19 351 ARG A CA 1
ATOM 2667 C C . ARG A 1 351 ? -6.187 -28.904 -27.605 1.00 75.19 351 ARG A C 1
ATOM 2669 O O . ARG A 1 351 ? -6.414 -29.019 -26.399 1.00 75.19 351 ARG A O 1
ATOM 2676 N N . VAL A 1 352 ? -6.610 -27.878 -28.336 1.00 75.25 352 VAL A N 1
ATOM 2677 C CA . VAL A 1 352 ? -7.377 -26.739 -27.825 1.00 75.25 352 VAL A CA 1
ATOM 2678 C C . VAL A 1 352 ? -8.663 -26.570 -28.633 1.00 75.25 352 VAL A C 1
ATOM 2680 O O . VAL A 1 352 ? -8.635 -26.623 -29.859 1.00 75.25 352 VAL A O 1
ATOM 2683 N N . LEU A 1 353 ? -9.787 -26.347 -27.953 1.00 69.19 353 LEU A N 1
ATOM 2684 C CA . LEU A 1 353 ? -11.071 -25.976 -28.553 1.00 69.19 353 LEU A CA 1
ATOM 2685 C C . LEU A 1 353 ? -11.296 -24.470 -28.400 1.00 69.19 353 LEU A C 1
ATOM 2687 O O . LEU A 1 353 ? -11.121 -23.943 -27.303 1.00 69.19 353 LEU A O 1
ATOM 2691 N N . ILE A 1 354 ? -11.706 -23.792 -29.469 1.00 72.50 354 ILE A N 1
ATOM 2692 C CA . ILE A 1 354 ? -11.899 -22.336 -29.524 1.00 72.50 354 ILE A CA 1
ATOM 2693 C C . ILE A 1 354 ? -13.293 -22.047 -30.083 1.00 72.50 354 ILE A C 1
ATOM 2695 O O . ILE A 1 354 ? -13.654 -22.589 -31.129 1.00 72.50 354 ILE A O 1
ATOM 2699 N N . GLN A 1 355 ? -14.065 -21.183 -29.419 1.00 67.69 355 GLN A N 1
ATOM 2700 C CA . GLN A 1 355 ? -15.286 -20.610 -29.993 1.00 67.69 355 GLN A CA 1
ATOM 2701 C C . GLN A 1 355 ? -14.958 -19.335 -30.770 1.00 67.69 355 GLN A C 1
ATOM 2703 O O . GLN A 1 355 ? -14.398 -18.394 -30.215 1.00 67.69 355 GLN A O 1
ATOM 2708 N N . VAL A 1 356 ? -15.318 -19.312 -32.050 1.00 66.12 356 VAL A N 1
ATOM 2709 C CA . VAL A 1 356 ? -15.027 -18.232 -32.991 1.00 66.12 356 VAL A CA 1
ATOM 2710 C C . VAL A 1 356 ? -16.352 -17.592 -33.406 1.00 66.12 356 VAL A C 1
ATOM 2712 O O . VAL A 1 356 ? -17.096 -18.133 -34.218 1.00 66.12 356 VAL A O 1
ATOM 2715 N N . GLY A 1 357 ? -16.679 -16.450 -32.799 1.00 59.53 357 GLY A N 1
ATOM 2716 C CA . GLY A 1 357 ? -17.972 -15.797 -32.995 1.00 59.53 357 GLY A CA 1
ATOM 2717 C C . GLY A 1 357 ? -19.146 -16.540 -32.328 1.00 59.53 357 GLY A C 1
ATOM 2718 O O . GLY A 1 357 ? -18.954 -17.522 -31.599 1.00 59.53 357 GLY A O 1
ATOM 2719 N N . PRO A 1 358 ? -20.389 -16.085 -32.564 1.00 55.44 358 PRO A N 1
ATOM 2720 C CA . PRO A 1 358 ? -21.564 -16.669 -31.922 1.00 55.44 358 PRO A CA 1
ATOM 2721 C C . PRO A 1 358 ? -21.827 -18.113 -32.371 1.00 55.44 358 PRO A C 1
ATOM 2723 O O . PRO A 1 358 ? -22.302 -18.906 -31.557 1.00 55.44 358 PRO A O 1
ATOM 2726 N N . ASP A 1 359 ? -21.441 -18.471 -33.607 1.00 62.97 359 ASP A N 1
ATOM 2727 C CA . ASP A 1 359 ? -21.944 -19.679 -34.265 1.00 62.97 359 ASP A CA 1
ATOM 2728 C C . ASP A 1 359 ? -20.885 -20.685 -34.766 1.00 62.97 359 ASP A C 1
ATOM 2730 O O . ASP A 1 359 ? -21.230 -21.598 -35.517 1.00 62.97 359 ASP A O 1
ATOM 2734 N N . GLN A 1 360 ? -19.608 -20.582 -34.375 1.00 65.38 360 GLN A N 1
ATOM 2735 C CA . GLN A 1 360 ? -18.561 -21.508 -34.846 1.00 65.38 360 GLN A CA 1
ATOM 2736 C C . GLN A 1 360 ? -17.648 -22.001 -33.711 1.00 65.38 360 GLN A C 1
ATOM 2738 O O . GLN A 1 360 ? -17.214 -21.234 -32.855 1.00 65.38 360 GLN A O 1
ATOM 2743 N N . LEU A 1 361 ? -17.318 -23.295 -33.719 1.00 68.38 361 LEU A N 1
ATOM 2744 C CA . LEU A 1 361 ? -16.317 -23.922 -32.847 1.00 68.38 361 LEU A CA 1
ATOM 2745 C C . LEU A 1 361 ? -15.233 -24.590 -33.697 1.00 68.38 361 LEU A C 1
ATOM 2747 O O . LEU A 1 361 ? -15.546 -25.303 -34.652 1.00 68.38 361 LEU A O 1
ATOM 2751 N N . ILE A 1 362 ? -13.967 -24.412 -33.317 1.00 73.00 362 ILE A N 1
ATOM 2752 C CA . ILE A 1 362 ? -12.816 -25.031 -33.986 1.00 73.00 362 ILE A CA 1
ATOM 2753 C C . ILE A 1 362 ? -11.914 -25.759 -32.982 1.00 73.00 362 ILE A C 1
ATOM 2755 O O . ILE A 1 362 ? -11.626 -25.247 -31.902 1.00 73.00 362 ILE A O 1
ATOM 2759 N N . GLU A 1 363 ? -11.456 -26.958 -33.336 1.00 77.62 363 GLU A N 1
ATOM 2760 C CA . GLU A 1 363 ? -10.447 -27.720 -32.587 1.00 77.62 363 GLU A CA 1
ATOM 2761 C C . GLU A 1 363 ? -9.090 -27.589 -33.283 1.00 77.62 363 GLU A C 1
ATOM 2763 O O . GLU A 1 363 ? -8.988 -27.784 -34.496 1.00 77.62 363 GLU A O 1
ATOM 2768 N N . VAL A 1 364 ? -8.045 -27.263 -32.524 1.00 79.06 364 VAL A N 1
ATOM 2769 C CA . VAL A 1 364 ? -6.702 -26.955 -33.026 1.00 79.06 364 VAL A CA 1
ATOM 2770 C C . VAL A 1 364 ? -5.663 -27.776 -32.276 1.00 79.06 364 VAL A C 1
ATOM 2772 O O . VAL A 1 364 ? -5.692 -27.869 -31.049 1.00 79.06 364 VAL A O 1
ATOM 2775 N N . ASP A 1 365 ? -4.719 -28.347 -33.015 1.00 80.56 365 ASP A N 1
ATOM 2776 C CA . ASP A 1 365 ? -3.516 -28.947 -32.442 1.00 80.56 365 ASP A CA 1
ATOM 2777 C C . ASP A 1 365 ? -2.445 -27.858 -32.264 1.00 80.56 365 ASP A C 1
ATOM 2779 O O . ASP A 1 365 ? -2.018 -27.224 -33.233 1.00 80.56 365 ASP A O 1
ATOM 2783 N N . THR A 1 366 ? -2.021 -27.613 -31.021 1.00 80.12 366 THR A N 1
ATOM 2784 C CA . THR A 1 366 ? -1.115 -26.504 -30.686 1.00 80.12 366 THR A CA 1
ATOM 2785 C C . THR A 1 366 ? 0.327 -26.742 -31.116 1.00 80.12 366 THR A C 1
ATOM 2787 O O . THR A 1 366 ? 1.129 -25.813 -31.071 1.00 80.12 366 THR A O 1
ATOM 2790 N N . ARG A 1 367 ? 0.690 -27.962 -31.529 1.00 79.56 367 ARG A N 1
ATOM 2791 C CA . ARG A 1 367 ? 2.025 -28.252 -32.066 1.00 79.56 367 ARG A CA 1
ATOM 2792 C C . ARG A 1 367 ? 2.070 -27.983 -33.564 1.00 79.56 367 ARG A C 1
ATOM 2794 O O . ARG A 1 367 ? 2.995 -27.350 -34.057 1.00 79.56 367 ARG A O 1
ATOM 2801 N N . THR A 1 368 ? 1.073 -28.471 -34.297 1.00 79.44 368 THR A N 1
ATOM 2802 C CA . THR A 1 368 ? 1.034 -28.392 -35.767 1.00 79.44 368 THR A CA 1
ATOM 2803 C C . THR A 1 368 ? 0.321 -27.155 -36.301 1.00 79.44 368 THR A C 1
ATOM 2805 O O . THR A 1 368 ? 0.359 -26.920 -37.508 1.00 79.44 368 THR A O 1
ATOM 2808 N N . GLN A 1 369 ? -0.352 -26.387 -35.436 1.00 77.44 369 GLN A N 1
ATOM 2809 C CA . GLN A 1 369 ? -1.189 -25.227 -35.780 1.00 77.44 369 GLN A CA 1
ATOM 2810 C C . GLN A 1 369 ? -2.407 -25.561 -36.667 1.00 77.44 369 GLN A C 1
ATOM 2812 O O . GLN A 1 369 ? -3.162 -24.670 -37.065 1.00 77.44 369 GLN A O 1
ATOM 2817 N N . ARG A 1 370 ? -2.643 -26.839 -36.987 1.00 80.81 370 ARG A N 1
ATOM 2818 C CA . ARG A 1 370 ? -3.710 -27.253 -37.904 1.00 80.81 370 ARG A CA 1
ATOM 2819 C C . ARG A 1 370 ? -5.064 -27.274 -37.205 1.00 80.81 370 ARG A C 1
ATOM 2821 O O . ARG A 1 370 ? -5.189 -27.743 -36.074 1.00 80.81 370 ARG A O 1
ATOM 2828 N N . VAL A 1 371 ? -6.090 -26.804 -37.919 1.00 79.50 371 VAL A N 1
ATOM 2829 C CA . VAL A 1 371 ? -7.486 -27.060 -37.545 1.00 79.50 371 VAL A CA 1
ATOM 2830 C C . VAL A 1 371 ? -7.749 -28.543 -37.757 1.00 79.50 371 VAL A C 1
ATOM 2832 O O . VAL A 1 371 ? -7.656 -29.047 -38.874 1.00 79.50 371 VAL A O 1
ATOM 2835 N N . VAL A 1 372 ? -8.045 -29.238 -36.668 1.00 78.75 372 VAL A N 1
ATOM 2836 C CA . VAL A 1 372 ? -8.394 -30.657 -36.683 1.00 78.75 372 VAL A CA 1
ATOM 2837 C C . VAL A 1 372 ? -9.867 -30.823 -37.061 1.00 78.75 372 VAL A C 1
ATOM 2839 O O . VAL A 1 372 ? -10.217 -31.778 -37.754 1.00 78.75 372 VAL A O 1
ATOM 2842 N N . ARG A 1 373 ? -10.739 -29.897 -36.628 1.00 72.38 373 ARG A N 1
ATOM 2843 C CA . ARG A 1 373 ? -12.191 -29.962 -36.856 1.00 72.38 373 ARG A CA 1
ATOM 2844 C C . ARG A 1 373 ? -12.870 -28.589 -36.753 1.00 72.38 373 ARG A C 1
ATOM 2846 O O . ARG A 1 373 ? -12.479 -27.794 -35.905 1.00 72.38 373 ARG A O 1
ATOM 2853 N N . GLU A 1 374 ? -13.927 -28.365 -37.542 1.00 74.06 374 GLU A N 1
ATOM 2854 C CA . GLU A 1 374 ? -14.836 -27.205 -37.445 1.00 74.06 374 GLU A CA 1
ATOM 2855 C C . GLU A 1 374 ? -16.296 -27.648 -37.240 1.00 74.06 374 GLU A C 1
ATOM 2857 O O . GLU A 1 374 ? -16.721 -28.681 -37.766 1.00 74.06 374 GLU A O 1
ATOM 2862 N N . LEU A 1 375 ? -17.064 -26.877 -36.468 1.00 63.69 375 LEU A N 1
ATOM 2863 C CA . LEU A 1 375 ? -18.461 -27.137 -36.106 1.00 63.69 375 LEU A CA 1
ATOM 2864 C C . LEU A 1 375 ? -19.269 -25.828 -36.201 1.00 63.69 375 LEU A C 1
ATOM 2866 O O . LEU A 1 375 ? -18.941 -24.866 -35.509 1.00 63.69 375 LEU A O 1
ATOM 2870 N N . ALA A 1 376 ? -20.322 -25.794 -37.027 1.00 58.50 376 ALA A N 1
ATOM 2871 C CA . ALA A 1 376 ? -21.263 -24.670 -37.123 1.00 58.50 376 ALA A CA 1
ATOM 2872 C C . ALA A 1 376 ? -22.455 -24.863 -36.164 1.00 58.50 376 ALA A C 1
ATOM 2874 O O . ALA A 1 376 ? -22.982 -25.970 -36.050 1.00 58.50 376 ALA A O 1
ATOM 2875 N N . MET A 1 377 ? -22.884 -23.799 -35.481 1.00 54.72 377 MET A N 1
ATOM 2876 C CA . MET A 1 377 ? -23.906 -23.824 -34.421 1.00 54.72 377 MET A CA 1
ATOM 2877 C C . MET A 1 377 ? -25.321 -23.458 -34.907 1.00 54.72 377 MET A C 1
ATOM 2879 O O . MET A 1 377 ? -26.257 -23.528 -34.113 1.00 54.72 377 MET A O 1
ATOM 2883 N N . GLY A 1 378 ? -25.501 -23.095 -36.185 1.00 41.16 378 GLY A N 1
ATOM 2884 C CA . GLY A 1 378 ? -26.770 -22.582 -36.711 1.00 41.16 378 GLY A CA 1
ATOM 2885 C C . GLY A 1 378 ? -27.175 -23.131 -38.079 1.00 41.16 378 GLY A C 1
ATOM 2886 O O . GLY A 1 378 ? -26.904 -22.510 -39.097 1.00 41.16 378 GLY A O 1
ATOM 2887 N N . ASP A 1 379 ? -27.877 -24.262 -38.083 1.00 36.31 379 ASP A N 1
ATOM 2888 C CA . ASP A 1 379 ? -29.088 -24.504 -38.882 1.00 36.31 379 ASP A CA 1
ATOM 2889 C C . ASP A 1 379 ? -29.707 -25.793 -38.344 1.00 36.31 379 ASP A C 1
ATOM 2891 O O . ASP A 1 379 ? -29.107 -26.833 -38.550 1.00 36.31 379 ASP A O 1
ATOM 2895 N N . HIS A 1 380 ? -30.827 -25.736 -37.613 1.00 39.81 380 HIS A N 1
ATOM 2896 C CA . HIS A 1 380 ? -31.798 -26.837 -37.508 1.00 39.81 380 HIS A CA 1
ATOM 2897 C C . HIS A 1 380 ? -33.095 -26.338 -36.855 1.00 39.81 380 HIS A C 1
ATOM 2899 O O . HIS A 1 380 ? -33.173 -26.086 -35.651 1.00 39.81 380 HIS A O 1
ATOM 2905 N N . GLY A 1 381 ? -34.155 -26.258 -37.661 1.00 34.69 381 GLY A N 1
ATOM 2906 C CA . GLY A 1 381 ? -35.520 -26.269 -37.154 1.00 34.69 381 GLY A CA 1
ATOM 2907 C C . GLY A 1 381 ? -35.805 -27.569 -36.392 1.00 34.69 381 GLY A C 1
ATOM 2908 O O . GLY A 1 381 ? -35.687 -28.655 -36.950 1.00 34.69 381 GLY A O 1
ATOM 2909 N N . GLY A 1 382 ? -36.228 -27.439 -35.132 1.00 34.34 382 GLY A N 1
ATOM 2910 C CA . GLY A 1 382 ? -36.901 -28.488 -34.358 1.00 34.34 382 GLY A CA 1
ATOM 2911 C C . GLY A 1 382 ? -36.014 -29.476 -33.582 1.00 34.34 382 GLY A C 1
ATOM 2912 O O . GLY A 1 382 ? -35.732 -30.567 -34.060 1.00 34.34 382 GLY A O 1
ATOM 2913 N N . GLY A 1 383 ? -35.745 -29.168 -32.305 1.00 28.48 383 GLY A N 1
ATOM 2914 C CA . GLY A 1 383 ? -35.411 -30.152 -31.255 1.00 28.48 383 GLY A CA 1
ATOM 2915 C C . GLY A 1 383 ? -33.912 -30.370 -30.953 1.00 28.48 383 GLY A C 1
ATOM 2916 O O . GLY A 1 383 ? -33.075 -30.184 -31.829 1.00 28.48 383 GLY A O 1
ATOM 2917 N N . PRO A 1 384 ? -33.537 -30.736 -29.704 1.00 39.59 384 PRO A N 1
ATOM 2918 C CA . PRO A 1 384 ? -32.169 -30.563 -29.213 1.00 39.59 384 PRO A CA 1
ATOM 2919 C C . PRO A 1 384 ? -31.254 -31.771 -29.473 1.00 39.59 384 PRO A C 1
ATOM 2921 O O . PRO A 1 384 ? -31.639 -32.899 -29.158 1.00 39.59 384 PRO A O 1
ATOM 2924 N N . LYS A 1 385 ? -30.008 -31.501 -29.916 1.00 38.72 385 LYS A N 1
ATOM 2925 C CA . LYS A 1 385 ? -28.715 -31.850 -29.258 1.00 38.72 385 LYS A CA 1
ATOM 2926 C C . LYS A 1 385 ? -27.535 -31.960 -30.254 1.00 38.72 385 LYS A C 1
ATOM 2928 O O . LYS A 1 385 ? -27.603 -32.788 -31.156 1.00 38.72 385 LYS A O 1
ATOM 2933 N N . PRO A 1 386 ? -26.357 -31.391 -29.930 1.00 34.44 386 PRO A N 1
ATOM 2934 C CA . PRO A 1 386 ? -25.130 -32.164 -29.804 1.00 34.44 386 PRO A CA 1
ATOM 2935 C C . PRO A 1 386 ? -25.107 -32.743 -28.384 1.00 34.44 386 PRO A C 1
ATOM 2937 O O . PRO A 1 386 ? -24.995 -32.032 -27.386 1.00 34.44 386 PRO A O 1
ATOM 2940 N N . ALA A 1 387 ? -25.357 -34.045 -28.292 1.00 27.09 387 ALA A N 1
ATOM 2941 C CA . ALA A 1 387 ? -25.254 -34.794 -27.056 1.00 27.09 387 ALA A CA 1
ATOM 2942 C C . ALA A 1 387 ? -23.785 -34.825 -26.632 1.00 27.09 387 ALA A C 1
ATOM 2944 O O . ALA A 1 387 ? -22.926 -34.879 -27.507 1.00 27.09 387 ALA A O 1
ATOM 2945 N N . SER A 1 388 ? -23.578 -34.817 -25.310 1.00 36.78 388 SER A N 1
ATOM 2946 C CA . SER A 1 388 ? -22.293 -34.883 -24.615 1.00 36.78 388 SER A CA 1
ATOM 2947 C C . SER A 1 388 ? -21.404 -33.648 -24.881 1.00 36.78 388 SER A C 1
ATOM 2949 O O . SER A 1 388 ? -21.366 -33.099 -25.965 1.00 36.78 388 SER A O 1
ATOM 2951 N N . ALA A 1 389 ? -20.651 -33.084 -23.937 1.00 43.38 389 ALA A N 1
ATOM 2952 C CA . ALA A 1 389 ? -19.558 -33.796 -23.289 1.00 43.38 389 ALA A CA 1
ATOM 2953 C C . ALA A 1 389 ? -18.751 -34.617 -24.343 1.00 43.38 389 ALA A C 1
ATOM 2955 O O . ALA A 1 389 ? -19.083 -34.749 -25.505 1.00 43.38 389 ALA A O 1
ATOM 2956 N N . GLU A 1 390 ? -17.603 -35.178 -24.091 1.00 38.31 390 GLU A N 1
ATOM 2957 C CA . GLU A 1 390 ? -17.565 -36.393 -23.296 1.00 38.31 390 GLU A CA 1
ATOM 2958 C C . GLU A 1 390 ? -16.115 -36.677 -22.931 1.00 38.31 390 GLU A C 1
ATOM 2960 O O . GLU A 1 390 ? -15.684 -37.812 -22.859 1.00 38.31 390 GLU A O 1
ATOM 2965 N N . ALA A 1 391 ? -15.342 -35.617 -22.706 1.00 35.06 391 ALA A N 1
ATOM 2966 C CA . ALA A 1 391 ? -14.112 -35.655 -21.929 1.00 35.06 391 ALA A CA 1
ATOM 2967 C C . ALA A 1 391 ? -13.657 -34.214 -21.681 1.00 35.06 391 ALA A C 1
ATOM 2969 O O . ALA A 1 391 ? -12.622 -33.788 -22.178 1.00 35.06 391 ALA A O 1
ATOM 2970 N N . ALA A 1 392 ? -14.437 -33.412 -20.951 1.00 40.09 392 ALA A N 1
ATOM 2971 C CA . ALA A 1 392 ? -13.948 -32.109 -20.506 1.00 40.09 392 ALA A CA 1
ATOM 2972 C C . ALA A 1 392 ? -12.878 -32.313 -19.414 1.00 40.09 392 ALA A C 1
ATOM 2974 O O . ALA A 1 392 ? -13.136 -32.139 -18.224 1.00 40.09 392 ALA A O 1
ATOM 2975 N N . GLN A 1 393 ? -11.679 -32.737 -19.816 1.00 42.38 393 GLN A N 1
ATOM 2976 C CA . GLN A 1 393 ? -10.491 -32.727 -18.976 1.00 42.38 393 GLN A CA 1
ATOM 2977 C C . GLN A 1 393 ? -10.029 -31.275 -18.854 1.00 42.38 393 GLN A C 1
ATOM 2979 O O . GLN A 1 393 ? -9.646 -30.642 -19.831 1.00 42.38 393 GLN A O 1
ATOM 2984 N N . ARG A 1 394 ? -10.094 -30.722 -17.641 1.00 47.59 394 ARG A N 1
ATOM 2985 C CA . ARG A 1 394 ? -9.386 -29.477 -17.318 1.00 47.59 394 ARG A CA 1
ATOM 2986 C C . ARG A 1 394 ? -7.882 -29.758 -17.329 1.00 47.59 394 ARG A C 1
ATOM 2988 O O . ARG A 1 394 ? -7.482 -30.903 -17.117 1.00 47.59 394 ARG A O 1
ATOM 2995 N N . LEU A 1 395 ? -7.059 -28.727 -17.546 1.00 46.22 395 LEU A N 1
ATOM 2996 C CA . LEU A 1 395 ? -5.612 -28.824 -17.326 1.00 46.22 395 LEU A CA 1
ATOM 2997 C C . LEU A 1 395 ? -5.390 -29.496 -15.962 1.00 46.22 395 LEU A C 1
ATOM 2999 O O . LEU A 1 395 ? -5.944 -29.042 -14.960 1.00 46.22 395 LEU A O 1
ATOM 3003 N N . SER A 1 396 ? -4.594 -30.564 -15.912 1.00 39.75 396 SER A N 1
ATOM 3004 C CA . SER A 1 396 ? -4.267 -31.253 -14.654 1.00 39.75 396 SER A CA 1
ATOM 3005 C C . SER A 1 396 ? -3.586 -30.324 -13.637 1.00 39.75 396 SER A C 1
ATOM 3007 O O . SER A 1 396 ? -3.518 -30.658 -12.457 1.00 39.75 396 SER A O 1
ATOM 3009 N N . THR A 1 397 ? -3.125 -29.148 -14.085 1.00 43.41 397 THR A N 1
ATOM 3010 C CA . THR A 1 397 ? -2.385 -28.152 -13.302 1.00 43.41 397 THR A CA 1
ATOM 3011 C C . THR A 1 397 ? -2.810 -26.685 -13.531 1.00 43.41 397 THR A C 1
ATOM 3013 O O . THR A 1 397 ? -2.147 -25.797 -12.997 1.00 43.41 397 THR A O 1
ATOM 3016 N N . GLY A 1 398 ? -3.880 -26.370 -14.287 1.00 42.88 398 GLY A N 1
ATOM 3017 C CA . GLY A 1 398 ? -4.091 -24.993 -14.789 1.00 42.88 398 GLY A CA 1
ATOM 3018 C C . GLY A 1 398 ? -5.533 -24.497 -14.976 1.00 42.88 398 GLY A C 1
ATOM 3019 O O . GLY A 1 398 ? -6.483 -25.260 -15.135 1.00 42.88 398 GLY A O 1
ATOM 3020 N N . HIS A 1 399 ? -5.688 -23.172 -14.947 1.00 50.22 399 HIS A N 1
ATOM 3021 C CA . HIS A 1 399 ? -6.942 -22.438 -15.148 1.00 50.22 399 HIS A CA 1
ATOM 3022 C C . HIS A 1 399 ? -6.995 -21.874 -16.577 1.00 50.22 399 HIS A C 1
ATOM 3024 O O . HIS A 1 399 ? -5.952 -21.526 -17.123 1.00 50.22 399 HIS A O 1
ATOM 3030 N N . THR A 1 400 ? -8.191 -21.732 -17.156 1.00 51.50 400 THR A N 1
ATOM 3031 C CA . THR A 1 400 ? -8.391 -20.815 -18.291 1.00 51.50 400 THR A CA 1
ATOM 3032 C C . THR A 1 400 ? -8.458 -19.396 -17.734 1.00 51.50 400 THR A C 1
ATOM 3034 O O . THR A 1 400 ? -9.200 -19.149 -16.774 1.00 51.50 400 THR A O 1
ATOM 3037 N N . VAL A 1 401 ? -7.687 -18.475 -18.301 1.00 51.34 401 VAL A N 1
ATOM 3038 C CA . VAL A 1 401 ? -7.639 -17.070 -17.875 1.00 51.34 401 VAL A CA 1
ATOM 3039 C C . VAL A 1 401 ? -7.742 -16.167 -19.095 1.00 51.34 401 VAL A C 1
ATOM 3041 O O . VAL A 1 401 ? -7.349 -16.551 -20.191 1.00 51.34 401 VAL A O 1
ATOM 3044 N N . GLU A 1 402 ? -8.300 -14.983 -18.920 1.00 50.41 402 GLU A N 1
ATOM 3045 C CA . GLU A 1 402 ? -8.171 -13.933 -19.919 1.00 50.41 402 GLU A CA 1
ATOM 3046 C C . GLU A 1 402 ? -6.786 -13.315 -19.741 1.00 50.41 402 GLU A C 1
ATOM 3048 O O . GLU A 1 402 ? -6.365 -13.045 -18.610 1.00 50.41 402 GLU A O 1
ATOM 3053 N N . LEU A 1 403 ? -6.038 -13.174 -20.834 1.00 51.25 403 LEU A N 1
ATOM 3054 C CA . LEU A 1 403 ? -4.743 -12.519 -20.754 1.00 51.25 403 LEU A CA 1
ATOM 3055 C C . LEU A 1 403 ? -4.977 -11.024 -20.770 1.00 51.25 403 LEU A C 1
ATOM 3057 O O . LEU A 1 403 ? -5.528 -10.486 -21.729 1.00 51.25 403 LEU A O 1
ATOM 3061 N N . ALA A 1 404 ? -4.557 -10.365 -19.694 1.00 49.66 404 ALA A N 1
ATOM 3062 C CA . ALA A 1 404 ? -4.458 -8.923 -19.697 1.00 49.66 404 ALA A CA 1
ATOM 3063 C C . ALA A 1 404 ? -3.478 -8.500 -20.814 1.00 49.66 404 ALA A C 1
ATOM 3065 O O . ALA A 1 404 ? -2.470 -9.182 -21.021 1.00 49.66 404 ALA A O 1
ATOM 3066 N N . PRO A 1 405 ? -3.740 -7.391 -21.523 1.00 45.16 405 PRO A N 1
ATOM 3067 C CA . PRO A 1 405 ? -2.903 -6.909 -22.629 1.00 45.16 405 PRO A CA 1
ATOM 3068 C C . PRO A 1 405 ? -1.487 -6.453 -22.209 1.00 45.16 405 PRO A C 1
ATOM 3070 O O . PRO A 1 405 ? -0.722 -5.974 -23.039 1.00 45.16 405 PRO A O 1
ATOM 3073 N N . GLU A 1 406 ? -1.119 -6.609 -20.938 1.00 51.94 406 GLU A N 1
ATOM 3074 C CA . GLU A 1 406 ? 0.114 -6.117 -20.312 1.00 51.94 406 GLU A CA 1
ATOM 3075 C C . GLU A 1 406 ? 1.208 -7.201 -20.237 1.00 51.94 406 GLU A C 1
ATOM 3077 O O . GLU A 1 406 ? 1.930 -7.314 -19.247 1.00 51.94 406 GLU A O 1
ATOM 3082 N N . ALA A 1 407 ? 1.321 -8.037 -21.272 1.00 52.06 407 ALA A N 1
ATOM 3083 C CA . ALA A 1 407 ? 2.413 -8.998 -21.384 1.00 52.06 407 ALA A CA 1
ATOM 3084 C C . ALA A 1 407 ? 3.676 -8.290 -21.900 1.00 52.06 407 ALA A C 1
ATOM 3086 O O . ALA A 1 407 ? 3.670 -7.740 -23.003 1.00 52.06 407 ALA A O 1
ATOM 3087 N N . GLU A 1 408 ? 4.776 -8.321 -21.147 1.00 53.47 408 GLU A N 1
ATOM 3088 C CA . GLU A 1 408 ? 6.046 -7.729 -21.585 1.00 53.47 408 GLU A CA 1
ATOM 3089 C C . GLU A 1 408 ? 6.979 -8.819 -22.118 1.00 53.47 408 GLU A C 1
ATOM 3091 O O . GLU A 1 408 ? 7.336 -9.746 -21.392 1.00 53.47 408 GLU A O 1
ATOM 3096 N N . LEU A 1 409 ? 7.364 -8.736 -23.396 1.00 55.97 409 LEU A N 1
ATOM 3097 C CA . LEU A 1 409 ? 8.286 -9.690 -24.015 1.00 55.97 409 LEU A CA 1
ATOM 3098 C C . LEU A 1 409 ? 9.694 -9.495 -23.438 1.00 55.97 409 LEU A C 1
ATOM 3100 O O . LEU A 1 409 ? 10.344 -8.487 -23.695 1.00 55.97 409 LEU A O 1
ATOM 3104 N N . ILE A 1 410 ? 10.174 -10.492 -22.707 1.00 55.91 410 ILE A N 1
ATOM 3105 C CA . ILE A 1 410 ? 11.496 -10.510 -22.076 1.00 55.91 410 ILE A CA 1
ATOM 3106 C C . ILE A 1 410 ? 12.565 -10.919 -23.083 1.00 55.91 410 ILE A C 1
ATOM 3108 O O . ILE A 1 410 ? 13.625 -10.304 -23.164 1.00 55.91 410 ILE A O 1
ATOM 3112 N N . GLU A 1 411 ? 12.306 -11.988 -23.835 1.00 63.66 411 GLU A N 1
ATOM 3113 C CA . GLU A 1 411 ? 13.302 -12.594 -24.712 1.00 63.66 411 GLU A CA 1
ATOM 3114 C C . GLU A 1 411 ? 12.629 -13.302 -25.887 1.00 63.66 411 GLU A C 1
ATOM 3116 O O . GLU A 1 411 ? 11.601 -13.966 -25.732 1.00 63.66 411 GLU A O 1
ATOM 3121 N N . ARG A 1 412 ? 13.230 -13.163 -27.073 1.00 60.69 412 ARG A N 1
ATOM 3122 C CA . ARG A 1 412 ? 12.807 -13.838 -28.299 1.00 60.69 412 ARG A CA 1
ATOM 3123 C C . ARG A 1 412 ? 13.952 -14.696 -28.808 1.00 60.69 412 ARG A C 1
ATOM 3125 O O . ARG A 1 412 ? 14.994 -14.165 -29.184 1.00 60.69 412 ARG A O 1
ATOM 3132 N N . SER A 1 413 ? 13.760 -16.005 -28.819 1.00 60.38 413 SER A N 1
ATOM 3133 C CA . SER A 1 413 ? 14.775 -16.945 -29.286 1.00 60.38 413 SER A CA 1
ATOM 3134 C C . SER A 1 413 ? 14.741 -17.109 -30.813 1.00 60.38 413 SER A C 1
ATOM 3136 O O . SER A 1 413 ? 13.727 -16.856 -31.471 1.00 60.38 413 SER A O 1
ATOM 3138 N N . GLU A 1 414 ? 15.859 -17.561 -31.390 1.00 50.94 414 GLU A N 1
ATOM 3139 C CA . GLU A 1 414 ? 15.998 -17.804 -32.838 1.00 50.94 414 GLU A CA 1
ATOM 3140 C C . GLU A 1 414 ? 15.066 -18.911 -33.366 1.00 50.94 414 GLU A C 1
ATOM 3142 O O . GLU A 1 414 ? 14.705 -18.901 -34.542 1.00 50.94 414 GLU A O 1
ATOM 3147 N N . ASP A 1 415 ? 14.642 -19.842 -32.507 1.00 48.09 415 ASP A N 1
ATOM 3148 C CA . ASP A 1 415 ? 13.693 -20.916 -32.832 1.00 48.09 415 ASP A CA 1
ATOM 3149 C C . ASP A 1 415 ? 12.214 -20.495 -32.710 1.00 48.09 415 ASP A C 1
ATOM 3151 O O . ASP A 1 415 ? 11.317 -21.298 -32.969 1.00 48.09 415 ASP A O 1
ATOM 3155 N N . GLY A 1 416 ? 11.948 -19.225 -32.381 1.00 54.53 416 GLY A N 1
ATOM 3156 C CA . GLY A 1 416 ? 10.608 -18.641 -32.370 1.00 54.53 416 GLY A CA 1
ATOM 3157 C C . GLY A 1 416 ? 9.872 -18.712 -31.031 1.00 54.53 416 GLY A C 1
ATOM 3158 O O . GLY A 1 416 ? 8.749 -18.211 -30.958 1.00 54.53 416 GLY A O 1
ATOM 3159 N N . THR A 1 417 ? 10.475 -19.262 -29.969 1.00 59.22 417 THR A N 1
ATOM 3160 C CA . THR A 1 417 ? 9.902 -19.158 -28.616 1.00 59.22 417 THR A CA 1
ATOM 3161 C C . THR A 1 417 ? 10.032 -17.735 -28.066 1.00 59.22 417 THR A C 1
ATOM 3163 O O . THR A 1 417 ? 10.927 -16.965 -28.424 1.00 59.22 417 THR A O 1
ATOM 3166 N N . SER A 1 418 ? 9.062 -17.326 -27.254 1.00 69.38 418 SER A N 1
ATOM 3167 C CA . SER A 1 418 ? 8.983 -15.972 -26.700 1.00 69.38 418 SER A CA 1
ATOM 3168 C C . SER A 1 418 ? 8.650 -16.061 -25.221 1.00 69.38 418 SER A C 1
ATOM 3170 O O . SER A 1 418 ? 7.666 -16.701 -24.852 1.00 69.38 418 SER A O 1
ATOM 3172 N N . VAL A 1 419 ? 9.478 -15.456 -24.376 1.00 65.69 419 VAL A N 1
ATOM 3173 C CA . VAL A 1 419 ? 9.282 -15.425 -22.923 1.00 65.69 419 VAL A CA 1
ATOM 3174 C C . VAL A 1 419 ? 8.733 -14.064 -22.536 1.00 65.69 419 VAL A C 1
ATOM 3176 O O . VAL A 1 419 ? 9.231 -13.044 -22.995 1.00 65.69 419 VAL A O 1
ATOM 3179 N N . TRP A 1 420 ? 7.723 -14.054 -21.685 1.00 62.94 420 TRP A N 1
ATOM 3180 C CA . TRP A 1 420 ? 6.917 -12.899 -21.327 1.00 62.94 420 TRP A CA 1
ATOM 3181 C C . TRP A 1 420 ? 6.817 -12.767 -19.808 1.00 62.94 420 TRP A C 1
ATOM 3183 O O . TRP A 1 420 ? 6.808 -13.776 -19.106 1.00 62.94 420 TRP A O 1
ATOM 3193 N N . THR A 1 421 ? 6.681 -11.558 -19.276 1.00 49.12 421 THR A N 1
ATOM 3194 C CA . THR A 1 421 ? 6.147 -11.355 -17.920 1.00 49.12 421 THR A CA 1
ATOM 3195 C C . THR A 1 421 ? 4.639 -11.154 -18.009 1.00 49.12 421 THR A C 1
ATOM 3197 O O . THR A 1 421 ? 4.147 -10.601 -18.991 1.00 49.12 421 THR A O 1
ATOM 3200 N N . PHE A 1 422 ? 3.895 -11.606 -17.000 1.00 51.00 422 PHE A N 1
ATOM 3201 C CA . PHE A 1 422 ? 2.483 -11.247 -16.860 1.00 51.00 422 PHE A CA 1
ATOM 3202 C C . PHE A 1 422 ? 2.249 -10.789 -15.430 1.00 51.00 422 PHE A C 1
ATOM 3204 O O . PHE A 1 422 ? 2.451 -11.565 -14.496 1.00 51.00 422 PHE A O 1
ATOM 3211 N N . LYS A 1 423 ? 1.836 -9.529 -15.280 1.00 41.91 423 LYS A N 1
ATOM 3212 C CA . LYS A 1 423 ? 1.664 -8.891 -13.975 1.00 41.91 423 LYS A CA 1
ATOM 3213 C C . LYS A 1 423 ? 0.365 -9.306 -13.288 1.00 41.91 423 LYS A C 1
ATOM 3215 O O . LYS A 1 423 ? 0.375 -9.533 -12.088 1.00 41.91 423 LYS A O 1
ATOM 3220 N N . ASP A 1 424 ? -0.685 -9.571 -14.074 1.00 46.72 424 ASP A N 1
ATOM 3221 C CA . ASP A 1 424 ? -1.962 -10.088 -13.582 1.00 46.72 424 ASP A CA 1
ATOM 3222 C C . ASP A 1 424 ? -2.640 -11.044 -14.579 1.00 46.72 424 ASP A C 1
ATOM 3224 O O . ASP A 1 424 ? -2.965 -10.699 -15.717 1.00 46.72 424 ASP A O 1
ATOM 3228 N N . LEU A 1 425 ? -2.907 -12.279 -14.137 1.00 44.59 425 LEU A N 1
ATOM 3229 C CA . LEU A 1 425 ? -3.721 -13.246 -14.882 1.00 44.59 425 LEU A CA 1
ATOM 3230 C C . LEU A 1 425 ? -5.158 -13.221 -14.353 1.00 44.59 425 LEU A C 1
ATOM 3232 O O . LEU A 1 425 ? -5.471 -13.828 -13.321 1.00 44.59 425 LEU A O 1
ATOM 3236 N N . LYS A 1 426 ? -6.066 -12.560 -15.079 1.00 42.97 426 LYS A N 1
ATOM 3237 C CA . LYS A 1 426 ? -7.484 -12.483 -14.702 1.00 42.97 426 LYS A CA 1
ATOM 3238 C C . LYS A 1 426 ? -8.171 -13.815 -14.998 1.00 42.97 426 LYS A C 1
ATOM 3240 O O . LYS A 1 426 ? -8.387 -14.208 -16.143 1.00 42.97 426 LYS A O 1
ATOM 3245 N N . ARG A 1 427 ? -8.521 -14.564 -13.947 1.00 38.88 427 ARG A N 1
ATOM 3246 C CA . ARG A 1 427 ? -9.329 -15.786 -14.102 1.00 38.88 427 ARG A CA 1
ATOM 3247 C C . ARG A 1 427 ? -10.683 -15.423 -14.699 1.00 38.88 427 ARG A C 1
ATOM 3249 O O . ARG A 1 427 ? -11.336 -14.508 -14.203 1.00 38.88 427 ARG A O 1
ATOM 3256 N N . PHE A 1 428 ? -11.144 -16.219 -15.664 1.00 34.81 428 PHE A N 1
ATOM 3257 C CA . PHE A 1 428 ? -12.532 -16.132 -16.105 1.00 34.81 428 PHE A CA 1
ATOM 3258 C C . PHE A 1 428 ? -13.469 -16.213 -14.886 1.00 34.81 428 PHE A C 1
ATOM 3260 O O . PHE A 1 428 ? -13.246 -17.059 -14.002 1.00 34.81 428 PHE A O 1
ATOM 3267 N N . PRO A 1 429 ? -14.516 -15.371 -14.818 1.00 34.03 429 PRO A N 1
ATOM 3268 C CA . PRO A 1 429 ? -15.495 -15.420 -13.744 1.00 34.03 429 PRO A CA 1
ATOM 3269 C C . PRO A 1 429 ? -16.026 -16.848 -13.568 1.00 34.03 429 PRO A C 1
ATOM 3271 O O . PRO A 1 429 ? -16.436 -17.501 -14.533 1.00 34.03 429 PRO A O 1
ATOM 3274 N N . LYS A 1 430 ? -16.036 -17.359 -12.329 1.00 33.16 430 LYS A N 1
ATOM 3275 C CA . LYS A 1 430 ? -16.727 -18.618 -12.008 1.00 33.16 430 LYS A CA 1
ATOM 3276 C C . LYS A 1 430 ? -18.211 -18.436 -12.344 1.00 33.16 430 LYS A C 1
ATOM 3278 O O . LYS A 1 430 ? -18.927 -17.810 -11.574 1.00 33.16 430 LYS A O 1
ATOM 3283 N N . GLY A 1 431 ? -18.672 -18.978 -13.470 1.00 33.72 431 GLY A N 1
ATOM 3284 C CA . GLY A 1 431 ? -20.088 -18.866 -13.835 1.00 33.72 431 GLY A CA 1
ATOM 3285 C C . GLY A 1 431 ? -20.461 -19.116 -15.292 1.00 33.72 431 GLY A C 1
ATOM 3286 O O . GLY A 1 431 ? -21.651 -19.165 -15.575 1.00 33.72 431 GLY A O 1
ATOM 3287 N N . PHE A 1 432 ? -19.500 -19.306 -16.198 1.00 36.06 432 PHE A N 1
ATOM 3288 C CA . PHE A 1 432 ? -19.791 -19.640 -17.592 1.00 36.06 432 PHE A CA 1
ATOM 3289 C C . PHE A 1 432 ? -19.261 -21.027 -17.927 1.00 36.06 432 PHE A C 1
ATOM 3291 O O . PHE A 1 432 ? -18.102 -21.225 -18.280 1.00 36.06 432 PHE A O 1
ATOM 3298 N N . THR A 1 433 ? -20.129 -22.022 -17.780 1.00 39.38 433 THR A N 1
ATOM 3299 C CA . THR A 1 433 ? -19.949 -23.302 -18.466 1.00 39.38 433 THR A CA 1
ATOM 3300 C C . THR A 1 433 ? -20.680 -23.233 -19.804 1.00 39.38 433 THR A C 1
ATOM 3302 O O . THR A 1 433 ? -21.743 -22.620 -19.886 1.00 39.38 433 THR A O 1
ATOM 3305 N N . ALA A 1 434 ? -20.148 -23.872 -20.851 1.00 36.44 434 ALA A N 1
ATOM 3306 C CA . ALA A 1 434 ? -20.797 -23.942 -22.169 1.00 36.44 434 ALA A CA 1
ATOM 3307 C C . ALA A 1 434 ? -22.276 -24.389 -22.088 1.00 36.44 434 ALA A C 1
ATOM 3309 O O . ALA A 1 434 ? -23.103 -23.980 -22.898 1.00 36.44 434 ALA A O 1
ATOM 3310 N N . ALA A 1 435 ? -22.633 -25.147 -21.044 1.00 38.66 435 ALA A N 1
ATOM 3311 C CA . ALA A 1 435 ? -24.003 -25.544 -20.736 1.00 38.66 435 ALA A CA 1
ATOM 3312 C C . ALA A 1 435 ? -24.964 -24.361 -20.479 1.00 38.66 435 ALA A C 1
ATOM 3314 O O . ALA A 1 435 ? -26.124 -24.427 -20.873 1.00 38.66 435 ALA A O 1
ATOM 3315 N N . GLN A 1 436 ? -24.502 -23.271 -19.859 1.00 36.88 436 GLN A N 1
ATOM 3316 C CA . GLN A 1 436 ? -25.349 -22.139 -19.449 1.00 36.88 436 GLN A CA 1
ATOM 3317 C C . GLN A 1 436 ? -25.615 -21.140 -20.585 1.00 36.88 436 GLN A C 1
ATOM 3319 O O . GLN A 1 436 ? -26.666 -20.501 -20.613 1.00 36.88 436 GLN A O 1
ATOM 3324 N N . VAL A 1 437 ? -24.694 -21.022 -21.547 1.00 36.53 437 VAL A N 1
ATOM 3325 C CA . VAL A 1 437 ? -24.883 -20.182 -22.744 1.00 36.53 437 VAL A CA 1
ATOM 3326 C C . VAL A 1 437 ? -25.949 -20.793 -23.655 1.00 36.53 437 VAL A C 1
ATOM 3328 O O . VAL A 1 437 ? -26.830 -20.082 -24.127 1.00 36.53 437 VAL A O 1
ATOM 3331 N N . ILE A 1 438 ? -25.947 -22.121 -23.802 1.00 41.34 438 ILE A N 1
ATOM 3332 C CA . ILE A 1 438 ? -26.970 -22.862 -24.555 1.00 41.34 438 ILE A CA 1
ATOM 3333 C C . ILE A 1 438 ? -28.366 -22.674 -23.929 1.00 41.34 438 ILE A C 1
ATOM 3335 O O . ILE A 1 438 ? -29.360 -22.560 -24.644 1.00 41.34 438 ILE A O 1
ATOM 3339 N N . GLU A 1 439 ? -28.452 -22.582 -22.598 1.00 38.38 439 GLU A N 1
ATOM 3340 C CA . GLU A 1 439 ? -29.724 -22.405 -21.887 1.00 38.38 439 GLU A CA 1
ATOM 3341 C C . GLU A 1 439 ? -30.302 -20.981 -22.014 1.00 38.38 439 GLU A C 1
ATOM 3343 O O . GLU A 1 439 ? -31.522 -20.812 -22.068 1.00 38.38 439 GLU A O 1
ATOM 3348 N N . ARG A 1 440 ? -29.445 -19.953 -22.107 1.00 35.00 440 ARG A N 1
ATOM 3349 C CA . ARG A 1 440 ? -29.865 -18.550 -22.287 1.00 35.00 440 ARG A CA 1
ATOM 3350 C C . ARG A 1 440 ? -30.347 -18.253 -23.703 1.00 35.00 440 ARG A C 1
ATOM 3352 O O . ARG A 1 440 ? -31.358 -17.575 -23.855 1.00 35.00 440 ARG A O 1
ATOM 3359 N N . THR A 1 441 ? -29.700 -18.809 -24.725 1.00 37.19 441 THR A N 1
ATOM 3360 C CA . THR A 1 441 ? -30.148 -18.652 -26.121 1.00 37.19 441 THR A CA 1
ATOM 3361 C C . THR A 1 441 ? -31.504 -19.327 -26.363 1.00 37.19 441 THR A C 1
ATOM 3363 O O . THR A 1 441 ? -32.283 -18.879 -27.198 1.00 37.19 441 THR A O 1
ATOM 3366 N N . ALA A 1 442 ? -31.846 -20.352 -25.574 1.00 38.84 442 ALA A N 1
ATOM 3367 C CA . ALA A 1 442 ? -33.157 -20.998 -25.619 1.00 38.84 442 ALA A CA 1
ATOM 3368 C C . ALA A 1 442 ? -34.308 -20.146 -25.032 1.00 38.84 442 ALA A C 1
ATOM 3370 O O . ALA A 1 442 ? -35.471 -20.509 -25.202 1.00 38.84 442 ALA A O 1
ATOM 3371 N N . ARG A 1 443 ? -34.022 -19.029 -24.342 1.00 34.34 443 ARG A N 1
ATOM 3372 C CA . ARG A 1 443 ? -35.023 -18.173 -23.674 1.00 34.34 443 ARG A CA 1
ATOM 3373 C C . ARG A 1 443 ? -34.915 -16.711 -24.141 1.00 34.34 443 ARG A C 1
ATOM 3375 O O . ARG A 1 443 ? -34.509 -15.847 -23.374 1.00 34.34 443 ARG A O 1
ATOM 3382 N N . GLY A 1 444 ? -35.249 -16.428 -25.401 1.00 36.06 444 GLY A N 1
ATOM 3383 C CA . GLY A 1 444 ? -35.138 -15.080 -25.985 1.00 36.06 444 GLY A CA 1
ATOM 3384 C C . GLY A 1 444 ? -35.973 -14.000 -25.273 1.00 36.06 444 GLY A C 1
ATOM 3385 O O . GLY A 1 444 ? -37.200 -14.055 -25.304 1.00 36.06 444 GLY A O 1
ATOM 3386 N N . GLN A 1 445 ? -35.318 -12.996 -24.675 1.00 32.69 445 GLN A N 1
ATOM 3387 C CA . GLN A 1 445 ? -35.944 -11.782 -24.127 1.00 32.69 445 GLN A CA 1
ATOM 3388 C C . GLN A 1 445 ? -35.080 -10.537 -24.415 1.00 32.69 445 GLN A C 1
ATOM 3390 O O . GLN A 1 445 ? -33.865 -10.569 -24.225 1.00 32.69 445 GLN A O 1
ATOM 3395 N N . THR A 1 446 ? -35.727 -9.451 -24.848 1.00 36.53 446 THR A N 1
ATOM 3396 C CA . THR A 1 446 ? -35.188 -8.104 -25.130 1.00 36.53 446 THR A CA 1
ATOM 3397 C C . THR A 1 446 ? -36.055 -7.051 -24.429 1.00 36.53 446 THR A C 1
ATOM 3399 O O . THR A 1 446 ? -37.269 -7.199 -24.507 1.00 36.53 446 THR A O 1
ATOM 3402 N N . GLU A 1 447 ? -35.452 -6.026 -23.798 1.00 33.91 447 GLU A N 1
ATOM 3403 C CA . GLU A 1 447 ? -35.824 -4.579 -23.799 1.00 33.91 447 GLU A CA 1
ATOM 3404 C C . GLU A 1 447 ? -35.272 -3.789 -22.586 1.00 33.91 447 GLU A C 1
ATOM 3406 O O . GLU A 1 447 ? -34.988 -4.359 -21.533 1.00 33.91 447 GLU A O 1
ATOM 3411 N N . ALA A 1 448 ? -35.095 -2.472 -22.782 1.00 30.59 448 ALA A N 1
ATOM 3412 C CA . ALA A 1 448 ? -34.531 -1.462 -21.878 1.00 30.59 448 ALA A CA 1
ATOM 3413 C C . ALA A 1 448 ? -35.423 -0.191 -21.842 1.00 30.59 448 ALA A C 1
ATOM 3415 O O . ALA A 1 448 ? -35.939 0.197 -22.885 1.00 30.59 448 ALA A O 1
ATOM 3416 N N . GLU A 1 449 ? -35.525 0.485 -20.687 1.00 29.84 449 GLU A N 1
ATOM 3417 C CA . GLU A 1 449 ? -36.115 1.831 -20.433 1.00 29.84 449 GLU A CA 1
ATOM 3418 C C . GLU A 1 449 ? -35.187 2.521 -19.390 1.00 29.84 449 GLU A C 1
ATOM 3420 O O . GLU A 1 449 ? -34.781 1.847 -18.447 1.00 29.84 449 GLU A O 1
ATOM 3425 N N . SER A 1 450 ? -34.544 3.693 -19.560 1.00 29.08 450 SER A N 1
ATOM 3426 C CA . SER A 1 450 ? -34.898 5.123 -19.768 1.00 29.08 450 SER A CA 1
ATOM 3427 C C . SER A 1 450 ? -35.321 5.908 -18.508 1.00 29.08 450 SER A C 1
ATOM 3429 O O . SER A 1 450 ? -36.447 5.739 -18.060 1.00 29.08 450 SER A O 1
ATOM 3431 N N . GLU A 1 451 ? -34.490 6.855 -18.036 1.00 27.98 451 GLU A N 1
ATOM 3432 C CA . GLU A 1 451 ? -34.903 8.032 -17.238 1.00 27.98 451 GLU A CA 1
ATOM 3433 C C . GLU A 1 451 ? -34.030 9.265 -17.571 1.00 27.98 451 GLU A C 1
ATOM 3435 O O . GLU A 1 451 ? -32.837 9.155 -17.849 1.00 27.98 451 GLU A O 1
ATOM 3440 N N . THR A 1 452 ? -34.670 10.438 -17.582 1.00 26.62 452 THR A N 1
ATOM 3441 C CA . THR A 1 452 ? -34.184 11.771 -17.992 1.00 26.62 452 THR A CA 1
ATOM 3442 C C . THR A 1 452 ? -34.274 12.759 -16.824 1.00 26.62 452 THR A C 1
ATOM 3444 O O . THR A 1 452 ? -35.321 12.798 -16.184 1.00 26.62 452 THR A O 1
ATOM 3447 N N . GLU A 1 453 ? -33.292 13.650 -16.637 1.00 25.44 453 GLU A N 1
ATOM 3448 C CA . GLU A 1 453 ? -33.445 14.875 -15.825 1.00 25.44 453 GLU A CA 1
ATOM 3449 C C . GLU A 1 453 ? -32.907 16.116 -16.558 1.00 25.44 453 GLU A C 1
ATOM 3451 O O . GLU A 1 453 ? -31.893 16.072 -17.253 1.00 25.44 453 GLU A O 1
ATOM 3456 N N . THR A 1 454 ? -33.652 17.217 -16.425 1.00 24.78 454 THR A N 1
ATOM 3457 C CA . THR A 1 454 ? -33.513 18.497 -17.134 1.00 24.78 454 THR A CA 1
ATOM 3458 C C . THR A 1 454 ? -32.782 19.565 -16.321 1.00 24.78 454 THR A C 1
ATOM 3460 O O . THR A 1 454 ? -33.004 19.727 -15.126 1.00 24.78 454 THR A O 1
ATOM 3463 N N . GLU A 1 455 ? -31.993 20.360 -17.035 1.00 26.53 455 GLU A N 1
ATOM 3464 C CA . GLU A 1 455 ? -31.190 21.501 -16.601 1.00 26.53 455 GLU A CA 1
ATOM 3465 C C . GLU A 1 455 ? -31.971 22.820 -16.787 1.00 26.53 455 GLU A C 1
ATOM 3467 O O . GLU A 1 455 ? -32.470 23.077 -17.883 1.00 26.53 455 GLU A O 1
ATOM 3472 N N . THR A 1 456 ? -32.107 23.679 -15.764 1.00 25.14 456 THR A N 1
ATOM 3473 C CA . THR A 1 456 ? -32.317 25.134 -15.958 1.00 25.14 456 THR A CA 1
ATOM 3474 C C . THR A 1 456 ? -32.114 25.962 -14.679 1.00 25.14 456 THR A C 1
ATOM 3476 O O . THR A 1 456 ? -32.556 25.576 -13.605 1.00 25.14 456 THR A O 1
ATOM 3479 N N . GLU A 1 457 ? -31.503 27.139 -14.880 1.00 26.86 457 GLU A N 1
ATOM 3480 C CA . GLU A 1 457 ? -31.427 28.354 -14.034 1.00 26.86 457 GLU A CA 1
ATOM 3481 C C . GLU A 1 457 ? -30.080 28.690 -13.356 1.00 26.86 457 GLU A C 1
ATOM 3483 O O . GLU A 1 457 ? -29.861 28.521 -12.159 1.00 26.86 457 GLU A O 1
ATOM 3488 N N . ARG A 1 458 ? -29.203 29.333 -14.146 1.00 27.92 458 ARG A N 1
ATOM 3489 C CA . ARG A 1 458 ? -28.299 30.402 -13.688 1.00 27.92 458 ARG A CA 1
ATOM 3490 C C . ARG A 1 458 ? -28.984 31.755 -13.918 1.00 27.92 458 ARG A C 1
ATOM 3492 O O . ARG A 1 458 ? -29.350 32.027 -15.057 1.00 27.92 458 ARG A O 1
ATOM 3499 N N . GLN A 1 459 ? -29.053 32.607 -12.889 1.00 25.03 459 GLN A N 1
ATOM 3500 C CA . GLN A 1 459 ? -28.650 34.033 -12.894 1.00 25.03 459 GLN A CA 1
ATOM 3501 C C . GLN A 1 459 ? -29.137 34.757 -11.623 1.00 25.03 459 GLN A C 1
ATOM 3503 O O . GLN A 1 459 ? -30.331 34.776 -11.342 1.00 25.03 459 GLN A O 1
ATOM 3508 N N . GLY A 1 460 ? -28.227 35.435 -10.905 1.00 22.66 460 GLY A N 1
ATOM 3509 C CA . GLY A 1 460 ? -28.608 36.464 -9.927 1.00 22.66 460 GLY A CA 1
ATOM 3510 C C . GLY A 1 460 ? -27.611 36.758 -8.797 1.00 22.66 460 GLY A C 1
ATOM 3511 O O . GLY A 1 460 ? -27.694 36.146 -7.745 1.00 22.66 460 GLY A O 1
ATOM 3512 N N . ALA A 1 461 ? -26.775 37.781 -9.011 1.00 23.02 461 ALA A N 1
ATOM 3513 C CA . ALA A 1 461 ? -26.192 38.717 -8.032 1.00 23.02 461 ALA A CA 1
ATOM 3514 C C . ALA A 1 461 ? -25.215 38.229 -6.930 1.00 23.02 461 ALA A C 1
ATOM 3516 O O . ALA A 1 461 ? -25.564 37.551 -5.970 1.00 23.02 461 ALA A O 1
ATOM 3517 N N . VAL A 1 462 ? -23.992 38.764 -7.022 1.00 34.31 462 VAL A N 1
ATOM 3518 C CA . VAL A 1 462 ? -22.975 38.851 -5.965 1.00 34.31 462 VAL A CA 1
ATOM 3519 C C . VAL A 1 462 ? -23.417 39.853 -4.886 1.00 34.31 462 VAL A C 1
ATOM 3521 O O . VAL A 1 462 ? -23.636 41.025 -5.190 1.00 34.31 462 VAL A O 1
ATOM 3524 N N . VAL A 1 463 ? -23.480 39.406 -3.625 1.00 26.61 463 VAL A N 1
ATOM 3525 C CA . VAL A 1 463 ? -23.361 40.231 -2.404 1.00 26.61 463 VAL A CA 1
ATOM 3526 C C . VAL A 1 463 ? -22.506 39.436 -1.398 1.00 26.61 463 VAL A C 1
ATOM 3528 O O . VAL A 1 463 ? -22.799 38.259 -1.176 1.00 26.61 463 VAL A O 1
ATOM 3531 N N . PRO A 1 464 ? -21.445 40.021 -0.809 1.00 31.12 464 PRO A N 1
ATOM 3532 C CA . PRO A 1 464 ? -20.482 39.301 0.023 1.00 31.12 464 PRO A CA 1
ATOM 3533 C C . PRO A 1 464 ? -21.024 39.093 1.444 1.00 31.12 464 PRO A C 1
ATOM 3535 O O . PRO A 1 464 ? -21.575 40.016 2.043 1.00 31.12 464 PRO A O 1
ATOM 3538 N N . ALA A 1 465 ? -20.854 37.895 2.007 1.00 28.38 465 ALA A N 1
ATOM 3539 C CA . ALA A 1 465 ? -21.201 37.629 3.401 1.00 28.38 465 ALA A CA 1
ATOM 3540 C C . ALA A 1 465 ? -19.975 37.819 4.308 1.00 28.38 465 ALA A C 1
ATOM 3542 O O . ALA A 1 465 ? -19.062 36.993 4.325 1.00 28.38 465 ALA A O 1
ATOM 3543 N N . GLU A 1 466 ? -19.983 38.904 5.085 1.00 31.80 466 GLU A N 1
ATOM 3544 C CA . GLU A 1 466 ? -19.179 39.049 6.298 1.00 31.80 466 GLU A CA 1
ATOM 3545 C C . GLU A 1 466 ? -19.460 37.898 7.286 1.00 31.80 466 GLU A C 1
ATOM 3547 O O . GLU A 1 466 ? -20.603 37.481 7.470 1.00 31.80 466 GLU A O 1
ATOM 3552 N N . GLY A 1 467 ? -18.410 37.435 7.973 1.00 34.53 467 GLY A N 1
ATOM 3553 C CA . GLY A 1 467 ? -18.521 36.722 9.248 1.00 34.53 467 GLY A CA 1
ATOM 3554 C C . GLY A 1 467 ? -18.933 35.250 9.173 1.00 34.53 467 GLY A C 1
ATOM 3555 O O . GLY A 1 467 ? -20.073 34.898 9.464 1.00 34.53 467 GLY A O 1
ATOM 3556 N N . ARG A 1 468 ? -17.980 34.347 8.919 1.00 39.91 468 ARG A N 1
ATOM 3557 C CA . ARG A 1 468 ? -18.117 32.937 9.316 1.00 39.91 468 ARG A CA 1
ATOM 3558 C C . ARG A 1 468 ? -16.835 32.476 9.995 1.00 39.91 468 ARG A C 1
ATOM 3560 O O . ARG A 1 468 ? -15.798 32.372 9.352 1.00 39.91 468 ARG A O 1
ATOM 3567 N N . ALA A 1 469 ? -16.911 32.268 11.309 1.00 37.72 469 ALA A N 1
ATOM 3568 C CA . ALA A 1 469 ? -15.831 31.649 12.064 1.00 37.72 469 ALA A CA 1
ATOM 3569 C C . ALA A 1 469 ? -15.638 30.202 11.568 1.00 37.72 469 ALA A C 1
ATOM 3571 O O . ALA A 1 469 ? -16.638 29.518 11.325 1.00 37.72 469 ALA A O 1
ATOM 3572 N N . PRO A 1 470 ? -14.395 29.735 11.383 1.00 41.28 470 PRO A N 1
ATOM 3573 C CA . PRO A 1 470 ? -14.132 28.355 10.998 1.00 41.28 470 PRO A CA 1
ATOM 3574 C C . PRO A 1 470 ? -14.544 27.391 12.113 1.00 41.28 470 PRO A C 1
ATOM 3576 O O . PRO A 1 470 ? -14.599 27.745 13.293 1.00 41.28 470 PRO A O 1
ATOM 3579 N N . VAL A 1 471 ? -14.866 26.161 11.722 1.00 42.41 471 VAL A N 1
ATOM 3580 C CA . VAL A 1 471 ? -15.282 25.110 12.652 1.00 42.41 471 VAL A CA 1
ATOM 3581 C C . VAL A 1 471 ? -14.059 24.588 13.397 1.00 42.41 471 VAL A C 1
ATOM 3583 O O . VAL A 1 471 ? -13.231 23.886 12.825 1.00 42.41 471 VAL A O 1
ATOM 3586 N N . VAL A 1 472 ? -13.968 24.912 14.685 1.00 42.06 472 VAL A N 1
ATOM 3587 C CA . VAL A 1 472 ? -12.990 24.325 15.604 1.00 42.06 472 VAL A CA 1
ATOM 3588 C C . VAL A 1 472 ? -13.572 23.008 16.123 1.00 42.06 472 VAL A C 1
ATOM 3590 O O . VAL A 1 472 ? -14.559 23.004 16.859 1.00 42.06 472 VAL A O 1
ATOM 3593 N N . LEU A 1 473 ? -13.014 21.879 15.675 1.00 41.66 473 LEU A N 1
ATOM 3594 C CA . LEU A 1 473 ? -13.518 20.539 16.012 1.00 41.66 473 LEU A CA 1
ATOM 3595 C C . LEU A 1 473 ? -13.147 20.089 17.438 1.00 41.66 473 LEU A C 1
ATOM 3597 O O . LEU A 1 473 ? -13.790 19.169 17.951 1.00 41.66 473 LEU A O 1
ATOM 3601 N N . ASP A 1 474 ? -12.162 20.743 18.062 1.00 43.00 474 ASP A N 1
ATOM 3602 C CA . ASP A 1 474 ? -11.711 20.536 19.442 1.00 43.00 474 ASP A CA 1
ATOM 3603 C C . ASP A 1 474 ? -11.364 21.898 20.084 1.00 43.00 474 ASP A C 1
ATOM 3605 O O . ASP A 1 474 ? -10.536 22.629 19.538 1.00 43.00 474 ASP A O 1
ATOM 3609 N N . PRO A 1 475 ? -11.979 22.265 21.225 1.00 39.91 475 PRO A N 1
ATOM 3610 C CA . PRO A 1 475 ? -11.785 23.562 21.878 1.00 39.91 475 PRO A CA 1
ATOM 3611 C C . PRO A 1 475 ? -10.345 23.857 22.340 1.00 39.91 475 PRO A C 1
ATOM 3613 O O . PRO A 1 475 ? -10.079 24.992 22.732 1.00 39.91 475 PRO A O 1
ATOM 3616 N N . ASN A 1 476 ? -9.428 22.885 22.300 1.00 41.94 476 ASN A N 1
ATOM 3617 C CA . ASN A 1 476 ? -8.009 23.081 22.615 1.00 41.94 476 ASN A CA 1
ATOM 3618 C C . ASN A 1 476 ? -7.165 23.594 21.433 1.00 41.94 476 ASN A C 1
ATOM 3620 O O . ASN A 1 476 ? -5.982 23.868 21.620 1.00 41.94 476 ASN A O 1
ATOM 3624 N N . TYR A 1 477 ? -7.736 23.733 20.233 1.00 46.59 477 TYR A N 1
ATOM 3625 C CA . TYR A 1 477 ? -7.019 24.240 19.059 1.00 46.59 477 TYR A CA 1
ATOM 3626 C C . TYR A 1 477 ? -7.130 25.764 18.954 1.00 46.59 477 TYR A C 1
ATOM 3628 O O . TYR A 1 477 ? -8.222 26.335 19.024 1.00 46.59 477 TYR A O 1
ATOM 3636 N N . SER A 1 478 ? -5.996 26.432 18.738 1.00 53.88 478 SER A N 1
ATOM 3637 C CA . SER A 1 478 ? -5.946 27.846 18.365 1.00 53.88 478 SER A CA 1
ATOM 3638 C C . SER A 1 478 ? -6.174 28.020 16.867 1.00 53.88 478 SER A C 1
ATOM 3640 O O . SER A 1 478 ? -5.687 27.234 16.061 1.00 53.88 478 SER A O 1
ATOM 3642 N N . LEU A 1 479 ? -6.890 29.078 16.491 1.00 60.22 479 LEU A N 1
ATOM 3643 C CA . LEU A 1 479 ? -7.116 29.440 15.098 1.00 60.22 479 LEU A CA 1
ATOM 3644 C C . LEU A 1 479 ? -6.258 30.645 14.715 1.00 60.22 479 LEU A C 1
ATOM 3646 O O . LEU A 1 479 ? -6.350 31.696 15.351 1.00 60.22 479 LEU A O 1
ATOM 3650 N N . GLU A 1 480 ? -5.539 30.526 13.606 1.00 68.25 480 GLU A N 1
ATOM 3651 C CA . GLU A 1 480 ? -4.838 31.629 12.956 1.00 68.25 480 GLU A CA 1
ATOM 3652 C C . GLU A 1 480 ? -5.242 31.718 11.476 1.00 68.25 480 GLU A C 1
ATOM 3654 O O . GLU A 1 480 ? -5.582 30.718 10.843 1.00 68.25 480 GLU A O 1
ATOM 3659 N N . VAL A 1 481 ? -5.259 32.930 10.915 1.00 73.31 481 VAL A N 1
ATOM 3660 C CA . VAL A 1 481 ? -5.541 33.144 9.488 1.00 73.31 481 VAL A CA 1
ATOM 3661 C C . VAL A 1 481 ? -4.215 33.190 8.738 1.00 73.31 481 VAL A C 1
ATOM 3663 O O . VAL A 1 481 ? -3.520 34.199 8.795 1.00 73.31 481 VAL A O 1
ATOM 3666 N N . ALA A 1 482 ? -3.897 32.120 8.008 1.00 74.75 482 ALA A N 1
ATOM 3667 C CA . ALA A 1 482 ? -2.659 32.036 7.231 1.00 74.75 482 ALA A CA 1
ATOM 3668 C C . ALA A 1 482 ? -2.670 32.910 5.966 1.00 74.75 482 ALA A C 1
ATOM 3670 O O . ALA A 1 482 ? -1.645 33.454 5.566 1.00 74.75 482 ALA A O 1
ATOM 3671 N N . TYR A 1 483 ? -3.833 33.068 5.331 1.00 79.88 483 TYR A N 1
ATOM 3672 C CA . TYR A 1 483 ? -3.979 33.851 4.109 1.00 79.88 483 TYR A CA 1
ATOM 3673 C C . TYR A 1 483 ? -5.395 34.406 3.974 1.00 79.88 483 TYR A C 1
ATOM 3675 O O . TYR A 1 483 ? -6.373 33.790 4.406 1.00 79.88 483 TYR A O 1
ATOM 3683 N N . ARG A 1 484 ? -5.508 35.585 3.361 1.00 80.94 484 ARG A N 1
ATOM 3684 C CA . ARG A 1 484 ? -6.786 36.213 3.034 1.00 80.94 484 ARG A CA 1
ATOM 3685 C C . ARG A 1 484 ? -6.697 36.798 1.628 1.00 80.94 484 ARG A C 1
ATOM 3687 O O . ARG A 1 484 ? -6.083 37.844 1.433 1.00 80.94 484 ARG A O 1
ATOM 3694 N N . GLY A 1 485 ? -7.281 36.085 0.672 1.00 77.00 485 GLY A N 1
ATOM 3695 C CA . GLY A 1 485 ? -7.309 36.464 -0.737 1.00 77.00 485 GLY A CA 1
ATOM 3696 C C . GLY A 1 485 ? -8.563 37.238 -1.130 1.00 77.00 485 GLY A C 1
ATOM 3697 O O . GLY A 1 485 ? -9.538 37.319 -0.382 1.00 77.00 485 GLY A O 1
ATOM 3698 N N . ASP A 1 486 ? -8.510 37.799 -2.331 1.00 81.06 486 ASP A N 1
ATOM 3699 C CA . ASP A 1 486 ? -9.616 38.420 -3.064 1.00 81.06 486 ASP A CA 1
ATOM 3700 C C . ASP A 1 486 ? -10.435 37.415 -3.891 1.00 81.06 486 ASP A C 1
ATOM 3702 O O . ASP A 1 486 ? -11.588 37.688 -4.224 1.00 81.06 486 ASP A O 1
ATOM 3706 N N . VAL A 1 487 ? -9.857 36.244 -4.164 1.00 82.44 487 VAL A N 1
ATOM 3707 C CA . VAL A 1 487 ? -10.445 35.154 -4.952 1.00 82.44 487 VAL A CA 1
ATOM 3708 C C . VAL A 1 487 ? -10.592 33.910 -4.067 1.00 82.44 487 VAL A C 1
ATOM 3710 O O . VAL A 1 487 ? -9.714 33.655 -3.235 1.00 82.44 487 VAL A O 1
ATOM 3713 N N . PRO A 1 488 ? -11.671 33.119 -4.216 1.00 78.75 488 PRO A N 1
ATOM 3714 C CA . PRO A 1 488 ? -11.827 31.858 -3.497 1.00 78.75 488 PRO A CA 1
ATOM 3715 C C . PRO A 1 488 ? -10.714 30.853 -3.814 1.00 78.75 488 PRO A C 1
ATOM 3717 O O . PRO A 1 488 ? -10.386 30.621 -4.978 1.00 78.75 488 PRO A O 1
ATOM 3720 N N . LEU A 1 489 ? -10.186 30.194 -2.780 1.00 83.56 489 LEU A N 1
ATOM 3721 C CA . LEU A 1 489 ? -9.241 29.092 -2.960 1.00 83.56 489 LEU A CA 1
ATOM 3722 C C . LEU A 1 489 ? -9.989 27.813 -3.358 1.00 83.56 489 LEU A C 1
ATOM 3724 O O . LEU A 1 489 ? -10.968 27.411 -2.727 1.00 83.56 489 LEU A O 1
ATOM 3728 N N . ASN A 1 490 ? -9.493 27.135 -4.388 1.00 81.88 490 ASN A N 1
ATOM 3729 C CA . ASN A 1 490 ? -10.077 25.908 -4.919 1.00 81.88 490 ASN A CA 1
ATOM 3730 C C . ASN A 1 490 ? -9.492 24.638 -4.294 1.00 81.88 490 ASN A C 1
ATOM 3732 O O . ASN A 1 490 ? -10.199 23.628 -4.202 1.00 81.88 490 ASN A O 1
ATOM 3736 N N . SER A 1 491 ? -8.231 24.676 -3.852 1.00 84.75 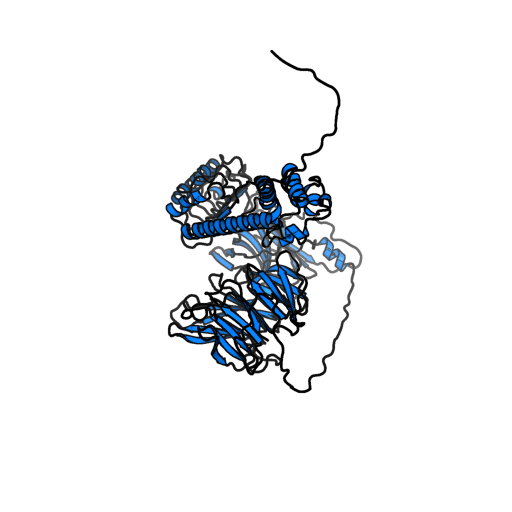491 SER A N 1
ATOM 3737 C CA . SER A 1 491 ? -7.560 23.566 -3.167 1.00 84.75 491 SER A CA 1
ATOM 3738 C C . SER A 1 491 ? -6.329 24.033 -2.397 1.00 84.75 491 SER A C 1
ATOM 3740 O O . SER A 1 491 ? -5.718 25.040 -2.749 1.00 84.75 491 SER A O 1
ATOM 3742 N N . ILE A 1 492 ? -5.955 23.248 -1.384 1.00 85.31 492 ILE A N 1
ATOM 3743 C CA . ILE A 1 492 ? -4.716 23.392 -0.616 1.00 85.31 492 ILE A CA 1
ATOM 3744 C C . ILE A 1 492 ? -3.996 22.039 -0.510 1.00 85.31 492 ILE A C 1
ATOM 3746 O O . ILE A 1 492 ? -4.655 20.999 -0.525 1.00 85.31 492 ILE A O 1
ATOM 3750 N N . ALA A 1 493 ? -2.673 22.067 -0.400 1.00 85.06 493 ALA A N 1
ATOM 3751 C CA . ALA A 1 493 ? -1.776 20.946 -0.121 1.00 85.06 493 ALA A CA 1
ATOM 3752 C C . ALA A 1 493 ? -0.637 21.436 0.789 1.00 85.06 493 ALA A C 1
ATOM 3754 O O . ALA A 1 493 ? -0.476 22.644 0.958 1.00 85.06 493 ALA A O 1
ATOM 3755 N N . VAL A 1 494 ? 0.120 20.525 1.395 1.00 82.31 494 VAL A N 1
ATOM 3756 C CA . VAL A 1 494 ? 1.237 20.865 2.289 1.00 82.31 494 VAL A CA 1
ATOM 3757 C C . VAL A 1 494 ? 2.417 19.937 1.997 1.00 82.31 494 VAL A C 1
ATOM 3759 O O . VAL A 1 494 ? 2.189 18.773 1.662 1.00 82.31 494 VAL A O 1
ATOM 3762 N N . GLY A 1 495 ? 3.638 20.458 2.095 1.00 80.12 495 GLY A N 1
ATOM 3763 C CA . GLY A 1 495 ? 4.890 19.699 2.024 1.00 80.12 495 GLY A CA 1
ATOM 3764 C C . GLY A 1 495 ? 6.111 20.619 2.081 1.00 80.12 495 GLY A C 1
ATOM 3765 O O . GLY A 1 495 ? 5.963 21.841 2.051 1.00 80.12 495 GLY A O 1
ATOM 3766 N N . ASP A 1 496 ? 7.303 20.031 2.152 1.00 83.38 496 ASP A N 1
ATOM 3767 C CA . ASP A 1 496 ? 8.589 20.741 2.249 1.00 83.38 496 ASP A CA 1
ATOM 3768 C C . ASP A 1 496 ? 9.031 21.218 0.857 1.00 83.38 496 ASP A C 1
ATOM 3770 O O . ASP A 1 496 ? 9.861 20.589 0.200 1.00 83.38 496 ASP A O 1
ATOM 3774 N N . VAL A 1 497 ? 8.421 22.292 0.343 1.00 86.19 497 VAL A N 1
ATOM 3775 C CA . VAL A 1 497 ? 8.743 22.828 -0.996 1.00 86.19 497 VAL A CA 1
ATOM 3776 C C . VAL A 1 497 ? 9.921 23.810 -0.953 1.00 86.19 497 VAL A C 1
ATOM 3778 O O . VAL A 1 497 ? 10.552 24.091 -1.980 1.00 86.19 497 VAL A O 1
ATOM 3781 N N . ASP A 1 498 ? 10.247 24.338 0.230 1.00 80.75 498 ASP A N 1
ATOM 3782 C CA . ASP A 1 498 ? 11.406 25.181 0.495 1.00 80.75 498 ASP A CA 1
ATOM 3783 C C . ASP A 1 498 ? 12.303 24.606 1.599 1.00 80.75 498 ASP A C 1
ATOM 3785 O O . ASP A 1 498 ? 12.308 25.079 2.729 1.00 80.75 498 ASP A O 1
ATOM 3789 N N . VAL A 1 499 ? 13.241 23.742 1.198 1.00 74.31 499 VAL A N 1
ATOM 3790 C CA . VAL A 1 499 ? 14.271 23.153 2.085 1.00 74.31 499 VAL A CA 1
ATOM 3791 C C . VAL A 1 499 ? 15.154 24.159 2.842 1.00 74.31 499 VAL A C 1
ATOM 3793 O O . VAL A 1 499 ? 15.987 23.764 3.662 1.00 74.31 499 VAL A O 1
ATOM 3796 N N . THR A 1 500 ? 15.083 25.456 2.520 1.00 69.19 500 THR A N 1
ATOM 3797 C CA . THR A 1 500 ? 15.829 26.508 3.229 1.00 69.19 500 THR A CA 1
ATOM 3798 C C . THR A 1 500 ? 15.056 27.091 4.410 1.00 69.19 500 THR A C 1
ATOM 3800 O O . THR A 1 500 ? 15.660 27.757 5.258 1.00 69.19 500 THR A O 1
ATOM 3803 N N . THR A 1 501 ? 13.755 26.817 4.491 1.00 65.38 501 THR A N 1
ATOM 3804 C CA . THR A 1 501 ? 12.869 27.224 5.576 1.00 65.38 501 THR A CA 1
ATOM 3805 C C . THR A 1 501 ? 12.504 25.980 6.403 1.00 65.38 501 THR A C 1
ATOM 3807 O O . THR A 1 501 ? 12.127 24.963 5.844 1.00 65.38 501 THR A O 1
ATOM 3810 N N . PRO A 1 502 ? 12.674 25.988 7.738 1.00 60.06 502 PRO A N 1
ATOM 3811 C CA . PRO A 1 502 ? 12.246 24.859 8.563 1.00 60.06 502 PRO A CA 1
ATOM 3812 C C . PRO A 1 502 ? 10.716 24.742 8.642 1.00 60.06 502 PRO A C 1
ATOM 3814 O O . PRO A 1 502 ? 10.057 25.725 8.984 1.00 60.06 502 PRO A O 1
ATOM 3817 N N . GLY A 1 503 ? 10.194 23.526 8.455 1.00 65.12 503 GLY A N 1
ATOM 3818 C CA . GLY A 1 503 ? 8.759 23.208 8.507 1.00 65.12 503 GLY A CA 1
ATOM 3819 C C . GLY A 1 503 ? 8.149 23.065 7.112 1.00 65.12 503 GLY A C 1
ATOM 3820 O O . GLY A 1 503 ? 8.768 23.464 6.135 1.00 65.12 503 GLY A O 1
ATOM 3821 N N . ASP A 1 504 ? 6.949 22.492 7.022 1.00 77.31 504 ASP A N 1
ATOM 3822 C CA . ASP A 1 504 ? 6.264 22.336 5.735 1.00 77.31 504 ASP A CA 1
ATOM 3823 C C . ASP A 1 504 ? 5.536 23.631 5.329 1.00 77.31 504 ASP A C 1
ATOM 3825 O O . ASP A 1 504 ? 4.953 24.336 6.160 1.00 77.31 504 ASP A O 1
ATOM 3829 N N . GLU A 1 505 ? 5.481 23.931 4.031 1.00 85.81 505 GLU A N 1
ATOM 3830 C CA . GLU A 1 505 ? 4.716 25.065 3.512 1.00 85.81 505 GLU A CA 1
ATOM 3831 C C . GLU A 1 505 ? 3.319 24.677 3.030 1.00 85.81 505 GLU A C 1
ATOM 3833 O O . GLU A 1 505 ? 3.071 23.590 2.507 1.00 85.81 505 GLU A O 1
ATOM 3838 N N . ILE A 1 506 ? 2.397 25.638 3.107 1.00 87.12 506 ILE A N 1
ATOM 3839 C CA . ILE A 1 506 ? 1.051 25.504 2.557 1.00 87.12 506 ILE A CA 1
ATOM 3840 C C . ILE A 1 506 ? 1.070 25.959 1.102 1.00 87.12 506 ILE A C 1
ATOM 3842 O O . ILE A 1 506 ? 1.390 27.107 0.799 1.00 87.12 506 ILE A O 1
ATOM 3846 N N . VAL A 1 507 ? 0.622 25.096 0.202 1.00 90.62 507 VAL A N 1
ATOM 3847 C CA . VAL A 1 507 ? 0.443 25.416 -1.211 1.00 90.62 507 VAL A CA 1
ATOM 3848 C C . VAL A 1 507 ? -1.041 25.528 -1.523 1.00 90.62 507 VAL A C 1
ATOM 3850 O O . VAL A 1 507 ? -1.818 24.639 -1.183 1.00 90.62 507 VAL A O 1
ATOM 3853 N N . ALA A 1 508 ? -1.455 26.608 -2.182 1.00 90.56 508 ALA A N 1
ATOM 3854 C CA . ALA A 1 508 ? -2.851 26.865 -2.523 1.00 90.56 508 ALA A CA 1
ATOM 3855 C C . ALA A 1 508 ? -3.029 27.253 -3.993 1.00 90.56 508 ALA A C 1
ATOM 3857 O O . ALA A 1 508 ? -2.150 27.866 -4.597 1.00 90.56 508 ALA A O 1
ATOM 3858 N N . VAL A 1 509 ? -4.194 26.922 -4.553 1.00 92.25 509 VAL A N 1
ATOM 3859 C CA . VAL A 1 509 ? -4.599 27.321 -5.910 1.00 92.25 509 VAL A CA 1
ATOM 3860 C C . VAL A 1 509 ? -6.010 27.896 -5.929 1.00 92.25 509 VAL A C 1
ATOM 3862 O O . VAL A 1 509 ? -6.827 27.530 -5.078 1.00 92.25 509 VAL A O 1
ATOM 3865 N N . ASP A 1 510 ? -6.311 28.779 -6.881 1.00 89.19 510 ASP A N 1
ATOM 3866 C CA . ASP A 1 510 ? -7.577 29.525 -6.926 1.00 89.19 510 ASP A CA 1
ATOM 3867 C C . ASP A 1 510 ? -8.260 29.589 -8.306 1.00 89.19 510 ASP A C 1
ATOM 3869 O O . ASP A 1 510 ? -7.779 29.036 -9.301 1.00 89.19 510 ASP A O 1
ATOM 3873 N N . GLU A 1 511 ? -9.424 30.251 -8.336 1.00 87.31 511 GLU A N 1
ATOM 3874 C CA . GLU A 1 511 ? -10.275 30.394 -9.527 1.00 87.31 511 GLU A CA 1
ATOM 3875 C C . GLU A 1 511 ? -9.622 31.219 -10.654 1.00 87.31 511 GLU A C 1
ATOM 3877 O O . GLU A 1 511 ? -9.968 31.045 -11.820 1.00 87.31 511 GLU A O 1
ATOM 3882 N N . GLU A 1 512 ? -8.644 32.071 -10.333 1.00 89.56 512 GLU A N 1
ATOM 3883 C CA . GLU A 1 512 ? -7.874 32.854 -11.313 1.00 89.56 512 GLU A CA 1
ATOM 3884 C C . GLU A 1 512 ? -6.605 32.129 -11.783 1.00 89.56 512 GLU A C 1
ATOM 3886 O O . GLU A 1 512 ? -5.831 32.658 -12.581 1.00 89.56 512 GLU A O 1
ATOM 3891 N N . GLY A 1 513 ? -6.378 30.908 -11.297 1.00 90.69 513 GLY A N 1
ATOM 3892 C CA . GLY A 1 513 ? -5.248 30.087 -11.694 1.00 90.69 513 GLY A CA 1
ATOM 3893 C C . GLY A 1 513 ? -3.924 30.508 -11.062 1.00 90.69 513 GLY A C 1
ATOM 3894 O O . GLY A 1 513 ? -2.866 30.210 -11.628 1.00 90.69 513 GLY A O 1
ATOM 3895 N N . ARG A 1 514 ? -3.952 31.198 -9.914 1.00 94.56 514 ARG A N 1
ATOM 3896 C CA . ARG A 1 514 ? -2.751 31.510 -9.127 1.00 94.56 514 ARG A CA 1
ATOM 3897 C C . ARG A 1 514 ? -2.293 30.275 -8.356 1.00 94.56 514 ARG A C 1
ATOM 3899 O O . ARG A 1 514 ? -3.112 29.501 -7.869 1.00 94.56 514 ARG A O 1
ATOM 3906 N N . VAL A 1 515 ? -0.977 30.120 -8.224 1.00 95.38 515 VAL A N 1
ATOM 3907 C CA . VAL A 1 515 ? -0.337 29.136 -7.340 1.00 95.38 515 VAL A CA 1
ATOM 3908 C C . VAL A 1 515 ? 0.388 29.904 -6.245 1.00 95.38 515 VAL A C 1
ATOM 3910 O O . VAL A 1 515 ? 1.281 30.709 -6.523 1.00 95.38 515 VAL A O 1
ATOM 3913 N N . LEU A 1 516 ? -0.041 29.693 -5.006 1.00 93.56 516 LEU A N 1
ATOM 3914 C CA . LEU A 1 516 ? 0.433 30.398 -3.823 1.00 93.56 516 LEU A CA 1
ATOM 3915 C C . LEU A 1 516 ? 1.230 29.438 -2.947 1.00 93.56 516 LEU A C 1
ATOM 3917 O O . LEU A 1 516 ? 0.751 28.346 -2.656 1.00 93.56 516 LEU A O 1
ATOM 3921 N N . VAL A 1 517 ? 2.396 29.871 -2.482 1.00 91.94 517 VAL A N 1
ATOM 3922 C CA . VAL A 1 517 ? 3.167 29.215 -1.423 1.00 91.94 517 VAL A CA 1
ATOM 3923 C C . VAL A 1 517 ? 3.093 30.110 -0.193 1.00 91.94 517 VAL A C 1
ATOM 3925 O O . VAL A 1 517 ? 3.425 31.294 -0.247 1.00 91.94 517 VAL A O 1
ATOM 3928 N N . ILE A 1 518 ? 2.591 29.575 0.912 1.00 89.19 518 ILE A N 1
ATOM 3929 C CA . ILE A 1 518 ? 2.378 30.288 2.166 1.00 89.19 518 ILE A CA 1
ATOM 3930 C C . ILE A 1 518 ? 3.231 29.602 3.227 1.00 89.19 518 ILE A C 1
ATOM 3932 O O . ILE A 1 518 ? 3.009 28.443 3.567 1.00 89.19 518 ILE A O 1
ATOM 3936 N N . ARG A 1 519 ? 4.192 30.344 3.767 1.00 85.19 519 ARG A N 1
ATOM 3937 C CA . ARG A 1 519 ? 5.166 29.847 4.741 1.00 85.19 519 ARG A CA 1
ATOM 3938 C C . ARG A 1 519 ? 5.009 30.533 6.083 1.00 85.19 519 ARG A C 1
ATOM 3940 O O . ARG A 1 519 ? 4.667 31.721 6.147 1.00 85.19 519 ARG A O 1
ATOM 3947 N N . ARG A 1 520 ? 5.299 29.803 7.156 1.00 80.19 520 ARG A N 1
ATOM 3948 C CA . ARG A 1 520 ? 5.311 30.356 8.509 1.00 80.19 520 ARG A CA 1
ATOM 3949 C C . ARG A 1 520 ? 6.655 31.017 8.800 1.00 80.19 520 ARG A C 1
ATOM 3951 O O . ARG A 1 520 ? 7.716 30.502 8.474 1.00 80.19 520 ARG A O 1
ATOM 3958 N N . THR A 1 521 ? 6.610 32.195 9.409 1.00 78.38 521 THR A N 1
ATOM 3959 C CA . THR A 1 521 ? 7.789 32.947 9.854 1.00 78.38 521 THR A CA 1
ATOM 3960 C C . THR A 1 521 ? 7.616 33.360 11.310 1.00 78.38 521 THR A C 1
ATOM 3962 O O . THR A 1 521 ? 6.507 33.339 11.842 1.00 78.38 521 THR A O 1
ATOM 3965 N N . ALA A 1 522 ? 8.689 33.841 11.942 1.00 72.12 522 ALA A N 1
ATOM 3966 C CA . ALA A 1 522 ? 8.633 34.371 13.309 1.00 72.12 522 ALA A CA 1
ATOM 3967 C C . ALA A 1 522 ? 7.624 35.530 13.496 1.00 72.12 522 ALA A C 1
ATOM 3969 O O . ALA A 1 522 ? 7.258 35.849 14.624 1.00 72.12 522 ALA A O 1
ATOM 3970 N N . SER A 1 523 ? 7.187 36.178 12.409 1.00 74.50 523 SER A N 1
ATOM 3971 C CA . SER A 1 523 ? 6.216 37.281 12.409 1.00 74.50 523 SER A CA 1
ATOM 3972 C C . SER A 1 523 ? 4.818 36.896 11.897 1.00 74.50 523 SER A C 1
ATOM 3974 O O . SER A 1 523 ? 4.005 37.789 11.661 1.00 74.50 523 SER A O 1
ATOM 3976 N N . GLY A 1 524 ? 4.540 35.601 11.708 1.00 77.75 524 GLY A N 1
ATOM 3977 C CA . GLY A 1 524 ? 3.294 35.077 11.132 1.00 77.75 524 GLY A CA 1
ATOM 3978 C C . GLY A 1 524 ? 3.489 34.514 9.722 1.00 77.75 524 GLY A C 1
ATOM 3979 O O . GLY A 1 524 ? 4.602 34.151 9.337 1.00 77.75 524 GLY A O 1
ATOM 3980 N N . PHE A 1 525 ? 2.416 34.442 8.937 1.00 83.31 525 PHE A N 1
ATOM 3981 C CA . PHE A 1 525 ? 2.448 33.855 7.596 1.00 83.31 525 PHE A CA 1
ATOM 3982 C C . PHE A 1 525 ? 2.870 34.851 6.511 1.00 83.31 525 PHE A C 1
ATOM 3984 O O . PHE A 1 525 ? 2.449 36.009 6.496 1.00 83.31 525 PHE A O 1
ATOM 3991 N N . VAL A 1 526 ? 3.692 34.376 5.577 1.00 85.50 526 VAL A N 1
ATOM 3992 C CA . VAL A 1 526 ? 4.124 35.114 4.386 1.00 85.50 526 VAL A CA 1
ATOM 3993 C C . VAL A 1 526 ? 3.705 34.330 3.152 1.00 85.50 526 VAL A C 1
ATOM 3995 O O . VAL A 1 526 ? 3.954 33.132 3.072 1.00 85.50 526 VAL A O 1
ATOM 3998 N N . THR A 1 527 ? 3.097 35.012 2.184 1.00 89.25 527 THR A N 1
ATOM 3999 C CA . THR A 1 527 ? 2.627 34.409 0.932 1.00 89.25 527 THR A CA 1
ATOM 4000 C C . THR A 1 527 ? 3.465 34.872 -0.250 1.00 89.25 527 THR A C 1
ATOM 4002 O O . THR A 1 527 ? 3.729 36.064 -0.407 1.00 89.25 527 THR A O 1
ATOM 4005 N N . GLU A 1 528 ? 3.825 33.928 -1.106 1.00 91.19 528 GLU A N 1
ATOM 4006 C CA . GLU A 1 528 ? 4.452 34.129 -2.403 1.00 91.19 528 GLU A CA 1
ATOM 4007 C C . GLU A 1 528 ? 3.529 33.578 -3.495 1.00 91.19 528 GLU A C 1
ATOM 4009 O O . GLU A 1 528 ? 3.033 32.459 -3.392 1.00 91.19 528 GLU A O 1
ATOM 4014 N N . THR A 1 529 ? 3.285 34.352 -4.552 1.00 93.88 529 THR A N 1
ATOM 4015 C CA . THR A 1 529 ? 2.625 33.842 -5.760 1.00 93.88 529 THR A CA 1
ATOM 4016 C C . THR A 1 529 ? 3.701 33.377 -6.727 1.00 93.88 529 THR A C 1
ATOM 4018 O O . THR A 1 529 ? 4.380 34.206 -7.330 1.00 93.88 529 THR A O 1
ATOM 4021 N N . ILE A 1 530 ? 3.852 32.063 -6.876 1.00 93.88 530 ILE A N 1
ATOM 4022 C CA . ILE A 1 530 ? 4.918 31.472 -7.698 1.00 93.88 530 ILE A CA 1
ATOM 4023 C C . ILE A 1 530 ? 4.522 31.369 -9.173 1.00 93.88 530 ILE A C 1
ATOM 4025 O O . ILE A 1 530 ? 5.381 31.343 -10.051 1.00 93.88 530 ILE A O 1
ATOM 4029 N N . ALA A 1 531 ? 3.217 31.342 -9.459 1.00 93.12 531 ALA A N 1
ATOM 4030 C CA . ALA A 1 531 ? 2.692 31.322 -10.816 1.00 93.12 531 ALA A CA 1
ATOM 4031 C C . ALA A 1 531 ? 1.288 31.931 -10.897 1.00 93.12 531 ALA A C 1
ATOM 4033 O O . ALA A 1 531 ? 0.519 31.929 -9.934 1.00 93.12 531 ALA A O 1
ATOM 4034 N N . THR A 1 532 ? 0.936 32.434 -12.078 1.00 92.56 532 THR A N 1
ATOM 4035 C CA . THR A 1 532 ? -0.435 32.795 -12.456 1.00 92.56 532 THR A CA 1
ATOM 4036 C C . THR A 1 532 ? -0.680 32.255 -13.849 1.00 92.56 532 THR A C 1
ATOM 4038 O O . THR A 1 532 ? 0.050 32.574 -14.787 1.00 92.56 532 THR A O 1
ATOM 4041 N N . THR A 1 533 ? -1.666 31.379 -13.963 1.00 87.25 533 THR A N 1
ATOM 4042 C CA . THR A 1 533 ? -1.934 30.614 -15.178 1.00 87.25 533 THR A CA 1
ATOM 4043 C C . THR A 1 533 ? -3.133 31.202 -15.923 1.00 87.25 533 THR A C 1
ATOM 4045 O O . THR A 1 533 ? -3.829 32.070 -15.410 1.00 87.25 533 THR A O 1
ATOM 4048 N N . GLY A 1 534 ? -3.350 30.791 -17.174 1.00 83.44 534 GLY A N 1
ATOM 4049 C CA . GLY A 1 534 ? -4.436 31.340 -17.998 1.00 83.44 534 GLY A CA 1
ATOM 4050 C C . GLY A 1 534 ? -5.832 30.803 -17.662 1.00 83.44 534 GLY A C 1
ATOM 4051 O O . GLY A 1 534 ? -6.816 31.307 -18.205 1.00 83.44 534 GLY A O 1
ATOM 4052 N N . GLY A 1 535 ? -5.931 29.763 -16.830 1.00 88.06 535 GLY A N 1
ATOM 4053 C CA . GLY A 1 535 ? -7.172 29.044 -16.558 1.00 88.06 535 GLY A CA 1
ATOM 4054 C C . GLY A 1 535 ? -7.322 28.663 -15.094 1.00 88.06 535 GLY A C 1
ATOM 4055 O O . GLY A 1 535 ? -6.348 28.585 -14.350 1.00 88.06 535 GLY A O 1
ATOM 4056 N N . GLU A 1 536 ? -8.565 28.428 -14.692 1.00 92.12 536 GLU A N 1
ATOM 4057 C CA . GLU A 1 536 ? -8.922 28.067 -13.322 1.00 92.12 536 GLU A CA 1
ATOM 4058 C C . GLU A 1 536 ? -8.209 26.778 -12.881 1.00 92.12 536 GLU A C 1
ATOM 4060 O O . GLU A 1 536 ? -8.284 25.746 -13.557 1.00 92.12 536 GLU A O 1
ATOM 4065 N N . LEU A 1 537 ? -7.562 26.817 -11.712 1.00 94.06 537 LEU A N 1
ATOM 4066 C CA . LEU A 1 537 ? -6.935 25.651 -11.093 1.00 94.06 537 LEU A CA 1
ATOM 4067 C C . LEU A 1 537 ? -7.879 25.042 -10.052 1.00 94.06 537 LEU A C 1
ATOM 4069 O O . LEU A 1 537 ? -8.434 25.735 -9.204 1.00 94.06 537 LEU A O 1
ATOM 4073 N N . VAL A 1 538 ? -8.069 23.727 -10.117 1.00 89.44 538 VAL A N 1
ATOM 4074 C CA . VAL A 1 538 ? -9.115 22.988 -9.394 1.00 89.44 538 VAL A CA 1
ATOM 4075 C C . VAL A 1 538 ? -8.570 22.199 -8.207 1.00 89.44 538 VAL A C 1
ATOM 4077 O O . VAL A 1 538 ? -9.242 22.120 -7.172 1.00 89.44 538 VAL A O 1
ATOM 4080 N N . GLN A 1 539 ? -7.385 21.597 -8.339 1.00 91.44 539 GLN A N 1
ATOM 4081 C CA . GLN A 1 539 ? -6.744 20.835 -7.266 1.00 91.44 539 GLN A CA 1
ATOM 4082 C C . GLN A 1 539 ? -5.221 20.995 -7.295 1.00 91.44 539 GLN A C 1
ATOM 4084 O O . GLN A 1 539 ? -4.631 21.197 -8.354 1.00 91.44 539 GLN A O 1
ATOM 4089 N N . VAL A 1 540 ? -4.593 20.897 -6.123 1.00 92.69 540 VAL A N 1
ATOM 4090 C CA . VAL A 1 540 ? -3.134 20.872 -5.972 1.00 92.69 540 VAL A CA 1
ATOM 4091 C C . VAL A 1 540 ? -2.713 19.700 -5.090 1.00 92.69 540 VAL A C 1
ATOM 4093 O O . VAL A 1 540 ? -3.441 19.331 -4.168 1.00 92.69 540 VAL A O 1
ATOM 4096 N N . ALA A 1 541 ? -1.558 19.115 -5.391 1.00 92.44 541 ALA A N 1
ATOM 4097 C CA . ALA A 1 541 ? -0.873 18.122 -4.574 1.00 92.44 541 ALA A CA 1
ATOM 4098 C C . ALA A 1 541 ? 0.619 18.466 -4.489 1.00 92.44 541 ALA A C 1
ATOM 4100 O O . ALA A 1 541 ? 1.168 19.057 -5.419 1.00 92.44 541 ALA A O 1
ATOM 4101 N N . VAL A 1 542 ? 1.252 18.095 -3.379 1.00 90.50 542 VAL A N 1
ATOM 4102 C CA . VAL A 1 542 ? 2.679 18.314 -3.118 1.00 90.50 542 VAL A CA 1
ATOM 4103 C C . VAL A 1 542 ? 3.324 16.972 -2.802 1.00 90.50 542 VAL A C 1
ATOM 4105 O O . VAL A 1 542 ? 2.693 16.115 -2.179 1.00 90.50 542 VAL A O 1
ATOM 4108 N N . GLY A 1 543 ? 4.548 16.776 -3.273 1.00 87.56 543 GLY A N 1
ATOM 4109 C CA . GLY A 1 543 ? 5.384 15.662 -2.854 1.00 87.56 543 GLY A CA 1
ATOM 4110 C C . GLY A 1 543 ? 6.589 15.482 -3.758 1.00 87.56 543 GLY A C 1
ATOM 4111 O O . GLY A 1 543 ? 6.634 15.981 -4.881 1.00 87.56 543 GLY A O 1
ATOM 4112 N N . ASN A 1 544 ? 7.557 14.714 -3.277 1.00 86.00 544 ASN A N 1
ATOM 4113 C CA . ASN A 1 544 ? 8.789 14.476 -4.002 1.00 86.00 544 ASN A CA 1
ATOM 4114 C C . ASN A 1 544 ? 8.554 13.644 -5.276 1.00 86.00 544 ASN A C 1
ATOM 4116 O O . ASN A 1 544 ? 8.342 12.430 -5.194 1.00 86.00 544 ASN A O 1
ATOM 4120 N N . LEU A 1 545 ? 8.605 14.297 -6.435 1.00 85.38 545 LEU A N 1
ATOM 4121 C CA . LEU A 1 545 ? 8.521 13.754 -7.792 1.00 85.38 545 LEU A CA 1
ATOM 4122 C C . LEU A 1 545 ? 9.870 13.804 -8.509 1.00 85.38 545 LEU A C 1
ATOM 4124 O O . LEU A 1 545 ? 10.143 12.947 -9.348 1.00 85.38 545 LEU A O 1
ATOM 4128 N N . TYR A 1 546 ? 10.722 14.772 -8.176 1.00 83.38 546 TYR A N 1
ATOM 4129 C CA . TYR A 1 546 ? 11.988 15.014 -8.842 1.00 83.38 546 TYR A CA 1
ATOM 4130 C C . TYR A 1 546 ? 13.160 14.965 -7.865 1.00 83.38 546 TYR A C 1
ATOM 4132 O O . TYR A 1 546 ? 13.837 15.945 -7.584 1.00 83.38 546 TYR A O 1
ATOM 4140 N N . GLY A 1 547 ? 13.481 13.753 -7.417 1.00 74.88 547 GLY A N 1
ATOM 4141 C CA . GLY A 1 547 ? 14.403 13.513 -6.304 1.00 74.88 547 GLY A CA 1
ATOM 4142 C C . GLY A 1 547 ? 15.829 14.035 -6.376 1.00 74.88 547 GLY A C 1
ATOM 4143 O O . GLY A 1 547 ? 16.553 13.908 -5.392 1.00 74.88 547 GLY A O 1
ATOM 4144 N N . SER A 1 548 ? 16.260 14.555 -7.521 1.00 75.06 548 SER A N 1
ATOM 4145 C CA . SER A 1 548 ? 17.548 15.229 -7.661 1.00 75.06 548 SER A CA 1
ATOM 4146 C C . SER A 1 548 ? 17.475 16.735 -7.397 1.00 75.06 548 SER A C 1
ATOM 4148 O O . SER A 1 548 ? 18.509 17.386 -7.511 1.00 75.06 548 SER A O 1
ATOM 4150 N N . HIS A 1 549 ? 16.294 17.290 -7.117 1.00 80.50 549 HIS A N 1
ATOM 4151 C CA . HIS A 1 549 ? 16.058 18.715 -6.899 1.00 80.50 549 HIS A CA 1
ATOM 4152 C C . HIS A 1 549 ? 15.689 19.002 -5.439 1.00 80.50 549 HIS A C 1
ATOM 4154 O O . HIS A 1 549 ? 15.260 18.098 -4.717 1.00 80.50 549 HIS A O 1
ATOM 4160 N N . PRO A 1 550 ? 15.959 20.229 -4.963 1.00 76.69 550 PRO A N 1
ATOM 4161 C CA . PRO A 1 550 ? 15.622 20.626 -3.605 1.00 76.69 550 PRO A CA 1
ATOM 4162 C C . PRO A 1 550 ? 14.106 20.766 -3.421 1.00 76.69 550 PRO A C 1
ATOM 4164 O O . PRO A 1 550 ? 13.462 21.505 -4.163 1.00 76.69 550 PRO A O 1
ATOM 4167 N N . GLY A 1 551 ? 13.596 20.145 -2.360 1.00 84.50 551 GLY A N 1
ATOM 4168 C CA . GLY A 1 551 ? 12.205 20.253 -1.924 1.00 84.50 551 GLY A CA 1
ATOM 4169 C C . GLY A 1 551 ? 11.257 19.302 -2.645 1.00 84.50 551 GLY A C 1
ATOM 4170 O O . GLY A 1 551 ? 11.657 18.521 -3.507 1.00 84.50 551 GLY A O 1
ATOM 4171 N N . ASP A 1 552 ? 9.998 19.361 -2.238 1.00 89.88 552 ASP A N 1
ATOM 4172 C CA . ASP A 1 552 ? 8.876 18.690 -2.865 1.00 89.88 552 ASP A CA 1
ATOM 4173 C C . ASP A 1 552 ? 8.357 19.489 -4.067 1.00 89.88 552 ASP A C 1
ATOM 4175 O O . ASP A 1 552 ? 8.343 20.723 -4.089 1.00 89.88 552 ASP A O 1
ATOM 4179 N N . GLU A 1 553 ? 7.860 18.773 -5.072 1.00 92.69 553 GLU A N 1
ATOM 4180 C CA . GLU A 1 553 ? 7.252 19.380 -6.247 1.00 92.69 553 GLU A CA 1
ATOM 4181 C C . GLU A 1 553 ? 5.770 19.670 -6.044 1.00 92.69 553 GLU A C 1
ATOM 4183 O O . GLU A 1 553 ? 5.031 18.916 -5.408 1.00 92.69 553 GLU A O 1
ATOM 4188 N N . ILE A 1 554 ? 5.311 20.745 -6.683 1.00 94.75 554 ILE A N 1
ATOM 4189 C CA . ILE A 1 554 ? 3.916 21.178 -6.669 1.00 94.75 554 ILE A CA 1
ATOM 4190 C C . ILE A 1 554 ? 3.257 20.732 -7.967 1.00 94.75 554 ILE A C 1
ATOM 4192 O O . ILE A 1 554 ? 3.671 21.164 -9.038 1.00 94.75 554 ILE A O 1
ATOM 4196 N N . VAL A 1 555 ? 2.188 19.939 -7.897 1.00 95.44 555 VAL A N 1
ATOM 4197 C CA . VAL A 1 555 ? 1.357 19.582 -9.057 1.00 95.44 555 VAL A CA 1
ATOM 4198 C C . VAL A 1 555 ? -0.008 20.244 -8.938 1.00 95.44 555 VAL A C 1
ATOM 4200 O O . VAL A 1 555 ? -0.838 19.830 -8.131 1.00 95.44 555 VAL A O 1
ATOM 4203 N N . ALA A 1 556 ? -0.258 21.255 -9.766 1.00 96.12 556 ALA A N 1
ATOM 4204 C CA . ALA A 1 556 ? -1.532 21.954 -9.865 1.00 96.12 556 ALA A CA 1
ATOM 4205 C C . ALA A 1 556 ? -2.287 21.535 -11.132 1.00 96.12 556 ALA A C 1
ATOM 4207 O O . ALA A 1 556 ? -1.722 21.509 -12.228 1.00 96.12 556 ALA A O 1
ATOM 4208 N N . VAL A 1 557 ? -3.574 21.217 -10.997 1.00 96.12 557 VAL A N 1
ATOM 4209 C CA . VAL A 1 557 ? -4.414 20.744 -12.103 1.00 96.12 557 VAL A CA 1
ATOM 4210 C C . VAL A 1 557 ? -5.676 21.578 -12.265 1.00 96.12 557 VAL A C 1
ATOM 4212 O O . VAL A 1 557 ? -6.217 22.079 -11.281 1.00 96.12 557 VAL A O 1
ATOM 4215 N N . GLY A 1 558 ? -6.158 21.721 -13.499 1.00 94.69 558 GLY A N 1
ATOM 4216 C CA . GLY A 1 558 ? -7.358 22.498 -13.812 1.00 94.69 558 GLY A CA 1
ATOM 4217 C C . GLY A 1 558 ? -7.553 22.701 -15.309 1.00 94.69 558 GLY A C 1
ATOM 4218 O O . GLY A 1 558 ? -7.353 21.767 -16.091 1.00 94.69 558 GLY A O 1
ATOM 4219 N N . MET A 1 559 ? -7.946 23.910 -15.705 1.00 94.25 559 MET A N 1
ATOM 4220 C CA . MET A 1 559 ? -8.045 24.345 -17.099 1.00 94.25 559 MET A CA 1
ATOM 4221 C C . MET A 1 559 ? -6.741 24.974 -17.582 1.00 94.25 559 MET A C 1
ATOM 4223 O O . MET A 1 559 ? -6.021 25.631 -16.833 1.00 94.25 559 MET A O 1
ATOM 4227 N N . ALA A 1 560 ? -6.438 24.800 -18.866 1.00 90.00 560 ALA A N 1
ATOM 4228 C CA . ALA A 1 560 ? -5.340 25.513 -19.509 1.00 90.00 560 ALA A CA 1
ATOM 4229 C C . ALA A 1 560 ? -5.642 27.011 -19.624 1.00 90.00 560 ALA A C 1
ATOM 4231 O O . ALA A 1 560 ? -4.768 27.832 -19.333 1.00 90.00 560 ALA A O 1
ATOM 4232 N N . GLU A 1 561 ? -6.876 27.330 -20.022 1.00 91.06 561 GLU A N 1
ATOM 4233 C CA . GLU A 1 561 ? -7.414 28.677 -20.184 1.00 91.06 561 GLU A CA 1
ATOM 4234 C C . GLU A 1 561 ? -8.890 28.714 -19.771 1.00 91.06 561 GLU A C 1
ATOM 4236 O O . GLU A 1 561 ? -9.623 27.750 -19.997 1.00 91.06 561 GLU A O 1
ATOM 4241 N N . GLY A 1 562 ? -9.323 29.841 -19.204 1.00 88.19 562 GLY A N 1
ATOM 4242 C CA . GLY A 1 562 ? -10.724 30.068 -18.847 1.00 88.19 562 GLY A CA 1
ATOM 4243 C C . GLY A 1 562 ? -11.206 29.297 -17.607 1.00 88.19 562 GLY A C 1
ATOM 4244 O O . GLY A 1 562 ? -10.421 28.628 -16.929 1.00 88.19 562 GLY A O 1
ATOM 4245 N N . PRO A 1 563 ? -12.499 29.427 -17.264 1.00 88.56 563 PRO A N 1
ATOM 4246 C CA . PRO A 1 563 ? -13.072 28.823 -16.065 1.00 88.56 563 PRO A CA 1
ATOM 4247 C C . PRO A 1 563 ? -13.318 27.316 -16.237 1.00 88.56 563 PRO A C 1
ATOM 4249 O O . PRO A 1 563 ? -13.674 26.847 -17.318 1.00 88.56 563 PRO A O 1
ATOM 4252 N N . ALA A 1 564 ? -13.260 26.553 -15.144 1.00 83.44 564 ALA A N 1
ATOM 4253 C CA . ALA A 1 564 ? -13.482 25.102 -15.130 1.00 83.44 564 ALA A CA 1
ATOM 4254 C C . ALA A 1 564 ? -14.923 24.690 -15.478 1.00 83.44 564 ALA A C 1
ATOM 4256 O O . ALA A 1 564 ? -15.197 23.514 -15.714 1.00 83.44 564 ALA A O 1
ATOM 4257 N N . SER A 1 565 ? -15.859 25.645 -15.526 1.00 79.06 565 SER A N 1
ATOM 4258 C CA . SER A 1 565 ? -17.225 25.395 -16.001 1.00 79.06 565 SER A CA 1
ATOM 4259 C C . SER A 1 565 ? -17.363 25.351 -17.526 1.00 79.06 565 SER A C 1
ATOM 4261 O O . SER A 1 565 ? -18.440 25.019 -18.019 1.00 79.06 565 SER A O 1
ATOM 4263 N N . GLU A 1 566 ? -16.313 25.708 -18.266 1.00 78.81 566 GLU A N 1
ATOM 4264 C CA . GLU A 1 566 ? -16.297 25.701 -19.728 1.00 78.81 566 GLU A CA 1
ATOM 4265 C C . GLU A 1 566 ? -15.549 24.482 -20.281 1.00 78.81 566 GLU A C 1
ATOM 4267 O O . GLU A 1 566 ? -14.669 23.903 -19.646 1.00 78.81 566 GLU A O 1
ATOM 4272 N N . SER A 1 567 ? -15.913 24.067 -21.495 1.00 79.12 567 SER A N 1
ATOM 4273 C CA . SER A 1 567 ? -15.200 23.010 -22.209 1.00 79.12 567 SER A CA 1
ATOM 4274 C C . SER A 1 567 ? -13.912 23.556 -22.820 1.00 79.12 567 SER A C 1
ATOM 4276 O O . SER A 1 567 ? -13.947 24.561 -23.528 1.00 79.12 567 SER A O 1
ATOM 4278 N N . GLY A 1 568 ? -12.801 22.854 -22.646 1.00 82.81 568 GLY A N 1
ATOM 4279 C CA . GLY A 1 568 ? -11.513 23.253 -23.200 1.00 82.81 568 GLY A CA 1
ATOM 4280 C C . GLY A 1 568 ? -10.401 22.307 -22.767 1.00 82.81 568 GLY A C 1
ATOM 4281 O O . GLY A 1 568 ? -10.659 21.286 -22.125 1.00 82.81 568 GLY A O 1
ATOM 4282 N N . LEU A 1 569 ? -9.165 22.658 -23.122 1.00 88.75 569 LEU A N 1
ATOM 4283 C CA . LEU A 1 569 ? -7.993 21.908 -22.683 1.00 88.75 569 LEU A CA 1
ATOM 4284 C C . LEU A 1 569 ? -7.856 22.021 -21.162 1.00 88.75 569 LEU A C 1
ATOM 4286 O O . LEU A 1 569 ? -7.913 23.117 -20.604 1.00 88.75 569 LEU A O 1
ATOM 4290 N N . GLY A 1 570 ? -7.642 20.890 -20.503 1.00 92.56 570 GLY A N 1
ATOM 4291 C CA . GLY A 1 570 ? -7.171 20.866 -19.131 1.00 92.56 570 GLY A CA 1
ATOM 4292 C C . GLY A 1 570 ? -5.684 21.189 -19.049 1.00 92.56 570 GLY A C 1
ATOM 4293 O O . GLY A 1 570 ? -4.983 21.281 -20.058 1.00 92.56 570 GLY A O 1
ATOM 4294 N N . ALA A 1 571 ? -5.191 21.315 -17.826 1.00 93.00 571 ALA A N 1
ATOM 4295 C CA . ALA A 1 571 ? -3.781 21.495 -17.535 1.00 93.00 571 ALA A CA 1
ATOM 4296 C C . ALA A 1 571 ? -3.362 20.661 -16.327 1.00 93.00 571 ALA A C 1
ATOM 4298 O O . ALA A 1 571 ? -4.081 20.575 -15.333 1.00 93.00 571 ALA A O 1
ATOM 4299 N N . ILE A 1 572 ? -2.171 20.081 -16.430 1.00 95.25 572 ILE A N 1
ATOM 4300 C CA . ILE A 1 572 ? -1.376 19.543 -15.330 1.00 95.25 572 ILE A CA 1
ATOM 4301 C C . ILE A 1 572 ? -0.086 20.345 -15.342 1.00 95.25 572 ILE A C 1
ATOM 4303 O O . ILE A 1 572 ? 0.678 20.242 -16.298 1.00 95.25 572 ILE A O 1
ATOM 4307 N N . ARG A 1 573 ? 0.125 21.179 -14.329 1.00 93.94 573 ARG A N 1
ATOM 4308 C CA . ARG A 1 573 ? 1.290 22.053 -14.203 1.00 93.94 573 ARG A CA 1
ATOM 4309 C C . ARG A 1 573 ? 2.091 21.610 -12.998 1.00 93.94 573 ARG A C 1
ATOM 4311 O O . ARG A 1 573 ? 1.563 21.581 -11.888 1.00 93.94 573 ARG A O 1
ATOM 4318 N N . THR A 1 574 ? 3.344 21.258 -13.226 1.00 93.75 574 THR A N 1
ATOM 4319 C CA . THR A 1 574 ? 4.268 20.865 -12.176 1.00 93.75 574 THR A CA 1
ATOM 4320 C C . THR A 1 574 ? 5.343 21.917 -12.016 1.00 93.75 574 THR A C 1
ATOM 4322 O O . THR A 1 574 ? 6.017 22.273 -12.983 1.00 93.75 574 THR A O 1
ATOM 4325 N N . PHE A 1 575 ? 5.490 22.398 -10.789 1.00 93.19 575 PHE A N 1
ATOM 4326 C CA . PHE A 1 575 ? 6.497 23.366 -10.396 1.00 93.19 575 PHE A CA 1
ATOM 4327 C C . PHE A 1 575 ? 7.523 22.662 -9.526 1.00 93.19 575 PHE A C 1
ATOM 4329 O O . PHE A 1 575 ? 7.168 21.981 -8.564 1.00 93.19 575 PHE A O 1
ATOM 4336 N N . TYR A 1 576 ? 8.787 22.831 -9.880 1.00 90.62 576 TYR A N 1
ATOM 4337 C CA . TYR A 1 576 ? 9.911 22.325 -9.109 1.00 90.62 576 TYR A CA 1
ATOM 4338 C C . TYR A 1 576 ? 10.929 23.441 -8.931 1.00 90.62 576 TYR A C 1
ATOM 4340 O O . TYR A 1 576 ? 10.988 24.387 -9.730 1.00 90.62 576 TYR A O 1
ATOM 4348 N N . ARG A 1 577 ? 11.721 23.341 -7.868 1.00 87.50 577 ARG A N 1
ATOM 4349 C CA . ARG A 1 577 ? 12.714 24.357 -7.555 1.00 87.50 577 ARG A CA 1
ATOM 4350 C C . ARG A 1 577 ? 14.067 23.972 -8.122 1.00 87.50 577 ARG A C 1
ATOM 4352 O O . ARG A 1 577 ? 14.584 22.882 -7.895 1.00 87.50 577 ARG A O 1
ATOM 4359 N N . GLU A 1 578 ? 14.656 24.884 -8.878 1.00 84.81 578 GLU A N 1
ATOM 4360 C CA . GLU A 1 578 ? 16.019 24.728 -9.360 1.00 84.81 578 GLU A CA 1
ATOM 4361 C C . GLU A 1 578 ? 17.010 24.895 -8.202 1.00 84.81 578 GLU A C 1
ATOM 4363 O O . GLU A 1 578 ? 16.739 25.560 -7.202 1.00 84.81 578 GLU A O 1
ATOM 4368 N N . HIS A 1 579 ? 18.220 24.362 -8.358 1.00 80.19 579 HIS A N 1
ATOM 4369 C CA . HIS A 1 579 ? 19.290 24.534 -7.365 1.00 80.19 579 HIS A CA 1
ATOM 4370 C C . HIS A 1 579 ? 19.687 26.009 -7.153 1.00 80.19 579 HIS A C 1
ATOM 4372 O O . HIS A 1 579 ? 20.297 26.349 -6.141 1.00 80.19 579 HIS A O 1
ATOM 4378 N N . SER A 1 580 ? 19.355 26.891 -8.105 1.00 80.81 580 SER A N 1
ATOM 4379 C CA . SER A 1 580 ? 19.494 28.348 -7.978 1.00 80.81 580 SER A CA 1
ATOM 4380 C C . SER A 1 580 ? 18.467 28.979 -7.031 1.00 80.81 580 SER A C 1
ATOM 4382 O O . SER A 1 580 ? 18.634 30.135 -6.648 1.00 80.81 580 SER A O 1
ATOM 4384 N N . GLY A 1 581 ? 17.415 28.242 -6.668 1.00 81.25 581 GLY A N 1
ATOM 4385 C CA . GLY A 1 581 ? 16.270 28.710 -5.895 1.00 81.25 581 GLY A CA 1
ATOM 4386 C C . GLY A 1 581 ? 15.106 29.237 -6.741 1.00 81.25 581 GLY A C 1
ATOM 4387 O O . GLY A 1 581 ? 14.076 29.572 -6.159 1.00 81.25 581 GLY A O 1
ATOM 4388 N N . GLU A 1 582 ? 15.245 29.308 -8.070 1.00 87.25 582 GLU A N 1
ATOM 4389 C CA . GLU A 1 582 ? 14.180 29.744 -8.986 1.00 87.25 582 GLU A CA 1
ATOM 4390 C C . GLU A 1 582 ? 13.148 28.636 -9.244 1.00 87.25 582 GLU A C 1
ATOM 4392 O O . GLU A 1 582 ? 13.480 27.450 -9.275 1.00 87.25 582 GLU A O 1
ATOM 4397 N N . TRP A 1 583 ? 11.896 29.033 -9.470 1.00 90.06 583 TRP A N 1
ATOM 4398 C CA . TRP A 1 583 ? 10.819 28.122 -9.848 1.00 90.06 583 TRP A CA 1
ATOM 4399 C C . TRP A 1 583 ? 10.837 27.834 -11.344 1.00 90.06 583 TRP A C 1
ATOM 4401 O O . TRP A 1 583 ? 10.869 28.757 -12.161 1.00 90.06 583 TRP A O 1
ATOM 4411 N N . THR A 1 584 ? 10.736 26.555 -11.700 1.00 89.75 584 THR A N 1
ATOM 4412 C CA . THR A 1 584 ? 10.528 26.126 -13.084 1.00 89.75 584 THR A CA 1
ATOM 4413 C C . THR A 1 584 ? 9.207 25.389 -13.216 1.00 89.75 584 THR A C 1
ATOM 4415 O O . THR A 1 584 ? 8.874 24.534 -12.399 1.00 89.75 584 THR A O 1
ATOM 4418 N N . GLU A 1 585 ? 8.464 25.718 -14.271 1.00 90.75 585 GLU A N 1
ATOM 4419 C CA . GLU A 1 585 ? 7.196 25.083 -14.618 1.00 90.75 585 GLU A CA 1
ATOM 4420 C C . GLU A 1 585 ? 7.363 24.111 -15.790 1.00 90.75 585 GLU A C 1
ATOM 4422 O O . GLU A 1 585 ? 7.986 24.428 -16.809 1.00 90.75 585 GLU A O 1
ATOM 4427 N N . ILE A 1 586 ? 6.709 22.956 -15.678 1.00 88.62 586 ILE A N 1
ATOM 4428 C CA . ILE A 1 586 ? 6.436 22.050 -16.791 1.00 88.62 586 ILE A CA 1
ATOM 4429 C C . ILE A 1 586 ? 4.934 21.786 -16.846 1.00 88.62 586 ILE A C 1
ATOM 4431 O O . ILE A 1 586 ? 4.318 21.492 -15.827 1.00 88.62 586 ILE A O 1
ATOM 4435 N N . ALA A 1 587 ? 4.342 21.864 -18.038 1.00 89.44 587 ALA A N 1
ATOM 4436 C CA . ALA A 1 587 ? 2.907 21.683 -18.220 1.00 89.44 587 ALA A CA 1
ATOM 4437 C C . ALA A 1 587 ? 2.577 20.584 -19.239 1.00 89.44 587 ALA A C 1
ATOM 4439 O O . ALA A 1 587 ? 3.206 20.480 -20.294 1.00 89.44 587 ALA A O 1
ATOM 4440 N N . TYR A 1 588 ? 1.529 19.815 -18.949 1.00 90.81 588 TYR A N 1
ATOM 4441 C CA . TYR A 1 588 ? 0.873 18.893 -19.870 1.00 90.81 588 TYR A CA 1
ATOM 4442 C C . TYR A 1 588 ? -0.600 19.281 -20.031 1.00 90.81 588 TYR A C 1
ATOM 4444 O O . TYR A 1 588 ? -1.297 19.491 -19.040 1.00 90.81 588 TYR A O 1
ATOM 4452 N N . LEU A 1 589 ? -1.076 19.382 -21.276 1.00 92.19 589 LEU A N 1
ATOM 4453 C CA . LEU A 1 589 ? -2.409 19.901 -21.598 1.00 92.19 589 LEU A CA 1
ATOM 4454 C C . LEU A 1 589 ? -3.318 18.796 -22.160 1.00 92.19 589 LEU A C 1
ATOM 4456 O O . LEU A 1 589 ? -3.338 18.574 -23.375 1.00 92.19 589 LEU A O 1
ATOM 4460 N N . PRO A 1 590 ? -4.051 18.055 -21.312 1.00 85.81 590 PRO A N 1
ATOM 4461 C CA . PRO A 1 590 ? -5.025 17.086 -21.793 1.00 85.81 590 PRO A CA 1
ATOM 4462 C C . PRO A 1 590 ? -6.247 17.773 -22.437 1.00 85.81 590 PRO A C 1
ATOM 4464 O O . PRO A 1 590 ? -6.562 18.913 -22.116 1.00 85.81 590 PRO A O 1
ATOM 4467 N N . PRO A 1 591 ? -6.985 17.092 -23.331 1.00 83.44 591 PRO A N 1
ATOM 4468 C CA . PRO A 1 591 ? -8.096 17.685 -24.076 1.00 83.44 591 PRO A CA 1
ATOM 4469 C C . PRO A 1 591 ? -9.347 18.055 -23.268 1.00 83.44 591 PRO A C 1
ATOM 4471 O O . PRO A 1 591 ? -10.277 18.612 -23.842 1.00 83.44 591 PRO A O 1
ATOM 4474 N N . THR A 1 592 ? -9.385 17.762 -21.970 1.00 89.56 592 THR A N 1
ATOM 4475 C CA . THR A 1 592 ? -10.502 18.099 -21.078 1.00 89.56 592 THR A CA 1
ATOM 4476 C C . THR A 1 592 ? -9.976 18.529 -19.720 1.00 89.56 592 THR A C 1
ATOM 4478 O O . THR A 1 592 ? -8.854 18.165 -19.362 1.00 89.56 592 THR A O 1
ATOM 4481 N N . LEU A 1 593 ? -10.816 19.221 -18.947 1.00 90.00 593 LEU A N 1
ATOM 4482 C CA . LEU A 1 593 ? -10.562 19.589 -17.556 1.00 90.00 593 LEU A CA 1
ATOM 4483 C C . LEU A 1 593 ? -9.933 18.437 -16.761 1.00 90.00 593 LEU A C 1
ATOM 4485 O O . LEU A 1 593 ? -10.435 17.310 -16.793 1.00 90.00 593 LEU A O 1
ATOM 4489 N N . VAL A 1 594 ? -8.880 18.751 -16.009 1.00 93.50 594 VAL A N 1
ATOM 4490 C CA . VAL A 1 594 ? -8.309 17.857 -14.999 1.00 93.50 594 VAL A CA 1
ATOM 4491 C C . VAL A 1 594 ? -8.866 18.251 -13.640 1.00 93.50 594 VAL A C 1
ATOM 4493 O O . VAL A 1 594 ? -8.740 19.392 -13.208 1.00 93.50 594 VAL A O 1
ATOM 4496 N N . GLU A 1 595 ? -9.526 17.310 -12.983 1.00 88.69 595 GLU A N 1
ATOM 4497 C CA . GLU A 1 595 ? -10.395 17.579 -11.840 1.00 88.69 595 GLU A CA 1
ATOM 4498 C C . GLU A 1 595 ? -9.757 17.229 -10.508 1.00 88.69 595 GLU A C 1
ATOM 4500 O O . GLU A 1 595 ? -10.083 17.844 -9.493 1.00 88.69 595 GLU A O 1
ATOM 4505 N N . THR A 1 596 ? -8.885 16.220 -10.503 1.00 92.50 596 THR A N 1
ATOM 4506 C CA . THR A 1 596 ? -8.259 15.734 -9.276 1.00 92.50 596 THR A CA 1
ATOM 4507 C C . THR A 1 596 ? -6.814 15.340 -9.514 1.00 92.50 596 THR A C 1
ATOM 4509 O O . THR A 1 596 ? -6.460 14.963 -10.633 1.00 92.50 596 THR A O 1
ATOM 4512 N N . VAL A 1 597 ? -5.991 15.430 -8.467 1.00 94.38 597 VAL A N 1
ATOM 4513 C CA . VAL A 1 597 ? -4.590 14.998 -8.486 1.00 94.38 597 VAL A CA 1
ATOM 4514 C C . VAL A 1 597 ? -4.129 14.522 -7.108 1.00 94.38 597 VAL A C 1
ATOM 4516 O O . VAL A 1 597 ? -4.565 15.057 -6.090 1.00 94.38 597 VAL A O 1
ATOM 4519 N N . ALA A 1 598 ? -3.236 13.536 -7.073 1.00 92.75 598 ALA A N 1
ATOM 4520 C CA . ALA A 1 598 ? -2.519 13.102 -5.876 1.00 92.75 598 ALA A CA 1
ATOM 4521 C C . ALA A 1 598 ? -1.093 12.668 -6.229 1.00 92.75 598 ALA A C 1
ATOM 4523 O O . ALA A 1 598 ? -0.874 12.157 -7.324 1.00 92.75 598 ALA A O 1
ATOM 4524 N N . VAL A 1 599 ? -0.146 12.833 -5.304 1.00 90.94 599 VAL A N 1
ATOM 4525 C CA . VAL A 1 599 ? 1.272 12.476 -5.479 1.00 90.94 599 VAL A CA 1
ATOM 4526 C C . VAL A 1 599 ? 1.621 11.278 -4.592 1.00 90.94 599 VAL A C 1
ATOM 4528 O O . VAL A 1 599 ? 1.245 11.240 -3.424 1.00 90.94 599 VAL A O 1
ATOM 4531 N N . ASP A 1 600 ? 2.336 10.302 -5.150 1.00 85.38 600 ASP A N 1
ATOM 4532 C CA . ASP A 1 600 ? 2.926 9.171 -4.435 1.00 85.38 600 ASP A CA 1
ATOM 4533 C C . ASP A 1 600 ? 4.450 9.147 -4.630 1.00 85.38 600 ASP A C 1
ATOM 4535 O O . ASP A 1 600 ? 4.978 8.727 -5.667 1.00 85.38 600 ASP A O 1
ATOM 4539 N N . SER A 1 601 ? 5.163 9.573 -3.590 1.00 79.38 601 SER A N 1
ATOM 4540 C CA . SER A 1 601 ? 6.626 9.674 -3.570 1.00 79.38 601 SER A CA 1
ATOM 4541 C C . SER A 1 601 ? 7.342 8.370 -3.193 1.00 79.38 601 SER A C 1
ATOM 4543 O O . SER A 1 601 ? 8.570 8.349 -3.114 1.00 79.38 601 SER A O 1
ATOM 4545 N N . ARG A 1 602 ? 6.618 7.273 -2.920 1.00 66.31 602 ARG A N 1
ATOM 4546 C CA . ARG A 1 602 ? 7.215 6.027 -2.389 1.00 66.31 602 ARG A CA 1
ATOM 4547 C C . ARG A 1 602 ? 7.778 5.114 -3.469 1.00 66.31 602 ARG A C 1
ATOM 4549 O O . ARG A 1 602 ? 8.653 4.297 -3.185 1.00 66.31 602 ARG A O 1
ATOM 4556 N N . MET A 1 603 ? 7.269 5.214 -4.694 1.00 58.62 603 MET A N 1
ATOM 4557 C CA . MET A 1 603 ? 7.813 4.463 -5.823 1.00 58.62 603 MET A CA 1
ATOM 4558 C C . MET A 1 603 ? 9.157 5.036 -6.272 1.00 58.62 603 MET A C 1
ATOM 4560 O O . MET A 1 603 ? 9.371 6.243 -6.230 1.00 58.62 603 MET A O 1
ATOM 4564 N N . ALA A 1 604 ? 10.032 4.180 -6.806 1.00 53.75 604 ALA A N 1
ATOM 4565 C CA . ALA A 1 604 ? 11.317 4.605 -7.363 1.00 53.75 604 ALA A CA 1
ATOM 4566 C C . ALA A 1 604 ? 11.169 5.664 -8.474 1.00 53.75 604 ALA A C 1
ATOM 4568 O O . ALA A 1 604 ? 12.014 6.548 -8.582 1.00 53.75 604 ALA A O 1
ATOM 4569 N N . THR A 1 605 ? 10.090 5.594 -9.264 1.00 58.88 605 THR A N 1
ATOM 4570 C CA . THR A 1 605 ? 9.784 6.563 -10.326 1.00 58.88 605 THR A CA 1
ATOM 4571 C C . THR A 1 605 ? 9.135 7.845 -9.824 1.00 58.88 605 THR A C 1
ATOM 4573 O O . THR A 1 605 ? 9.178 8.807 -10.572 1.00 58.88 605 THR A O 1
ATOM 4576 N N . ARG A 1 606 ? 8.569 7.852 -8.601 1.00 81.12 606 ARG A N 1
ATOM 4577 C CA . ARG A 1 606 ? 7.833 8.961 -7.960 1.00 81.12 606 ARG A CA 1
ATOM 4578 C C . ARG A 1 606 ? 6.758 9.564 -8.866 1.00 81.12 606 ARG A C 1
ATOM 4580 O O . ARG A 1 606 ? 7.036 10.250 -9.843 1.00 81.12 606 ARG A O 1
ATOM 4587 N N . THR A 1 607 ? 5.493 9.277 -8.592 1.00 87.31 607 THR A N 1
ATOM 4588 C CA . THR A 1 607 ? 4.440 9.463 -9.600 1.00 87.31 607 THR A CA 1
ATOM 4589 C C . THR A 1 607 ? 3.232 10.157 -9.009 1.00 87.31 607 THR A C 1
ATOM 4591 O O . THR A 1 607 ? 2.872 9.915 -7.863 1.00 87.31 607 THR A O 1
ATOM 4594 N N . PHE A 1 608 ? 2.571 10.995 -9.801 1.00 92.31 608 PHE A N 1
ATOM 4595 C CA . PHE A 1 608 ? 1.248 11.508 -9.466 1.00 92.31 608 PHE A CA 1
ATOM 4596 C C . PHE A 1 608 ? 0.176 10.821 -10.312 1.00 92.31 608 PHE A C 1
ATOM 4598 O O . PHE A 1 608 ? 0.453 10.364 -11.420 1.00 92.31 608 PHE A O 1
ATOM 4605 N N . LEU A 1 609 ? -1.052 10.782 -9.803 1.00 94.38 609 LEU A N 1
ATOM 4606 C CA . LEU A 1 609 ? -2.259 10.379 -10.520 1.00 94.38 609 LEU A CA 1
ATOM 4607 C C . LEU A 1 609 ? -3.176 11.591 -10.644 1.00 94.38 609 LEU A C 1
ATOM 4609 O O . LEU A 1 609 ? -3.555 12.170 -9.631 1.00 94.38 609 LEU A O 1
ATOM 4613 N N . ALA A 1 610 ? -3.563 11.939 -11.866 1.00 94.56 610 ALA A N 1
ATOM 4614 C CA . ALA A 1 610 ? -4.524 12.983 -12.178 1.00 94.56 610 ALA A CA 1
ATOM 4615 C C . ALA A 1 610 ? -5.725 12.409 -12.939 1.00 94.56 610 ALA A C 1
ATOM 4617 O O . ALA A 1 610 ? -5.556 11.541 -13.791 1.00 94.56 610 ALA A O 1
ATOM 4618 N N . THR A 1 611 ? -6.941 12.887 -12.676 1.00 93.12 611 THR A N 1
ATOM 4619 C CA . THR A 1 611 ? -8.152 12.415 -13.374 1.00 93.12 611 THR A CA 1
ATOM 4620 C C . THR A 1 611 ? -8.871 13.550 -14.080 1.00 93.12 611 THR A C 1
ATOM 4622 O O . THR A 1 611 ? -8.994 14.651 -13.551 1.00 93.12 611 THR A O 1
ATOM 4625 N N . CYS A 1 612 ? -9.354 13.272 -15.282 1.00 89.50 612 CYS A N 1
ATOM 4626 C CA . CYS A 1 612 ? -10.029 14.205 -16.165 1.00 89.50 612 CYS A CA 1
ATOM 4627 C C . CYS A 1 612 ? -11.551 14.070 -16.066 1.00 89.50 612 CYS A C 1
ATOM 4629 O O . CYS A 1 612 ? -12.077 13.005 -15.735 1.00 89.50 612 CYS A O 1
ATOM 4631 N N . SER A 1 613 ? -12.259 15.136 -16.435 1.00 86.06 613 SER A N 1
ATOM 4632 C CA . SER A 1 613 ? -13.724 15.192 -16.436 1.00 86.06 613 SER A CA 1
ATOM 4633 C C . SER A 1 613 ? -14.388 14.185 -17.376 1.00 86.06 613 SER A C 1
ATOM 4635 O O . SER A 1 613 ? -15.513 13.757 -17.124 1.00 86.06 613 SER A O 1
ATOM 4637 N N . ASP A 1 614 ? -13.680 13.760 -18.422 1.00 80.69 614 ASP A N 1
ATOM 4638 C CA . ASP A 1 614 ? -14.110 12.717 -19.355 1.00 80.69 614 ASP A CA 1
ATOM 4639 C C . ASP A 1 614 ? -13.783 11.289 -18.887 1.00 80.69 614 ASP A C 1
ATOM 4641 O O . ASP A 1 614 ? -13.939 10.333 -19.644 1.00 80.69 614 ASP A O 1
ATOM 4645 N N . GLY A 1 615 ? -13.334 11.132 -17.638 1.00 80.19 615 GLY A N 1
ATOM 4646 C CA . GLY A 1 615 ? -13.051 9.840 -17.018 1.00 80.19 615 GLY A CA 1
ATOM 4647 C C . GLY A 1 615 ? -11.648 9.302 -17.282 1.00 80.19 615 GLY A C 1
ATOM 4648 O O . GLY A 1 615 ? -11.285 8.270 -16.718 1.00 80.19 615 GLY A O 1
ATOM 4649 N N . ARG A 1 616 ? -10.819 9.982 -18.085 1.00 86.38 616 ARG A N 1
ATOM 4650 C CA . ARG A 1 616 ? -9.420 9.567 -18.250 1.00 86.38 616 ARG A CA 1
ATOM 4651 C C . ARG A 1 616 ? -8.640 9.782 -16.971 1.00 86.38 616 ARG A C 1
ATOM 4653 O O . ARG A 1 616 ? -8.731 10.836 -16.353 1.00 86.38 616 ARG A O 1
ATOM 4660 N N . ALA A 1 617 ? -7.793 8.828 -16.630 1.00 90.12 617 ALA A N 1
ATOM 4661 C CA . ALA A 1 617 ? -6.760 9.035 -15.639 1.00 90.12 617 ALA A CA 1
ATOM 4662 C C . ALA A 1 617 ? -5.403 9.142 -16.319 1.00 90.12 617 ALA A C 1
ATOM 4664 O O . ALA A 1 617 ? -5.174 8.591 -17.394 1.00 90.12 617 ALA A O 1
ATOM 4665 N N . LEU A 1 618 ? -4.514 9.902 -15.709 1.00 91.44 618 LEU A N 1
ATOM 4666 C CA . LEU A 1 618 ? -3.204 10.240 -16.216 1.00 91.44 618 LEU A CA 1
ATOM 4667 C C . LEU A 1 618 ? -2.222 10.074 -15.068 1.00 91.44 618 LEU A C 1
ATOM 4669 O O . LEU A 1 618 ? -2.384 10.708 -14.031 1.00 91.44 618 LEU A O 1
ATOM 4673 N N . THR A 1 619 ? -1.207 9.246 -15.243 1.00 90.94 619 THR A N 1
ATOM 4674 C CA . THR A 1 619 ? -0.081 9.180 -14.316 1.00 90.94 619 THR A CA 1
ATOM 4675 C C . THR A 1 619 ? 1.114 9.876 -14.931 1.00 90.94 619 THR A C 1
ATOM 4677 O O . THR A 1 619 ? 1.362 9.707 -16.128 1.00 90.94 619 THR A O 1
ATOM 4680 N N . GLY A 1 620 ? 1.864 10.628 -14.134 1.00 87.00 620 GLY A N 1
ATOM 4681 C CA . GLY A 1 620 ? 3.074 11.275 -14.620 1.00 87.00 620 GLY A CA 1
ATOM 4682 C C . GLY A 1 620 ? 4.216 11.271 -13.622 1.00 87.00 620 GLY A C 1
ATOM 4683 O O . GLY A 1 620 ? 4.004 11.238 -12.410 1.00 87.00 620 GLY A O 1
ATOM 4684 N N . PHE A 1 621 ? 5.433 11.293 -14.154 1.00 85.38 621 PHE A N 1
ATOM 4685 C CA . PHE A 1 621 ? 6.665 11.440 -13.387 1.00 85.38 621 PHE A CA 1
ATOM 4686 C C . PHE A 1 621 ? 7.649 12.345 -14.131 1.00 85.38 621 PHE A C 1
ATOM 4688 O O . PHE A 1 621 ? 7.513 12.581 -15.338 1.00 85.38 621 PHE A O 1
ATOM 4695 N N . ILE A 1 622 ? 8.636 12.859 -13.399 1.00 82.00 622 ILE A N 1
ATOM 4696 C CA . ILE A 1 622 ? 9.691 13.701 -13.958 1.00 82.00 622 ILE A CA 1
ATOM 4697 C C . ILE A 1 622 ? 10.937 12.845 -14.174 1.00 82.00 622 ILE A C 1
ATOM 4699 O O . ILE A 1 622 ? 11.475 12.269 -13.231 1.00 82.00 622 ILE A O 1
ATOM 4703 N N . ASP A 1 623 ? 11.406 12.779 -15.419 1.00 73.75 623 ASP A N 1
ATOM 4704 C CA . ASP A 1 623 ? 12.683 12.153 -15.754 1.00 73.75 623 ASP A CA 1
ATOM 4705 C C . ASP A 1 623 ? 13.788 13.216 -15.877 1.00 73.75 623 ASP A C 1
ATOM 4707 O O . ASP A 1 623 ? 13.668 14.178 -16.646 1.00 73.75 623 ASP A O 1
ATOM 4711 N N . GLY A 1 624 ? 14.867 13.029 -15.111 1.00 62.69 624 GLY A N 1
ATOM 4712 C CA . GLY A 1 624 ? 16.078 13.857 -15.129 1.00 62.69 624 GLY A CA 1
ATOM 4713 C C . GLY A 1 624 ? 17.346 13.112 -15.551 1.00 62.69 624 GLY A C 1
ATOM 4714 O O . GLY A 1 624 ? 18.449 13.651 -15.411 1.00 62.69 624 GLY A O 1
ATOM 4715 N N . ALA A 1 625 ? 17.233 11.875 -16.047 1.00 49.78 625 ALA A N 1
ATOM 4716 C CA . ALA A 1 625 ? 18.368 11.060 -16.467 1.00 49.78 625 ALA A CA 1
ATOM 4717 C C . ALA A 1 625 ? 19.009 11.611 -17.759 1.00 49.78 625 ALA A C 1
ATOM 4719 O O . ALA A 1 625 ? 18.787 11.110 -18.857 1.00 49.78 625 ALA A O 1
ATOM 4720 N N . GLY A 1 626 ? 19.832 12.660 -17.646 1.00 43.50 626 GLY A N 1
ATOM 4721 C CA . GLY A 1 626 ? 20.616 13.141 -18.790 1.00 43.50 626 GLY A CA 1
ATOM 4722 C C . GLY A 1 626 ? 21.338 14.484 -18.679 1.00 43.50 626 GLY A C 1
ATOM 4723 O O . GLY A 1 626 ? 21.936 14.900 -19.668 1.00 43.50 626 GLY A O 1
ATOM 4724 N N . GLY A 1 627 ? 21.298 15.196 -17.545 1.00 44.62 627 GLY A N 1
ATOM 4725 C CA . GLY A 1 627 ? 21.921 16.530 -17.452 1.00 44.62 627 GLY A CA 1
ATOM 4726 C C . GLY A 1 627 ? 21.302 17.577 -18.398 1.00 44.62 627 GLY A C 1
ATOM 4727 O O . GLY A 1 627 ? 21.940 18.583 -18.707 1.00 44.62 627 GLY A O 1
ATOM 4728 N N . GLY A 1 628 ? 20.078 17.323 -18.878 1.00 54.22 628 GLY A N 1
ATOM 4729 C CA . GLY A 1 628 ? 19.247 18.225 -19.681 1.00 54.22 628 GLY A CA 1
ATOM 4730 C C . GLY A 1 628 ? 17.968 18.639 -18.941 1.00 54.22 628 GLY A C 1
ATOM 4731 O O . GLY A 1 628 ? 17.727 18.184 -17.826 1.00 54.22 628 GLY A O 1
ATOM 4732 N N . LYS A 1 629 ? 17.158 19.515 -19.564 1.00 58.88 629 LYS A N 1
ATOM 4733 C CA . LYS A 1 629 ? 15.872 20.000 -19.017 1.00 58.88 629 LYS A CA 1
ATOM 4734 C C . LYS A 1 629 ? 14.967 18.829 -18.623 1.00 58.88 629 LYS A C 1
ATOM 4736 O O . LYS A 1 629 ? 14.841 17.885 -19.398 1.00 58.88 629 LYS A O 1
ATOM 4741 N N . ALA A 1 630 ? 14.323 18.942 -17.465 1.00 64.25 630 ALA A N 1
ATOM 4742 C CA . ALA A 1 630 ? 13.370 17.965 -16.957 1.00 64.25 630 ALA A CA 1
ATOM 4743 C C . ALA A 1 630 ? 12.265 17.659 -17.979 1.00 64.25 630 ALA A C 1
ATOM 4745 O O . ALA A 1 630 ? 11.692 18.570 -18.587 1.00 64.25 630 ALA A O 1
ATOM 4746 N N . VAL A 1 631 ? 11.990 16.368 -18.186 1.00 68.50 631 VAL A N 1
ATOM 4747 C CA . VAL A 1 631 ? 10.986 15.898 -19.146 1.00 68.50 631 VAL A CA 1
ATOM 4748 C C . VAL A 1 631 ? 9.833 15.251 -18.398 1.00 68.50 631 VAL A C 1
ATOM 4750 O O . VAL A 1 631 ? 10.026 14.352 -17.581 1.00 68.50 631 VAL A O 1
ATOM 4753 N N . PHE A 1 632 ? 8.623 15.699 -18.719 1.00 73.00 632 PHE A N 1
ATOM 4754 C CA . PHE A 1 632 ? 7.396 15.122 -18.194 1.00 73.00 632 PHE A CA 1
ATOM 4755 C C . PHE A 1 632 ? 7.044 13.855 -18.965 1.00 73.00 632 PHE A C 1
ATOM 4757 O O . PHE A 1 632 ? 6.760 13.911 -20.165 1.00 73.00 632 PHE A O 1
ATOM 4764 N N . GLN A 1 633 ? 7.052 12.717 -18.279 1.00 81.75 633 GLN A N 1
ATOM 4765 C CA . GLN A 1 633 ? 6.591 11.457 -18.846 1.00 81.75 633 GLN A CA 1
ATOM 4766 C C . GLN A 1 633 ? 5.161 11.219 -18.388 1.00 81.75 633 GLN A C 1
ATOM 4768 O O . GLN A 1 633 ? 4.908 11.034 -17.201 1.00 81.75 633 GLN A O 1
ATOM 4773 N N . MET A 1 634 ? 4.233 11.246 -19.343 1.00 84.06 634 MET A N 1
ATOM 4774 C CA . MET A 1 634 ? 2.808 11.060 -19.101 1.00 84.06 634 MET A CA 1
ATOM 4775 C C . MET A 1 634 ? 2.337 9.732 -19.652 1.00 84.06 634 MET A C 1
ATOM 4777 O O . MET A 1 634 ? 2.666 9.352 -20.777 1.00 84.06 634 MET A O 1
ATOM 4781 N N . ARG A 1 635 ? 1.480 9.072 -18.886 1.00 85.81 635 ARG A N 1
ATOM 4782 C CA . ARG A 1 635 ? 0.812 7.846 -19.290 1.00 85.81 635 ARG A CA 1
ATOM 4783 C C . ARG A 1 635 ? -0.674 7.958 -19.001 1.00 85.81 635 ARG A C 1
ATOM 4785 O O . ARG A 1 635 ? -1.073 8.404 -17.932 1.00 85.81 635 ARG A O 1
ATOM 4792 N N . VAL A 1 636 ? -1.494 7.549 -19.963 1.00 85.50 636 VAL A N 1
ATOM 4793 C CA . VAL A 1 636 ? -2.928 7.374 -19.727 1.00 85.50 636 VAL A CA 1
ATOM 4794 C C . VAL A 1 636 ? -3.122 6.101 -18.919 1.00 85.50 636 VAL A C 1
ATOM 4796 O O . VAL A 1 636 ? -2.673 5.034 -19.332 1.00 85.50 636 VAL A O 1
ATOM 4799 N N . GLN A 1 637 ? -3.797 6.229 -17.786 1.00 84.31 637 GLN A N 1
ATOM 4800 C CA . GLN A 1 637 ? -4.126 5.132 -16.902 1.00 84.31 637 GLN A CA 1
ATOM 4801 C C . GLN A 1 637 ? -5.574 4.704 -17.120 1.00 84.31 637 GLN A C 1
ATOM 4803 O O . GLN A 1 637 ? -6.495 5.522 -17.090 1.00 84.31 637 GLN A O 1
ATOM 4808 N N . SER A 1 638 ? -5.780 3.402 -17.298 1.00 79.69 638 SER A N 1
ATOM 4809 C CA . SER A 1 638 ? -7.116 2.821 -17.187 1.00 79.69 638 SER A CA 1
ATOM 4810 C C . SER A 1 638 ? -7.374 2.532 -15.718 1.00 79.69 638 SER A C 1
ATOM 4812 O O . SER A 1 638 ? -6.724 1.664 -15.139 1.00 79.69 638 SER A O 1
ATOM 4814 N N . LEU A 1 639 ? -8.285 3.281 -15.098 1.00 79.31 639 LEU A N 1
ATOM 4815 C CA . LEU A 1 639 ? -8.708 2.977 -13.737 1.00 79.31 639 LEU A CA 1
ATOM 4816 C C . LEU A 1 639 ? -9.748 1.852 -13.781 1.00 79.31 639 LEU A C 1
ATOM 4818 O O . LEU A 1 639 ? -10.715 1.961 -14.534 1.00 79.31 639 LEU A O 1
ATOM 4822 N N . PRO A 1 640 ? -9.624 0.799 -12.954 1.00 72.25 640 PRO A N 1
ATOM 4823 C CA . PRO A 1 640 ? -10.624 -0.262 -12.847 1.00 72.25 640 PRO A CA 1
ATOM 4824 C C . PRO A 1 640 ? -11.851 0.195 -12.031 1.00 72.25 640 PRO A C 1
ATOM 4826 O O . PRO A 1 640 ? -12.360 -0.504 -11.151 1.00 72.25 640 PRO A O 1
ATOM 4829 N N . MET A 1 641 ? -12.330 1.403 -12.310 1.00 72.62 641 MET A N 1
ATOM 4830 C CA . MET A 1 641 ? -13.472 2.069 -11.702 1.00 72.62 641 MET A CA 1
ATOM 4831 C C . MET A 1 641 ? -14.324 2.675 -12.812 1.00 72.62 641 MET A C 1
ATOM 4833 O O . MET A 1 641 ? -13.818 3.421 -13.643 1.00 72.62 641 MET A O 1
ATOM 4837 N N . GLU A 1 642 ? -15.614 2.359 -12.808 1.00 70.69 642 GLU A N 1
ATOM 4838 C CA . GLU A 1 642 ? -16.576 3.002 -13.700 1.00 70.69 642 GLU A CA 1
ATOM 4839 C C . GLU A 1 642 ? -17.006 4.357 -13.128 1.00 70.69 642 GLU A C 1
ATOM 4841 O O . GLU A 1 642 ? -17.001 4.561 -11.911 1.00 70.69 642 GLU A O 1
ATOM 4846 N N . GLY A 1 643 ? -17.397 5.275 -14.008 1.00 73.25 643 GLY A N 1
ATOM 4847 C CA . GLY A 1 643 ? -17.885 6.598 -13.628 1.00 73.25 643 GLY A CA 1
ATOM 4848 C C . GLY A 1 643 ? -16.785 7.649 -13.456 1.00 73.25 643 GLY A C 1
ATOM 4849 O O . GLY A 1 643 ? -15.592 7.361 -13.355 1.00 73.25 643 GLY A O 1
ATOM 4850 N N . ARG A 1 644 ? -17.205 8.916 -13.441 1.00 83.25 644 ARG A N 1
ATOM 4851 C CA . ARG A 1 644 ? -16.311 10.073 -13.304 1.00 83.25 644 ARG A CA 1
ATOM 4852 C C . ARG A 1 644 ? -15.697 10.094 -11.906 1.00 83.25 644 ARG A C 1
ATOM 4854 O O . ARG A 1 644 ? -16.422 10.175 -10.909 1.00 83.25 644 ARG A O 1
ATOM 4861 N N . ILE A 1 645 ? -14.367 10.073 -11.836 1.00 89.00 645 ILE A N 1
ATOM 4862 C CA . ILE A 1 645 ? -13.637 10.221 -10.575 1.00 89.00 645 ILE A CA 1
ATOM 4863 C C . ILE A 1 645 ? -13.802 11.652 -10.074 1.00 89.00 645 ILE A C 1
ATOM 4865 O O . ILE A 1 645 ? -13.408 12.608 -10.730 1.00 89.00 645 ILE A O 1
ATOM 4869 N N . ALA A 1 646 ? -14.424 11.790 -8.910 1.00 85.19 646 ALA A N 1
ATOM 4870 C CA . ALA A 1 646 ? -14.758 13.066 -8.300 1.00 85.19 646 ALA A CA 1
ATOM 4871 C C . ALA A 1 646 ? -13.741 13.499 -7.234 1.00 85.19 646 ALA A C 1
ATOM 4873 O O . ALA A 1 646 ? -13.685 14.683 -6.908 1.00 85.19 646 ALA A O 1
ATOM 4874 N N . ALA A 1 647 ? -12.951 12.568 -6.692 1.00 87.81 647 ALA A N 1
ATOM 4875 C CA . ALA A 1 647 ? -11.862 12.8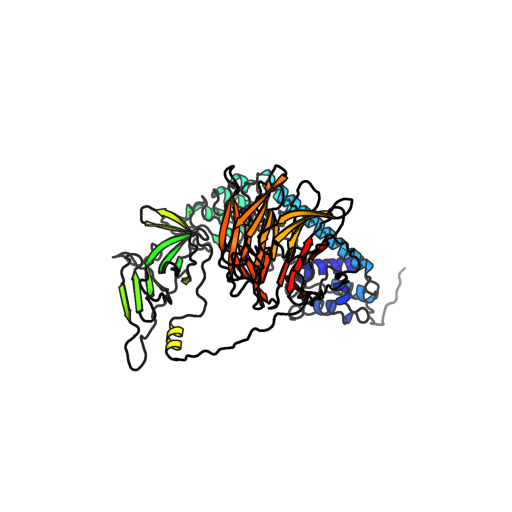70 -5.773 1.00 87.81 647 ALA A CA 1
ATOM 4876 C C . ALA A 1 647 ? -10.765 11.799 -5.829 1.00 87.81 647 ALA A C 1
ATOM 4878 O O . ALA A 1 647 ? -11.065 10.615 -5.988 1.00 87.81 647 ALA A O 1
ATOM 4879 N N . THR A 1 648 ? -9.518 12.221 -5.623 1.00 90.88 648 THR A N 1
ATOM 4880 C CA . THR A 1 648 ? -8.334 11.353 -5.549 1.00 90.88 648 THR A CA 1
ATOM 4881 C C . THR A 1 648 ? -7.432 11.819 -4.407 1.00 90.88 648 THR A C 1
ATOM 4883 O O . THR A 1 648 ? -7.332 13.021 -4.157 1.00 90.88 648 THR A O 1
ATOM 4886 N N . THR A 1 649 ? -6.786 10.886 -3.712 1.00 88.44 649 THR A N 1
ATOM 4887 C CA . THR A 1 649 ? -5.741 11.145 -2.708 1.00 88.44 649 THR A CA 1
ATOM 4888 C C . THR A 1 649 ? -4.711 10.010 -2.715 1.00 88.44 649 THR A C 1
ATOM 4890 O O . THR A 1 649 ? -4.929 8.984 -3.359 1.00 88.44 649 THR A O 1
ATOM 4893 N N . VAL A 1 650 ? -3.582 10.176 -2.031 1.00 85.06 650 VAL A N 1
ATOM 4894 C CA . VAL A 1 650 ? -2.620 9.084 -1.806 1.00 85.06 650 VAL A CA 1
ATOM 4895 C C . VAL A 1 650 ? -3.199 8.110 -0.774 1.00 85.06 650 VAL A C 1
ATOM 4897 O O . VAL A 1 650 ? -3.963 8.508 0.091 1.00 85.06 650 VAL A O 1
ATOM 4900 N N . SER A 1 651 ? -2.889 6.823 -0.847 1.00 77.44 651 SER A N 1
ATOM 4901 C CA . SER A 1 651 ? -3.287 5.819 0.155 1.00 77.44 651 SER A CA 1
ATOM 4902 C C . SER A 1 651 ? -2.062 5.067 0.655 1.00 77.44 651 SER A C 1
ATOM 4904 O O . SER A 1 651 ? -0.980 5.242 0.108 1.00 77.44 651 SER A O 1
ATOM 4906 N N . THR A 1 652 ? -2.179 4.161 1.630 1.00 68.38 652 THR A N 1
ATOM 4907 C CA . THR A 1 652 ? -1.048 3.304 2.050 1.00 68.38 652 THR A CA 1
ATOM 4908 C C . THR A 1 652 ? -0.474 2.445 0.915 1.00 68.38 652 THR A C 1
ATOM 4910 O O . THR A 1 652 ? 0.692 2.069 0.981 1.00 68.38 652 THR A O 1
ATOM 4913 N N . ASN A 1 653 ? -1.266 2.143 -0.116 1.00 72.06 653 ASN A N 1
ATOM 4914 C CA . ASN A 1 653 ? -0.918 1.171 -1.157 1.00 72.06 653 ASN A CA 1
ATOM 4915 C C . ASN A 1 653 ? -0.663 1.798 -2.536 1.00 72.06 653 ASN A C 1
ATOM 4917 O O . ASN A 1 653 ? -0.128 1.134 -3.420 1.00 72.06 653 ASN A O 1
ATOM 4921 N N . GLY A 1 654 ? -1.038 3.062 -2.705 1.00 85.00 654 GLY A N 1
ATOM 4922 C CA . GLY A 1 654 ? -0.893 3.814 -3.942 1.00 85.00 654 GLY A CA 1
ATOM 4923 C C . GLY A 1 654 ? -1.767 5.053 -3.855 1.00 85.00 654 GLY A C 1
ATOM 4924 O O . GLY A 1 654 ? -1.431 6.001 -3.145 1.00 85.00 654 GLY A O 1
ATOM 4925 N N . PHE A 1 655 ? -2.930 5.000 -4.497 1.00 89.25 655 PHE A N 1
ATOM 4926 C CA . PHE A 1 655 ? -3.913 6.081 -4.491 1.00 89.25 655 PHE A CA 1
ATOM 4927 C C . PHE A 1 655 ? -5.272 5.587 -4.044 1.00 89.25 655 PHE A C 1
ATOM 4929 O O . PHE A 1 655 ? -5.655 4.472 -4.348 1.00 89.25 655 PHE A O 1
ATOM 4936 N N . PHE A 1 656 ? -6.061 6.445 -3.423 1.00 88.94 656 PHE A N 1
ATOM 4937 C CA . PHE A 1 656 ? -7.486 6.219 -3.276 1.00 88.94 656 PHE A CA 1
ATOM 4938 C C . PHE A 1 656 ? -8.247 7.141 -4.221 1.00 88.94 656 PHE A C 1
ATOM 4940 O O . PHE A 1 656 ? -7.994 8.345 -4.258 1.00 88.94 656 PHE A O 1
ATOM 4947 N N . VAL A 1 657 ? -9.222 6.593 -4.939 1.00 90.31 657 VAL A N 1
ATOM 4948 C CA . VAL A 1 657 ? -10.125 7.337 -5.824 1.00 90.31 657 VAL A CA 1
ATOM 4949 C C . VAL A 1 657 ? -11.571 7.145 -5.388 1.00 90.31 657 VAL A C 1
ATOM 4951 O O . VAL A 1 657 ? -11.948 6.078 -4.913 1.00 90.31 657 VAL A O 1
ATOM 4954 N N . ALA A 1 658 ? -12.411 8.155 -5.579 1.00 88.38 658 ALA A N 1
ATOM 4955 C CA . ALA A 1 658 ? -13.852 8.054 -5.382 1.00 88.38 658 ALA A CA 1
ATOM 4956 C C . ALA A 1 658 ? -14.598 8.656 -6.567 1.00 88.38 658 ALA A C 1
ATOM 4958 O O . ALA A 1 658 ? -14.283 9.762 -7.009 1.00 88.38 658 ALA A O 1
ATOM 4959 N N . ASN A 1 659 ? -15.599 7.939 -7.070 1.00 86.12 659 ASN A N 1
ATOM 4960 C CA . ASN A 1 659 ? -16.475 8.424 -8.126 1.00 86.12 659 ASN A CA 1
ATOM 4961 C C . ASN A 1 659 ? -17.720 9.124 -7.557 1.00 86.12 659 ASN A C 1
ATOM 4963 O O . ASN A 1 659 ? -18.064 8.987 -6.380 1.00 86.12 659 ASN A O 1
ATOM 4967 N N . GLY A 1 660 ? -18.409 9.876 -8.416 1.00 77.31 660 GLY A N 1
ATOM 4968 C CA . GLY A 1 660 ? -19.683 10.525 -8.075 1.00 77.31 660 GLY A CA 1
ATOM 4969 C C . GLY A 1 660 ? -20.864 9.559 -7.889 1.00 77.31 660 GLY A C 1
ATOM 4970 O O . GLY A 1 660 ? -21.937 9.982 -7.470 1.00 77.31 660 GLY A O 1
ATOM 4971 N N . ASP A 1 661 ? -20.676 8.266 -8.157 1.00 80.62 661 ASP A N 1
ATOM 4972 C CA . ASP A 1 661 ? -21.726 7.242 -8.081 1.00 80.62 661 ASP A CA 1
ATOM 4973 C C . ASP A 1 661 ? -21.777 6.533 -6.722 1.00 80.62 661 ASP A C 1
ATOM 4975 O O . ASP A 1 661 ? -22.658 5.705 -6.475 1.00 80.62 661 ASP A O 1
ATOM 4979 N N . GLY A 1 662 ? -20.895 6.926 -5.799 1.00 80.75 662 GLY A N 1
ATOM 4980 C CA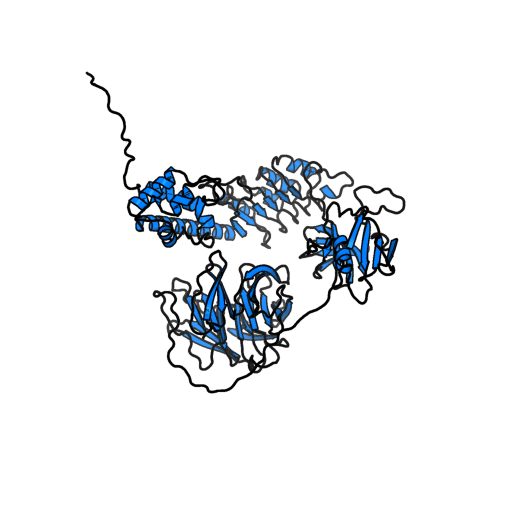 . GLY A 1 662 ? -20.851 6.414 -4.434 1.00 80.75 662 GLY A CA 1
ATOM 4981 C C . GLY A 1 662 ? -19.965 5.180 -4.267 1.00 80.75 662 GLY A C 1
ATOM 4982 O O . GLY A 1 662 ? -20.173 4.377 -3.353 1.00 80.75 662 GLY A O 1
ATOM 4983 N N . LEU A 1 663 ? -18.978 5.023 -5.149 1.00 83.25 663 LEU A N 1
ATOM 4984 C CA . LEU A 1 663 ? -17.949 3.999 -5.071 1.00 83.25 663 LEU A CA 1
ATOM 4985 C C . LEU A 1 663 ? -16.567 4.641 -4.911 1.00 83.25 663 LEU A C 1
ATOM 4987 O O . LEU A 1 663 ? -16.147 5.492 -5.695 1.00 83.25 663 LEU A O 1
ATOM 4991 N N . GLY A 1 664 ? -15.845 4.196 -3.893 1.00 86.00 664 GLY A N 1
ATOM 4992 C CA . GLY A 1 664 ? -14.424 4.436 -3.703 1.00 86.00 664 GLY A CA 1
ATOM 4993 C C . GLY A 1 664 ? -13.614 3.183 -3.999 1.00 86.00 664 GLY A C 1
ATOM 4994 O O . GLY A 1 664 ? -14.110 2.065 -3.837 1.00 86.00 664 GLY A O 1
ATOM 4995 N N . ALA A 1 665 ? -12.363 3.359 -4.396 1.00 84.56 665 ALA A N 1
ATOM 4996 C CA . ALA A 1 665 ? -11.397 2.282 -4.496 1.00 84.56 665 ALA A CA 1
ATOM 4997 C C . ALA A 1 665 ? -10.036 2.724 -3.975 1.00 84.56 665 ALA A C 1
ATOM 4999 O O . ALA A 1 665 ? -9.528 3.776 -4.362 1.00 84.56 665 ALA A O 1
ATOM 5000 N N . ASP A 1 666 ? -9.444 1.869 -3.150 1.00 85.56 666 ASP A N 1
ATOM 5001 C CA . ASP A 1 666 ? -8.015 1.892 -2.888 1.00 85.56 666 ASP A CA 1
ATOM 5002 C C . ASP A 1 666 ? -7.307 1.198 -4.052 1.00 85.56 666 ASP A C 1
ATOM 5004 O O . ASP A 1 666 ? -7.598 0.044 -4.381 1.00 85.56 666 ASP A O 1
ATOM 5008 N N . LEU A 1 667 ? -6.422 1.935 -4.701 1.00 86.31 667 LEU A N 1
ATOM 5009 C CA . LEU A 1 667 ? -5.641 1.539 -5.853 1.00 86.31 667 LEU A CA 1
ATOM 5010 C C . LEU A 1 667 ? -4.210 1.274 -5.413 1.00 86.31 667 LEU A C 1
ATOM 5012 O O . LEU A 1 667 ? -3.571 2.117 -4.782 1.00 86.31 667 LEU A O 1
ATOM 5016 N N . ALA A 1 668 ? -3.694 0.122 -5.804 1.00 83.31 668 ALA A N 1
ATOM 5017 C CA . ALA A 1 668 ? -2.296 -0.211 -5.637 1.00 83.31 668 ALA A CA 1
ATOM 5018 C C . ALA A 1 668 ? -1.617 -0.277 -6.998 1.00 83.31 668 ALA A C 1
ATOM 5020 O O . ALA A 1 668 ? -2.230 -0.638 -8.005 1.00 83.31 668 ALA A O 1
ATOM 5021 N N . TRP A 1 669 ? -0.333 0.050 -7.015 1.00 80.25 669 TRP A N 1
ATOM 5022 C CA . TRP A 1 669 ? 0.492 -0.184 -8.186 1.00 80.25 669 TRP A CA 1
ATOM 5023 C C . TRP A 1 669 ? 0.646 -1.686 -8.407 1.00 80.25 669 TRP A C 1
ATOM 5025 O O . TRP A 1 669 ? 1.251 -2.378 -7.589 1.00 80.25 669 TRP A O 1
ATOM 5035 N N . SER A 1 670 ? 0.133 -2.178 -9.531 1.00 75.50 670 SER A N 1
ATOM 5036 C CA . SER A 1 670 ? 0.433 -3.517 -10.044 1.00 75.50 670 SER A CA 1
ATOM 5037 C C . SER A 1 670 ? 1.225 -3.370 -11.327 1.00 75.50 670 SER A C 1
ATOM 5039 O O . SER A 1 670 ? 0.825 -3.805 -12.400 1.00 75.50 670 SER A O 1
ATOM 5041 N N . GLY A 1 671 ? 2.318 -2.607 -11.295 1.00 75.00 671 GLY A N 1
ATOM 5042 C CA . GLY A 1 671 ? 2.678 -2.053 -12.583 1.00 75.00 671 GLY A CA 1
ATOM 5043 C C . GLY A 1 671 ? 3.417 -0.762 -12.611 1.00 75.00 671 GLY A C 1
ATOM 5044 O O . GLY A 1 671 ? 3.834 -0.189 -11.617 1.00 75.00 671 GLY A O 1
ATOM 5045 N N . THR A 1 672 ? 3.456 -0.335 -13.853 1.00 73.06 672 THR A N 1
ATOM 5046 C CA . THR A 1 672 ? 3.136 1.019 -14.269 1.00 73.06 672 THR A CA 1
ATOM 5047 C C . THR A 1 672 ? 1.634 1.338 -14.237 1.00 73.06 672 THR A C 1
ATOM 5049 O O . THR A 1 672 ? 1.273 2.455 -14.577 1.00 73.06 672 THR A O 1
ATOM 5052 N N . ASP A 1 673 ? 0.777 0.367 -13.904 1.00 79.50 673 ASP A N 1
ATOM 5053 C CA . ASP A 1 673 ? -0.679 0.471 -13.886 1.00 79.50 673 ASP A CA 1
ATOM 5054 C C . ASP A 1 673 ? -1.242 0.378 -12.463 1.00 79.50 673 ASP A C 1
ATOM 5056 O O . ASP A 1 673 ? -0.614 -0.166 -11.548 1.00 79.50 673 ASP A O 1
ATOM 5060 N N . LEU A 1 674 ? -2.438 0.938 -12.287 1.00 83.00 674 LEU A N 1
ATOM 5061 C CA . LEU A 1 674 ? -3.152 0.990 -11.016 1.00 83.00 674 LEU A CA 1
ATOM 5062 C C . LEU A 1 674 ? -4.307 -0.008 -11.000 1.00 83.00 674 LEU A C 1
ATOM 5064 O O . LEU A 1 674 ? -5.226 0.086 -11.814 1.00 83.00 674 LEU A O 1
ATOM 5068 N N . GLU A 1 675 ? -4.306 -0.904 -10.017 1.00 84.88 675 GLU A N 1
ATOM 5069 C CA . GLU A 1 675 ? -5.367 -1.885 -9.811 1.00 84.88 675 GLU A CA 1
ATOM 5070 C C . GLU A 1 675 ? -6.154 -1.634 -8.528 1.00 84.88 675 GLU A C 1
ATOM 5072 O O . GLU A 1 675 ? -5.610 -1.197 -7.517 1.00 84.88 675 GLU A O 1
ATOM 5077 N N . VAL A 1 676 ? -7.454 -1.949 -8.555 1.00 83.56 676 VAL A N 1
ATOM 5078 C CA . VAL A 1 676 ? -8.306 -1.871 -7.365 1.00 83.56 676 VAL A CA 1
ATOM 5079 C C . VAL A 1 676 ? -7.900 -2.978 -6.409 1.00 83.56 676 VAL A C 1
ATOM 5081 O O . VAL A 1 676 ? -8.172 -4.154 -6.648 1.00 83.56 676 VAL A O 1
ATOM 5084 N N . ARG A 1 677 ? -7.334 -2.580 -5.276 1.00 79.62 677 ARG A N 1
ATOM 5085 C CA . ARG A 1 677 ? -7.080 -3.463 -4.147 1.00 79.62 677 ARG A CA 1
ATOM 5086 C C . ARG A 1 677 ? -8.354 -3.715 -3.353 1.00 79.62 677 ARG A C 1
ATOM 5088 O O . ARG A 1 677 ? -8.667 -4.853 -3.014 1.00 79.62 677 ARG A O 1
ATOM 5095 N N . GLU A 1 678 ? -9.081 -2.651 -3.040 1.00 79.06 678 GLU A N 1
ATOM 5096 C CA . GLU A 1 678 ? -10.285 -2.723 -2.219 1.00 79.06 678 GLU A CA 1
ATOM 5097 C C . GLU A 1 678 ? -11.282 -1.646 -2.633 1.00 79.06 678 GLU A C 1
ATOM 5099 O O . GLU A 1 678 ? -10.891 -0.568 -3.074 1.00 79.06 678 GLU A O 1
ATOM 5104 N N . ARG A 1 679 ? -12.579 -1.940 -2.510 1.00 82.81 679 ARG A N 1
ATOM 5105 C CA . ARG A 1 679 ? -13.660 -1.000 -2.818 1.00 82.81 679 ARG A CA 1
ATOM 5106 C C . ARG A 1 679 ? -14.398 -0.601 -1.555 1.00 82.81 679 ARG A C 1
ATOM 5108 O O . ARG A 1 679 ? -14.616 -1.419 -0.668 1.00 82.81 679 ARG A O 1
ATOM 5115 N N . TYR A 1 680 ? -14.857 0.638 -1.540 1.00 73.81 680 TYR A N 1
ATOM 5116 C CA . TYR A 1 680 ? -15.521 1.264 -0.411 1.00 73.81 680 TYR A CA 1
ATOM 5117 C C . TYR A 1 680 ? -16.808 1.928 -0.882 1.00 73.81 680 TYR A C 1
ATOM 5119 O O . TYR A 1 680 ? -16.865 2.477 -1.980 1.00 73.81 680 TYR A O 1
ATOM 5127 N N . ALA A 1 681 ? -17.844 1.908 -0.050 1.00 78.56 681 ALA A N 1
ATOM 5128 C CA . ALA A 1 681 ? -19.011 2.744 -0.291 1.00 78.56 681 ALA A CA 1
ATOM 5129 C C . ALA A 1 681 ? -18.662 4.193 0.069 1.00 78.56 681 ALA A C 1
ATOM 5131 O O . ALA A 1 681 ? -18.209 4.471 1.181 1.00 78.56 681 ALA A O 1
ATOM 5132 N N . THR A 1 682 ? -18.887 5.117 -0.857 1.00 75.25 682 THR A N 1
ATOM 5133 C CA . THR A 1 682 ? -18.706 6.555 -0.642 1.00 75.25 682 THR A CA 1
ATOM 5134 C C . THR A 1 682 ? -20.041 7.277 -0.850 1.00 75.25 682 THR A C 1
ATOM 5136 O O . THR A 1 682 ? -20.958 6.745 -1.479 1.00 75.25 682 THR A O 1
ATOM 5139 N N . PRO A 1 683 ? -20.230 8.489 -0.309 1.00 73.00 683 PRO A N 1
ATOM 5140 C CA . PRO A 1 683 ? -21.354 9.323 -0.705 1.00 73.00 683 PRO A CA 1
ATOM 5141 C C . PRO A 1 683 ? -21.216 9.727 -2.174 1.00 73.00 683 PRO A C 1
ATOM 5143 O O . PRO A 1 683 ? -20.142 10.139 -2.609 1.00 73.00 683 PRO A O 1
ATOM 5146 N N . LYS A 1 684 ? -22.328 9.720 -2.911 1.00 80.81 684 LYS A N 1
ATOM 5147 C CA . LYS A 1 684 ? -22.398 10.265 -4.281 1.00 80.81 684 LYS A CA 1
ATOM 5148 C C . LYS A 1 684 ? -21.982 11.741 -4.360 1.00 80.81 684 LYS A C 1
ATOM 5150 O O . LYS A 1 684 ? -21.511 12.232 -5.379 1.00 80.81 684 LYS A O 1
ATOM 5155 N N . SER A 1 685 ? -22.135 12.459 -3.251 1.00 78.81 685 SER A N 1
ATOM 5156 C CA . SER A 1 685 ? -21.740 13.853 -3.076 1.00 78.81 685 SER A CA 1
ATOM 5157 C C . SER A 1 685 ? -20.242 14.049 -2.809 1.00 78.81 685 SER A C 1
ATOM 5159 O O . SER A 1 685 ? -19.861 15.179 -2.510 1.00 78.81 685 SER A O 1
ATOM 5161 N N . VAL A 1 686 ? -19.387 13.019 -2.883 1.00 78.75 686 VAL A N 1
ATOM 5162 C CA . VAL A 1 686 ? -17.941 13.151 -2.625 1.00 78.75 686 VAL A CA 1
ATOM 5163 C C . VAL A 1 686 ? -17.318 14.303 -3.424 1.00 78.75 686 VAL A C 1
ATOM 5165 O O . VAL A 1 686 ? -17.612 14.509 -4.605 1.00 78.75 686 VAL A O 1
ATOM 5168 N N . ARG A 1 687 ? -16.476 15.092 -2.752 1.00 79.06 687 ARG A N 1
ATOM 5169 C CA . ARG A 1 687 ? -15.818 16.269 -3.334 1.00 79.06 687 ARG A CA 1
ATOM 5170 C C . ARG A 1 687 ? -14.314 16.285 -3.100 1.00 79.06 687 ARG A C 1
ATOM 5172 O O . ARG A 1 687 ? -13.571 16.662 -4.004 1.00 79.06 687 ARG A O 1
ATOM 5179 N N . ARG A 1 688 ? -13.866 15.934 -1.894 1.00 79.56 688 ARG A N 1
ATOM 5180 C CA . ARG A 1 688 ? -12.445 15.902 -1.528 1.00 79.56 688 ARG A CA 1
ATOM 5181 C C . ARG A 1 688 ? -12.132 14.674 -0.698 1.00 79.56 688 ARG A C 1
ATOM 5183 O O . ARG A 1 688 ? -12.985 14.176 0.038 1.00 79.56 688 ARG A O 1
ATOM 5190 N N . LEU A 1 689 ? -10.891 14.232 -0.825 1.00 79.06 689 LEU A N 1
ATOM 5191 C CA . LEU A 1 689 ? -10.308 13.167 -0.035 1.00 79.06 689 LEU A CA 1
ATOM 5192 C C . LEU A 1 689 ? -8.970 13.647 0.512 1.00 79.06 689 LEU A C 1
ATOM 5194 O O . LEU A 1 689 ? -8.218 14.311 -0.199 1.00 79.06 689 LEU A O 1
ATOM 5198 N N . ALA A 1 690 ? -8.680 13.279 1.749 1.00 74.62 690 ALA A N 1
ATOM 5199 C CA . ALA A 1 690 ? -7.375 13.441 2.363 1.00 74.62 690 ALA A CA 1
ATOM 5200 C C . ALA A 1 690 ? -7.029 12.146 3.085 1.00 74.62 690 ALA A C 1
ATOM 5202 O O . ALA A 1 690 ? -7.903 11.508 3.670 1.00 74.62 690 ALA A O 1
ATOM 5203 N N . PHE A 1 691 ? -5.769 11.753 3.039 1.00 70.94 691 PHE A N 1
ATOM 5204 C CA . PHE A 1 691 ? -5.297 10.549 3.694 1.00 70.94 691 PHE A CA 1
ATOM 5205 C C . PHE A 1 691 ? -4.147 10.898 4.619 1.00 70.94 691 PHE A C 1
ATOM 5207 O O . PHE A 1 691 ? -3.216 11.588 4.216 1.00 70.94 691 PHE A O 1
ATOM 5214 N N . ASP A 1 692 ? -4.209 10.370 5.832 1.00 62.34 692 ASP A N 1
ATOM 5215 C CA . ASP A 1 692 ? -3.096 10.377 6.766 1.00 62.34 692 ASP A CA 1
ATOM 5216 C C . ASP A 1 692 ? -2.872 8.941 7.284 1.00 62.34 692 ASP A C 1
ATOM 5218 O O . ASP A 1 692 ? -3.844 8.252 7.609 1.00 62.34 692 ASP A O 1
ATOM 5222 N N . PRO A 1 693 ? -1.627 8.443 7.371 1.00 52.59 693 PRO A N 1
ATOM 5223 C CA . PRO A 1 693 ? -1.356 7.085 7.846 1.00 52.59 693 PRO A CA 1
ATOM 5224 C C . PRO A 1 693 ? -1.817 6.800 9.287 1.00 52.59 693 PRO A C 1
ATOM 5226 O O . PRO A 1 693 ? -2.027 5.635 9.635 1.00 52.59 693 PRO A O 1
ATOM 5229 N N . CYS A 1 694 ? -1.948 7.830 10.129 1.00 44.62 694 CYS A N 1
ATOM 5230 C CA . CYS A 1 694 ? -2.338 7.727 11.536 1.00 44.62 694 CYS A CA 1
ATOM 5231 C C . CYS A 1 694 ? -3.849 7.933 11.752 1.00 44.62 694 CYS A C 1
ATOM 5233 O O . CYS A 1 694 ? -4.428 7.288 12.628 1.00 44.62 694 CYS A O 1
ATOM 5235 N N . VAL A 1 695 ? -4.487 8.804 10.965 1.00 49.84 695 VAL A N 1
ATOM 5236 C CA . VAL A 1 695 ? -5.911 9.172 11.065 1.00 49.84 695 VAL A CA 1
ATOM 5237 C C . VAL A 1 695 ? -6.778 8.362 10.099 1.00 49.84 695 VAL A C 1
ATOM 5239 O O . VAL A 1 695 ? -7.907 8.009 10.437 1.00 49.84 695 VAL A O 1
ATOM 5242 N N . GLY A 1 696 ? -6.256 8.013 8.925 1.00 56.69 696 GLY A N 1
ATOM 5243 C CA . GLY A 1 696 ? -6.954 7.277 7.875 1.00 56.69 696 GLY A CA 1
ATOM 5244 C C . GLY A 1 696 ? -7.482 8.170 6.752 1.00 56.69 696 GLY A C 1
ATOM 5245 O O . GLY A 1 696 ? -7.011 9.284 6.533 1.00 56.69 696 GLY A O 1
ATOM 5246 N N . LEU A 1 697 ? -8.462 7.656 6.005 1.00 67.81 697 LEU A N 1
ATOM 5247 C CA . LEU A 1 697 ? -9.050 8.360 4.863 1.00 67.81 697 LEU A CA 1
ATOM 5248 C C . LEU A 1 697 ? -10.189 9.280 5.316 1.00 67.81 697 LEU A C 1
ATOM 5250 O O . LEU A 1 697 ? -11.233 8.799 5.750 1.00 67.81 697 LEU A O 1
ATOM 5254 N N . LEU A 1 698 ? -10.020 10.589 5.169 1.00 70.81 698 LEU A N 1
ATOM 5255 C CA . LEU A 1 698 ? -11.050 11.601 5.366 1.00 70.81 698 LEU A CA 1
ATOM 5256 C C . LEU A 1 698 ? -11.712 11.946 4.028 1.00 70.81 698 LEU A C 1
ATOM 5258 O O . LEU A 1 698 ? -11.044 12.248 3.044 1.00 70.81 698 LEU A O 1
ATOM 5262 N N . LEU A 1 699 ? -13.038 11.952 4.009 1.00 73.19 699 LEU A N 1
ATOM 5263 C CA . LEU A 1 699 ? -13.870 12.357 2.888 1.00 73.19 699 LEU A CA 1
ATOM 5264 C C . LEU A 1 699 ? -14.660 13.602 3.261 1.00 73.19 699 LEU A C 1
ATOM 5266 O O . LEU A 1 699 ? -15.337 13.629 4.287 1.00 73.19 699 LEU A O 1
ATOM 5270 N N . ALA A 1 700 ? -14.623 14.594 2.379 1.00 73.75 700 ALA A N 1
ATOM 5271 C CA . ALA A 1 700 ? -15.525 15.731 2.406 1.00 73.75 700 ALA A CA 1
ATOM 5272 C C . ALA A 1 700 ? -16.476 15.665 1.215 1.00 73.75 700 ALA A C 1
ATOM 5274 O O . ALA A 1 700 ? -16.063 15.427 0.073 1.00 73.75 700 ALA A O 1
ATOM 5275 N N . ASP A 1 701 ? -17.750 15.905 1.477 1.00 71.88 701 ASP A N 1
ATOM 5276 C CA . ASP A 1 701 ? -18.781 15.913 0.455 1.00 71.88 701 ASP A CA 1
ATOM 5277 C C . ASP A 1 701 ? -19.237 17.343 0.098 1.00 71.88 701 ASP A C 1
ATOM 5279 O O . ASP A 1 701 ? -18.877 18.337 0.737 1.00 71.88 701 ASP A O 1
ATOM 5283 N N . ARG A 1 702 ? -20.044 17.476 -0.959 1.00 72.50 702 ARG A N 1
ATOM 5284 C CA . ARG A 1 702 ? -20.567 18.768 -1.435 1.00 72.50 702 ARG A CA 1
ATOM 5285 C C . ARG A 1 702 ? -21.504 19.461 -0.442 1.00 72.50 702 ARG A C 1
ATOM 5287 O O . ARG A 1 702 ? -21.784 20.639 -0.633 1.00 72.50 702 ARG A O 1
ATOM 5294 N N . SER A 1 703 ? -21.986 18.769 0.587 1.00 65.94 703 SER A N 1
ATOM 5295 C CA . SER A 1 703 ? -22.829 19.339 1.641 1.00 65.94 703 SER A CA 1
ATOM 5296 C C . SER A 1 703 ? -22.024 19.884 2.831 1.00 65.94 703 SER A C 1
ATOM 5298 O O . SER A 1 703 ? -22.614 20.441 3.761 1.00 65.94 703 SER A O 1
ATOM 5300 N N . GLY A 1 704 ? -20.690 19.751 2.796 1.00 60.19 704 GLY A N 1
ATOM 5301 C CA . GLY A 1 704 ? -19.809 20.075 3.921 1.00 60.19 704 GLY A CA 1
ATOM 5302 C C . GLY A 1 704 ? -19.808 18.987 4.998 1.00 60.19 704 GLY A C 1
ATOM 5303 O O . GLY A 1 704 ? -19.484 19.249 6.154 1.00 60.19 704 GLY A O 1
ATOM 5304 N N . GLU A 1 705 ? -20.229 17.768 4.669 1.00 64.06 705 GLU A N 1
ATOM 5305 C CA . GLU A 1 705 ? -20.171 16.638 5.586 1.00 64.06 705 GLU A CA 1
ATOM 5306 C C . GLU A 1 705 ? -18.794 15.970 5.502 1.00 64.06 705 GLU A C 1
ATOM 5308 O O . GLU A 1 705 ? -18.308 15.634 4.420 1.00 64.06 705 GLU A O 1
ATOM 5313 N N . LEU A 1 706 ? -18.172 15.791 6.664 1.00 63.97 706 LEU A N 1
ATOM 5314 C CA . LEU A 1 706 ? -16.901 15.109 6.859 1.00 63.97 706 LEU A CA 1
ATOM 5315 C C . LEU A 1 706 ? -17.145 13.683 7.354 1.00 63.97 706 LEU A C 1
ATOM 5317 O O . LEU A 1 706 ? -17.848 13.479 8.350 1.00 63.97 706 LEU A O 1
ATOM 5321 N N . ARG A 1 707 ? -16.538 12.703 6.681 1.00 65.06 707 ARG A N 1
ATOM 5322 C CA . ARG A 1 707 ? -16.648 11.266 6.977 1.00 65.06 707 ARG A CA 1
ATOM 5323 C C . ARG A 1 707 ? -15.272 10.613 6.955 1.00 65.06 707 ARG A C 1
ATOM 5325 O O . ARG A 1 707 ? -14.504 10.860 6.039 1.00 65.06 707 ARG A O 1
ATOM 5332 N N . LEU A 1 708 ? -14.970 9.749 7.919 1.00 62.22 708 LEU A N 1
ATOM 5333 C CA . LEU A 1 708 ? -13.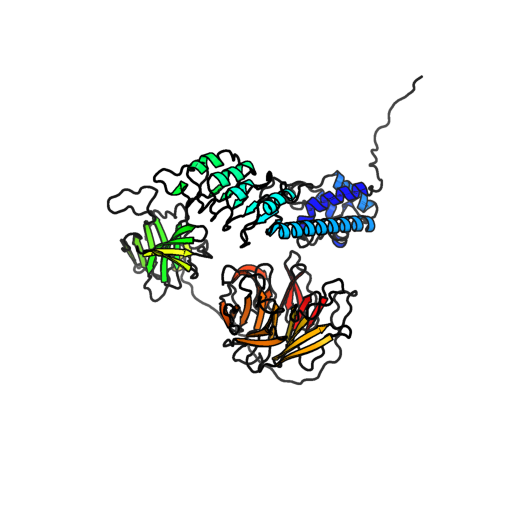752 8.931 7.903 1.00 62.22 708 LEU A CA 1
ATOM 5334 C C . LEU A 1 708 ? -14.075 7.543 7.316 1.00 62.22 708 LEU A C 1
ATOM 5336 O O . LEU A 1 708 ? -15.082 6.951 7.706 1.00 62.22 708 LEU A O 1
ATOM 5340 N N . ILE A 1 709 ? -13.271 7.044 6.371 1.00 57.28 709 ILE A N 1
ATOM 5341 C CA . ILE A 1 709 ? -13.602 5.885 5.515 1.00 57.28 709 ILE A CA 1
ATOM 5342 C C . ILE A 1 709 ? -12.787 4.614 5.824 1.00 57.28 709 ILE A C 1
ATOM 5344 O O . ILE A 1 709 ? -13.263 3.523 5.520 1.00 57.28 709 ILE A O 1
ATOM 5348 N N . SER A 1 710 ? -11.641 4.680 6.514 1.00 50.50 710 SER A N 1
ATOM 5349 C CA . SER A 1 710 ? -10.896 3.465 6.932 1.00 50.50 710 SER A CA 1
ATOM 5350 C C . SER A 1 710 ? -9.863 3.782 8.027 1.00 50.50 710 SER A C 1
ATOM 5352 O O . SER A 1 710 ? -9.089 4.713 7.815 1.00 50.50 710 SER A O 1
ATOM 5354 N N . PHE A 1 711 ? -9.762 3.108 9.195 1.00 37.38 711 PHE A N 1
ATOM 5355 C CA . PHE A 1 711 ? -10.186 1.756 9.668 1.00 37.38 711 PHE A CA 1
ATOM 5356 C C . PHE A 1 711 ? -10.892 1.792 11.064 1.00 37.38 711 PHE A C 1
ATOM 5358 O O . PHE A 1 711 ? -10.820 2.802 11.757 1.00 37.38 711 PHE A O 1
ATOM 5365 N N . PRO A 1 712 ? -11.415 0.678 11.628 1.00 34.03 712 PRO A N 1
ATOM 5366 C CA . PRO A 1 712 ? -12.668 -0.058 11.425 1.00 34.03 712 PRO A CA 1
ATOM 5367 C C . PRO A 1 712 ? -13.878 0.629 12.116 1.00 34.03 712 PRO A C 1
ATOM 5369 O O . PRO A 1 712 ? -14.855 -0.034 12.469 1.00 34.03 712 PRO A O 1
ATOM 5372 N N . PHE A 1 713 ? -13.832 1.949 12.327 1.00 32.09 713 PHE A N 1
ATOM 5373 C CA . PHE A 1 713 ? -15.004 2.729 12.739 1.00 32.09 713 PHE A CA 1
ATOM 5374 C C . PHE A 1 713 ? -15.460 3.594 11.598 1.00 32.09 713 PHE A C 1
ATOM 5376 O O . PHE A 1 713 ? -14.787 4.552 11.232 1.00 32.09 713 PHE A O 1
ATOM 5383 N N . GLY A 1 714 ? -16.664 3.308 11.110 1.00 34.34 714 GLY A N 1
ATOM 5384 C CA . GLY A 1 714 ? -17.496 4.395 10.630 1.00 34.34 714 GLY A CA 1
ATOM 5385 C C . GLY A 1 714 ? -17.637 5.399 11.773 1.00 34.34 714 GLY A C 1
ATOM 5386 O O . GLY A 1 714 ? -18.081 5.043 12.866 1.00 34.34 714 GLY A O 1
ATOM 5387 N N . SER A 1 715 ? -17.198 6.630 11.553 1.00 38.38 715 SER A N 1
ATOM 5388 C CA . SER A 1 715 ? -17.495 7.734 12.454 1.00 38.38 715 SER A CA 1
ATOM 5389 C C . SER A 1 715 ? -18.840 8.351 12.077 1.00 38.38 715 SER A C 1
ATOM 5391 O O . SER A 1 715 ? -19.255 8.333 10.915 1.00 38.38 715 SER A O 1
ATOM 5393 N N . SER A 1 716 ? -19.545 8.890 13.072 1.00 37.72 716 SER A N 1
ATOM 5394 C CA . SER A 1 716 ? -20.726 9.710 12.820 1.00 37.72 716 SER A CA 1
ATOM 5395 C C . SER A 1 716 ? -20.303 10.932 11.997 1.00 37.72 716 SER A C 1
ATOM 5397 O O . SER A 1 716 ? -19.338 11.599 12.386 1.00 37.72 716 SER A O 1
ATOM 5399 N N . PRO A 1 717 ? -20.987 11.245 10.888 1.00 46.66 717 PRO A N 1
ATOM 5400 C CA . PRO A 1 717 ? -20.629 12.387 10.064 1.00 46.66 717 PRO A CA 1
ATOM 5401 C C . PRO A 1 717 ? -20.644 13.690 10.872 1.00 46.66 717 PRO A C 1
ATOM 5403 O O . PRO A 1 717 ? -21.585 13.960 11.622 1.00 46.66 717 PRO A O 1
ATOM 5406 N N . LYS A 1 718 ? -19.602 14.511 10.714 1.00 49.59 718 LYS A N 1
ATOM 5407 C CA . LYS A 1 718 ? -19.540 15.870 11.279 1.00 49.59 718 LYS A CA 1
ATOM 5408 C C . LYS A 1 718 ? -19.799 16.884 10.166 1.00 49.59 718 LYS A C 1
ATOM 5410 O O . LYS A 1 718 ? -19.374 16.672 9.037 1.00 49.59 718 LYS A O 1
ATOM 5415 N N . LYS A 1 719 ? -20.489 17.989 10.460 1.00 50.19 719 LYS A N 1
ATOM 5416 C CA . LYS A 1 719 ? -20.852 19.003 9.455 1.00 50.19 719 LYS A CA 1
ATOM 5417 C C . LYS A 1 719 ? -20.007 20.262 9.631 1.00 50.19 719 LYS A C 1
ATOM 5419 O O . LYS A 1 719 ? -20.041 20.867 10.697 1.00 50.19 719 LYS A O 1
ATOM 5424 N N . SER A 1 720 ? -19.286 20.669 8.591 1.00 49.47 720 SER A N 1
ATOM 5425 C CA . SER A 1 720 ? -18.496 21.906 8.577 1.00 49.47 720 SER A CA 1
ATOM 5426 C C . SER A 1 720 ? -19.337 23.159 8.306 1.00 49.47 720 SER A C 1
ATOM 5428 O O . SER A 1 720 ? -18.907 24.263 8.618 1.00 49.47 720 SER A O 1
ATOM 5430 N N . GLY A 1 721 ? -20.536 23.010 7.733 1.00 53.34 721 GLY A N 1
ATOM 5431 C CA . GLY A 1 721 ? -21.378 24.126 7.296 1.00 53.34 721 GLY A CA 1
ATOM 5432 C C . GLY A 1 721 ? -21.297 24.326 5.778 1.00 53.34 721 GLY A C 1
ATOM 5433 O O . GLY A 1 721 ? -22.159 23.784 5.086 1.00 53.34 721 GLY A O 1
ATOM 5434 N N . PRO A 1 722 ? -20.333 25.104 5.241 1.00 52.84 722 PRO A N 1
ATOM 5435 C CA . PRO A 1 722 ? -20.123 25.225 3.801 1.00 52.84 722 PRO A CA 1
ATOM 5436 C C . PRO A 1 722 ? -19.342 24.024 3.223 1.00 52.84 722 PRO A C 1
ATOM 5438 O O . PRO A 1 722 ? -18.617 23.349 3.960 1.00 52.84 722 PRO A O 1
ATOM 5441 N N . PRO A 1 723 ? -19.451 23.771 1.903 1.00 55.06 723 PRO A N 1
ATOM 5442 C CA . PRO A 1 723 ? -18.664 22.743 1.228 1.00 55.06 723 PRO A CA 1
ATOM 5443 C C . PRO A 1 723 ? -17.174 23.069 1.348 1.00 55.06 723 PRO A C 1
ATOM 5445 O O . PRO A 1 723 ? -16.755 24.154 0.947 1.00 55.06 723 PRO A O 1
ATOM 5448 N N . LEU A 1 724 ? -16.379 22.134 1.866 1.00 59.31 724 LEU A N 1
ATOM 5449 C CA . LEU A 1 724 ? -14.929 22.304 1.971 1.00 59.31 724 LEU A CA 1
ATOM 5450 C C . LEU A 1 724 ? -14.315 22.273 0.563 1.00 59.31 724 LEU A C 1
ATOM 5452 O O . LEU A 1 724 ? -14.589 21.347 -0.213 1.00 59.31 724 LEU A O 1
ATOM 5456 N N . ARG A 1 725 ? -13.500 23.278 0.221 1.00 57.59 725 ARG A N 1
ATOM 5457 C CA . ARG A 1 725 ? -12.779 23.325 -1.063 1.00 57.59 725 ARG A CA 1
ATOM 5458 C C . ARG A 1 725 ? -11.388 22.696 -0.956 1.00 57.59 725 ARG A C 1
ATOM 5460 O O . ARG A 1 725 ? -10.944 22.083 -1.921 1.00 57.59 725 ARG A O 1
ATOM 5467 N N . GLY A 1 726 ? -10.781 22.680 0.231 1.00 52.22 726 GLY A N 1
ATOM 5468 C CA . GLY A 1 726 ? -9.608 21.858 0.550 1.00 52.22 726 GLY A CA 1
ATOM 5469 C C . GLY A 1 726 ? -9.480 21.570 2.050 1.00 52.22 726 GLY A C 1
ATOM 5470 O O . GLY A 1 726 ? -9.950 22.361 2.870 1.00 52.22 726 GLY A O 1
ATOM 5471 N N . ALA A 1 727 ? -8.873 20.433 2.402 1.00 50.22 727 ALA A N 1
ATOM 5472 C CA . ALA A 1 727 ? -8.553 20.060 3.781 1.00 50.22 727 ALA A CA 1
ATOM 5473 C C . ALA A 1 727 ? -7.274 19.207 3.817 1.00 50.22 727 ALA A C 1
ATOM 5475 O O . ALA A 1 727 ? -7.166 18.258 3.042 1.00 50.22 727 ALA A O 1
ATOM 5476 N N . VAL A 1 728 ? -6.332 19.540 4.704 1.00 52.62 728 VAL A N 1
ATOM 5477 C CA . VAL A 1 728 ? -5.050 18.828 4.888 1.00 52.62 728 VAL A CA 1
ATOM 5478 C C . VAL A 1 728 ? -4.771 18.665 6.389 1.00 52.62 728 VAL A C 1
ATOM 5480 O O . VAL A 1 728 ? -5.173 19.521 7.179 1.00 52.62 728 VAL A O 1
ATOM 5483 N N . LEU A 1 729 ? -4.124 17.557 6.770 1.00 47.94 729 LEU A N 1
ATOM 5484 C CA . LEU A 1 729 ? -3.669 17.230 8.129 1.00 47.94 729 LEU A CA 1
ATOM 5485 C C . LEU A 1 729 ? -2.135 17.164 8.121 1.00 47.94 729 LEU A C 1
ATOM 5487 O O . LEU A 1 729 ? -1.612 16.197 7.576 1.00 47.94 729 LEU A O 1
ATOM 5491 N N . VAL A 1 730 ? -1.429 18.157 8.671 1.00 50.12 730 VAL A N 1
ATOM 5492 C CA . VAL A 1 730 ? 0.052 18.207 8.697 1.00 50.12 730 VAL A CA 1
ATOM 5493 C C . VAL A 1 730 ? 0.556 19.024 9.899 1.00 50.12 730 VAL A C 1
ATOM 5495 O O . VAL A 1 730 ? -0.173 19.843 10.441 1.00 50.12 730 VAL A O 1
ATOM 5498 N N . ASP A 1 731 ? 1.793 18.782 10.326 1.00 46.03 731 ASP A N 1
ATOM 5499 C CA . ASP A 1 731 ? 2.564 19.575 11.291 1.00 46.03 731 ASP A CA 1
ATOM 5500 C C . ASP A 1 731 ? 3.308 20.739 10.584 1.00 46.03 731 ASP A C 1
ATOM 5502 O O . ASP A 1 731 ? 4.335 20.511 9.949 1.00 46.03 731 ASP A O 1
ATOM 5506 N N . ILE A 1 732 ? 2.769 21.970 10.610 1.00 41.78 732 ILE A N 1
ATOM 5507 C CA . ILE A 1 732 ? 3.377 23.147 9.934 1.00 41.78 732 ILE A CA 1
ATOM 5508 C C . ILE A 1 732 ? 4.329 23.917 10.862 1.00 41.78 732 ILE A C 1
ATOM 5510 O O . ILE A 1 732 ? 5.217 24.631 10.390 1.00 41.78 732 ILE A O 1
ATOM 5514 N N . ASP A 1 733 ? 4.165 23.802 12.181 1.00 47.38 733 ASP A N 1
ATOM 5515 C CA . ASP A 1 733 ? 5.045 24.426 13.166 1.00 47.38 733 ASP A CA 1
ATOM 5516 C C . ASP A 1 733 ? 5.942 23.373 13.834 1.00 47.38 733 ASP A C 1
ATOM 5518 O O . ASP A 1 733 ? 5.534 22.779 14.830 1.00 47.38 733 ASP A O 1
ATOM 5522 N N . PRO A 1 734 ? 7.198 23.195 13.382 1.00 42.97 734 PRO A N 1
ATOM 5523 C CA . PRO A 1 734 ? 8.097 22.186 13.944 1.00 42.97 734 PRO A CA 1
ATOM 5524 C C . PRO A 1 734 ? 8.462 22.436 15.420 1.00 42.97 734 PRO A C 1
ATOM 5526 O O . PRO A 1 734 ? 9.083 21.581 16.058 1.00 42.97 734 PRO A O 1
ATOM 5529 N N . GLU A 1 735 ? 8.124 23.608 15.976 1.00 36.88 735 GLU A N 1
ATOM 5530 C CA . GLU A 1 735 ? 8.296 23.933 17.395 1.00 36.88 735 GLU A CA 1
ATOM 5531 C C . GLU A 1 735 ? 7.046 23.625 18.251 1.00 36.88 735 GLU A C 1
ATOM 5533 O O . GLU A 1 735 ? 7.127 23.658 19.485 1.00 36.88 735 GLU A O 1
ATOM 5538 N N . ALA A 1 736 ? 5.907 23.287 17.634 1.00 35.19 736 ALA A N 1
ATOM 5539 C CA . ALA A 1 736 ? 4.657 22.912 18.294 1.00 35.19 736 ALA A CA 1
ATOM 5540 C C . ALA A 1 736 ? 4.435 21.385 18.272 1.00 35.19 736 ALA A C 1
ATOM 5542 O O . ALA A 1 736 ? 4.934 20.665 17.421 1.00 35.19 736 ALA A O 1
ATOM 5543 N N . TYR A 1 737 ? 3.705 20.851 19.257 1.00 30.59 737 TYR A N 1
ATOM 5544 C CA . TYR A 1 737 ? 3.436 19.409 19.374 1.00 30.59 737 TYR A CA 1
ATOM 5545 C C . TYR A 1 737 ? 1.996 19.104 18.921 1.00 30.59 737 TYR A C 1
ATOM 5547 O O . TYR A 1 737 ? 1.060 19.351 19.684 1.00 30.59 737 TYR A O 1
ATOM 5555 N N . GLY A 1 738 ? 1.802 18.535 17.724 1.00 32.78 738 GLY A N 1
ATOM 5556 C CA . GLY A 1 738 ? 0.500 18.033 17.250 1.00 32.78 738 GLY A CA 1
ATOM 5557 C C . GLY A 1 738 ? 0.260 18.214 15.745 1.00 32.78 738 GLY A C 1
ATOM 5558 O O . GLY A 1 738 ? 0.895 19.042 15.117 1.00 32.78 738 GLY A O 1
ATOM 5559 N N . ALA A 1 739 ? -0.669 17.443 15.164 1.00 32.62 739 ALA A N 1
ATOM 5560 C CA . ALA A 1 739 ? -1.082 17.625 13.769 1.00 32.62 739 ALA A CA 1
ATOM 5561 C C . ALA A 1 739 ? -2.035 18.824 13.647 1.00 32.62 739 ALA A C 1
ATOM 5563 O O . ALA A 1 739 ? -3.054 18.887 14.340 1.00 32.62 739 ALA A O 1
ATOM 5564 N N . GLU A 1 740 ? -1.736 19.755 12.750 1.00 43.56 740 GLU A N 1
ATOM 5565 C CA . GLU A 1 740 ? -2.547 20.937 12.483 1.00 43.56 740 GLU A CA 1
ATOM 5566 C C . GLU A 1 740 ? -3.506 20.661 11.312 1.00 43.56 740 GLU A C 1
ATOM 5568 O O . GLU A 1 740 ? -3.186 19.977 10.336 1.00 43.56 740 GLU A O 1
ATOM 5573 N N . ALA A 1 741 ? -4.743 21.149 11.426 1.00 40.91 741 ALA A N 1
ATOM 5574 C CA . ALA A 1 741 ? -5.772 20.966 10.407 1.00 40.91 741 ALA A CA 1
ATOM 5575 C C . ALA A 1 741 ? -5.988 22.277 9.653 1.00 40.91 741 ALA A C 1
ATOM 5577 O O . ALA A 1 741 ? -6.385 23.282 10.247 1.00 40.91 741 ALA A O 1
ATOM 5578 N N . LEU A 1 742 ? -5.787 22.257 8.336 1.00 49.41 742 LEU A N 1
ATOM 5579 C CA . LEU A 1 742 ? -5.980 23.432 7.491 1.00 49.41 742 LEU A CA 1
ATOM 5580 C C . LEU A 1 742 ? -7.226 23.298 6.648 1.00 49.41 742 LEU A C 1
ATOM 5582 O O . LEU A 1 742 ? -7.533 22.235 6.110 1.00 49.41 742 LEU A O 1
ATOM 5586 N N . HIS A 1 743 ? -7.923 24.419 6.509 1.00 48.75 743 HIS A N 1
ATOM 5587 C CA . HIS A 1 743 ? -9.137 24.524 5.726 1.00 48.75 743 HIS A CA 1
ATOM 5588 C C . HIS A 1 743 ? -9.013 25.656 4.705 1.00 48.75 743 HIS A C 1
ATOM 5590 O O . HIS A 1 743 ? -8.817 26.812 5.080 1.00 48.75 743 HIS A O 1
ATOM 5596 N N . GLY A 1 744 ? -9.177 25.316 3.424 1.00 46.47 744 GLY A N 1
ATOM 5597 C CA . GLY A 1 744 ? -9.351 26.278 2.336 1.00 46.47 744 GLY A CA 1
ATOM 5598 C C . GLY A 1 744 ? -10.833 26.409 1.981 1.00 46.47 744 GLY A C 1
ATOM 5599 O O . GLY A 1 744 ? -11.473 25.402 1.653 1.00 46.47 744 GLY A O 1
ATOM 5600 N N . GLY A 1 745 ? -11.366 27.631 2.064 1.00 39.25 745 GLY A N 1
ATOM 5601 C CA . GLY A 1 745 ? -12.759 27.978 1.767 1.00 39.25 745 GLY A CA 1
ATOM 5602 C C . GLY A 1 745 ? -12.876 29.112 0.767 1.00 39.25 745 GLY A C 1
ATOM 5603 O O . GLY A 1 745 ? -12.045 30.042 0.856 1.00 39.25 745 GLY A O 1
#

Foldseek 3Di:
DDDDDDDDDDDDPDDDLDQQDLVLQLVLLLLCVLFPCVQADFQRRPPNAHLLDLVRVVVQADLVDRVPRNVLVQLPDDQPDPSHPPVDFDGRDPSSSVNSSSCSPVVNPSVSSVVSSVVSVVVVVVVVVVVVVLCVQLVWDKDFDDDDDHPQGDSPRPTAIEIECQPPQDDGDLVSQLSCVVQLARYAHYEPALHADELVSLLSHAQRQNHAYYHQANYAYELSSLLSNCVRYLQYQYDEHHQYAYALCNLVSCVSNPNHQEYEYAPYNQNPDPDDRSCPVRPYDDWAKEWAAALVQQKTWIWTHRDVQKTKTLAMDHQPDPPSCFPDKAFQDADDDVPDDDDVPGPRWGKMWTDRPPFKIWIATRVVRDTPDIGGRDDDDDDDDPDDDDRRDHDPRYAHFYQDPPWAFPDADPVGMTMTGGLDTHGDPPPDDVVVVVVVVVPDDDDDDDDDDDDDDDDDDDDDDPDDDFDDPDPPDDDDDQDDDPFFWQEKEWWWQDPPDPFIWIWTFGQQGWIWTWAQDPVGIDIDGQDGAQGGWHYKEWACQPVVAPIIKIWIKWCNHYGNVDQAWIKTWIWHAHPVRHIDIDMDTHRAGWHEKEWDCPDPNTWMWIAGQVGWIKIWGWDPPPVDDIDIDIDTADEPDDAGFQEKYAAPAGIWTDHLVQKIFDWHDSDPYTYGPDMFGGHSQWHYWEADPSQGIWTFGQQQWIWHTDDDDGDDIDHRGGGFSYWYWADRDPVDDGTDIDTGD

Sequence (745 aa):
MSAPTLLWALWASALPTGPASDKDLADAFATVEARCFECHAGSNVKGGLRLDEMSGWLKSIDRESPVDSELLYRMSLPADDVDAMPPKGDRISEAAITSLQNWIEAGADEQAMQALLSASTARTLQRRGTISSLATRIGAVIERVRPSGGRYEGADAPPLYRVSWSHNPVVPTSEQLERLMELDQQTVEISFAGTGVTDELLAALPKLPALRRAHLERTQLTDAGVAALVARAPGLEYLNVHSTAVSARLAEVVAPLEHLQQLVAFNTSASRGKERSPFASLGQQQPRRILGVDGASRRAVLLRETSLETYELLWERPIETSDFDCRFVQWLGDSPPEGEKPSGLGDGHGRVLIQVGPDQLIEVDTRTQRVVRELAMGDHGGGPKPASAEAAQRLSTGHTVELAPEAELIERSEDGTSVWTFKDLKRFPKGFTAAQVIERTARGQTEAESETETETERQGAVVPAEGRAPVVLDPNYSLEVAYRGDVPLNSIAVGDVDVTTPGDEIVAVDEEGRVLVIRRTASGFVTETIATTGGELVQVAVGNLYGSHPGDEIVAVGMAEGPASESGLGAIRTFYREHSGEWTEIAYLPPTLVETVAVDSRMATRTFLATCSDGRALTGFIDGAGGGKAVFQMRVQSLPMEGRIAATTVSTNGFFVANGDGLGADLAWSGTDLEVRERYATPKSVRRLAFDPCVGLLLADRSGELRLISFPFGSSPKKSGPPLRGAVLVDIDPEAYGAEALHGG

Secondary structure (DSSP, 8-state):
------------------PPPHHHHHHHHHHHHHHHHHHHBTTB-BTTB-TTSHHHHHHH--SS-GGG-HHHHHHHS-TTSTT-SSSSSPPPPHHHHHHHHHHHHTT--HHHHHHHHHHHHHHHHHHHHHHHHHHHHHT-EEEEE--TTSSS--TTPPPEEEEE-TT-SSPPPHHHHHGGGGGTTTEEEEE-TTS---HHHHHHSPP-TT--EEE-TTS---HHHHHHHHHH-TT--EEE-TTSS--TTHHHHHTT-TT--EEE-TTSGGGSSSS--TTTTS-BPPPPEEEEEETTTTEEEEEEEEETTEEEEEEEEE---SS-----EEEEEE---TT----SS--S-EEEEEEETTTEEEEEETTT--EEEEEE----SS-------------TT--EEEEPS-EEEEEE-TTS-EEEEES-EEEPPTT--HHHHHHHHTS-----------------------------SSTT---------SS-EEEEEEE---TTSSSPEEEEEETT-EEEEEEEETTEEEEEEEEE-SB-EEEEEEE-S-TTSSSPEEEEEEESSB-TTS-S-EEEEEEEE-TTS-EEEEEE--SS-EEEEEEE-SSTT-EEEEEETTS-EEEEEEE-TTSSS-EEEEEEE--S--S-EEEEEE-SSEEEEEETTSEEEEEEESSSSEEEEEEEE--TTEEEEEEETTTEEEEEETTSEEEE-SSS-PPPPEE-SSPPSEEEEE---TTS-S-EEEEE-

Organism: NCBI:txid2528018

Radius of gyration: 32.6 Å; chains: 1; bounding box: 66×83×116 Å